Protein AF-0000000078818498 (afdb_homodimer)

Solvent-accessible surface area (backbone atoms only — not comparable to full-atom values): 22332 Å² total; per-residue (Å²): 109,72,77,74,69,54,45,62,32,37,35,30,31,42,77,65,38,39,30,45,68,41,69,40,77,84,38,67,67,21,32,43,52,41,27,55,45,32,40,68,61,32,22,64,52,55,32,71,56,46,53,49,50,52,52,50,50,52,52,50,52,42,70,66,57,83,48,95,41,44,39,59,51,64,32,59,56,40,14,51,54,42,59,75,30,42,81,48,90,71,58,35,70,62,48,2,49,53,46,44,43,47,42,49,49,53,14,52,76,42,77,45,68,34,68,53,40,53,41,36,48,59,74,46,60,87,45,53,31,32,37,53,30,78,42,51,55,89,51,49,54,39,51,29,47,80,68,66,46,50,84,76,31,81,48,76,45,37,15,26,81,70,38,34,20,66,46,46,49,67,62,54,50,52,50,35,62,73,68,68,56,58,41,70,24,26,38,27,34,11,69,44,56,73,47,32,29,52,34,43,39,75,66,47,23,40,52,39,49,37,77,65,52,48,72,72,71,109,70,77,75,69,54,44,62,32,40,36,30,31,41,78,65,39,38,29,45,68,41,68,40,78,85,37,68,66,20,32,42,53,42,28,54,47,33,41,68,60,32,21,62,53,56,33,69,57,47,52,50,50,50,52,51,50,50,52,50,52,43,70,68,55,82,47,95,40,44,39,59,52,64,31,59,54,40,15,50,54,41,60,77,30,43,81,48,89,69,56,35,70,60,48,2,48,53,46,43,43,47,44,48,50,54,14,54,76,42,76,44,68,34,68,52,40,53,42,37,49,60,75,45,60,86,46,53,30,32,37,52,29,79,43,51,55,90,50,48,53,39,52,30,46,78,68,69,46,51,84,77,31,82,47,75,46,38,14,26,80,71,38,34,20,66,45,47,49,66,60,54,51,52,50,34,61,72,68,68,55,57,40,69,24,26,37,26,32,11,69,43,56,74,49,31,28,52,33,44,39,75,66,47,24,38,52,42,48,36,77,65,52,46,71,72,73

Nearest PDB structures (foldseek):
  2hoq-assembly1_A-2  TM=5.694E-01  e=1.833E-11  Pyrococcus horikoshii OT3
  4knv-assembly1_A  TM=5.812E-01  e=5.965E-11  Homo sapiens
  4knw-assembly1_A  TM=5.646E-01  e=2.198E-10  Homo sapiens
  3qnm-assembly1_A  TM=5.896E-01  e=9.762E-10  Bacteroides thetaiotaomicron
  2gfh-assembly1_A  TM=5.788E-01  e=1.252E-09  Mus musculus

Secondary structure (DSSP, 8-state):
-TTTT---EEEE--BTTTEEEEE-TT-HHHHHHHHHHHHTTTB---HHHHHHHHHHHHHHHHHTS--SSB---HHHHHHHHHHHTBSS---HHHHHHHHHHHHHHHHEEEEEE-HHHHHHHHHTTTS-EEEEES--HHHHHHHHHHTT-GGGSSEEEEHHHHTB-TT-HHHHHHHHHHHT--GGGEEEEES-IIIIIHHHHHTT-EEEEHHHHGGG-/-TTTT---EEEE--BTTTEEEEE-TT-HHHHHHHHHHHHTTTB---HHHHHHHHHHHHHHHHHTS--SSB---HHHHHHHHHHHTBSS---HHHHHHHHHHHHHHHHEEEEEE-HHHHHHHHHTTTS-EEEEES--HHHHHHHHHHTT-GGGSSEEEEHHHHTB-TT-HHHHHHHHHHHT--GGGEEEEES-IIIIIHHHHHTT-EEEEHHHHGGG-

Foldseek 3Di:
DVPVPQAQEEEEEPDPQFKDWFFALLDLQLLCQLQVVLVVQQFHDDSVRVSVQLVVVQVVCQVPVPDPAFAAAQLVSQLVNRVVGGPDDHDSSVVSLVSVQSSRVRTTDDIATDPLNVVLLVVCLVGAYEYAYQDHCSCVCVSCVVNPRCVSHPYYHYRNVVRGAPPPLVSVVVVCVSNVDQQCNYEWEEADCRGTQVSSVVSVHHYDYSVVSSVVD/DVPVPQAQEEEEEPDPQFKDWFFALLDLQLLCQLQVVLVVQQFHDDSVRVSVQLVVVQVVCQVPVPDPAFAAAQLVSQLVNRVVGGRDDHDSSVVSLVSVQSSRVRTTDDIATDPLNVVLLVVCLVGAYEYAYQDHCSCVCVSCVVNPRCVSHPYYHYRNVVRGAPPPLVSVVVVCVSNVDQQCNYEWEEADCRGTQVSSVVSVHHYDYSVVSSVVD

pLDDT: mean 96.53, std 6.92, range [45.91, 98.94]

InterPro domains:
  IPR006439 HAD hydrolase, subfamily IA [PR00413] (7-18)
  IPR006439 HAD hydrolase, subfamily IA [PR00413] (122-135)
  IPR006439 HAD hydrolase, subfamily IA [PR00413] (153-169)
  IPR006439 HAD hydrolase, subfamily IA [PR00413] (171-191)
  IPR006439 HAD hydrolase, subfamily IA [TIGR01549] (117-204)
  IPR023198 Phosphoglycolate phosphatase-like, domain 2 [G3DSA:1.10.150.240] (21-110)
  IPR023214 HAD superfamily [G3DSA:3.40.50.1000] (9-211)
  IPR036412 HAD-like superfamily [SSF56784] (6-215)
  IPR051400 HAD-like hydrolase superfamily enzymes [PTHR46470] (5-214)

Structure (mmCIF, N/CA/C/O backbone):
data_AF-0000000078818498-model_v1
#
loop_
_entity.id
_entity.type
_entity.pdbx_description
1 polymer 'Haloacid dehalogenase-like hydrolase'
#
loop_
_atom_site.group_PDB
_atom_site.id
_atom_site.type_symbol
_atom_site.label_atom_id
_atom_site.label_alt_id
_atom_site.label_comp_id
_atom_site.label_asym_id
_atom_site.label_entity_id
_atom_site.label_seq_id
_atom_site.pdbx_PDB_ins_code
_atom_site.Cartn_x
_atom_site.Cartn_y
_atom_site.Cartn_z
_atom_site.occupancy
_atom_site.B_iso_or_equiv
_atom_site.auth_seq_id
_atom_site.auth_comp_id
_atom_site.auth_asym_id
_atom_site.auth_atom_id
_atom_site.pdbx_PDB_model_num
ATOM 1 N N . MET A 1 1 ? 0.546 44.094 13.711 1 46.16 1 MET A N 1
ATOM 2 C CA . MET A 1 1 ? 0.125 43.281 14.859 1 46.16 1 MET A CA 1
ATOM 3 C C . MET A 1 1 ? 1.266 42.406 15.359 1 46.16 1 MET A C 1
ATOM 5 O O . MET A 1 1 ? 1.52 42.344 16.562 1 46.16 1 MET A O 1
ATOM 9 N N . LEU A 1 2 ? 1.92 41.594 14.461 1 58.19 2 LEU A N 1
ATOM 10 C CA . LEU A 1 2 ? 3.014 40.688 14.789 1 58.19 2 LEU A CA 1
ATOM 11 C C . LEU A 1 2 ? 4.199 41.469 15.367 1 58.19 2 LEU A C 1
ATOM 13 O O . LEU A 1 2 ? 4.895 40.969 16.25 1 58.19 2 LEU A O 1
ATOM 17 N N . GLN A 1 3 ? 4.402 42.719 14.742 1 49.38 3 GLN A N 1
ATOM 18 C CA . GLN A 1 3 ? 5.617 43.438 15.07 1 49.38 3 GLN A CA 1
ATOM 19 C C . GLN A 1 3 ? 5.488 44.156 16.406 1 49.38 3 GLN A C 1
ATOM 21 O O . GLN A 1 3 ? 6.496 44.5 17.047 1 49.38 3 GLN A O 1
ATOM 26 N N . ASN A 1 4 ? 4.305 44.406 16.703 1 50.31 4 ASN A N 1
ATOM 27 C CA . ASN A 1 4 ? 4.297 45.344 17.812 1 50.31 4 ASN A CA 1
ATOM 28 C C . ASN A 1 4 ? 4.566 44.656 19.141 1 50.31 4 ASN A C 1
ATOM 30 O O . ASN A 1 4 ? 4.277 45.219 20.203 1 50.31 4 ASN A O 1
ATOM 34 N N . GLY A 1 5 ? 5.168 43.469 19.078 1 64.06 5 GLY A N 1
ATOM 35 C CA . GLY A 1 5 ? 5.695 42.844 20.297 1 64.06 5 GLY A CA 1
ATOM 36 C C . GLY A 1 5 ? 4.625 42.219 21.172 1 64.06 5 GLY A C 1
ATOM 37 O O . GLY A 1 5 ? 4.93 41.625 22.188 1 64.06 5 GLY A O 1
ATOM 38 N N . LYS A 1 6 ? 3.348 42.156 20.609 1 85.81 6 LYS A N 1
ATOM 39 C CA . LYS A 1 6 ? 2.275 41.688 21.484 1 85.81 6 LYS A CA 1
ATOM 40 C C . LYS A 1 6 ? 2.008 40.188 21.266 1 85.81 6 LYS A C 1
ATOM 42 O O . LYS A 1 6 ? 1.687 39.469 22.203 1 85.81 6 LYS A O 1
ATOM 47 N N . ILE A 1 7 ? 2.408 39.781 20.109 1 93.69 7 ILE A N 1
ATOM 48 C CA . ILE A 1 7 ? 2.158 38.375 19.812 1 93.69 7 ILE A CA 1
ATOM 49 C C . ILE A 1 7 ? 3.373 37.531 20.203 1 93.69 7 ILE A C 1
ATOM 51 O O . ILE A 1 7 ? 4.492 37.812 19.766 1 93.69 7 ILE A O 1
ATOM 55 N N . LYS A 1 8 ? 3.113 36.531 20.938 1 96.75 8 LYS A N 1
ATOM 56 C CA . LYS A 1 8 ? 4.195 35.719 21.484 1 96.75 8 LYS A CA 1
ATOM 57 C C . LYS A 1 8 ? 4.055 34.25 21.047 1 96.75 8 LYS A C 1
ATOM 59 O O . LYS A 1 8 ? 4.938 33.438 21.312 1 96.75 8 LYS A O 1
ATOM 64 N N . GLY A 1 9 ? 2.965 33.875 20.406 1 97.88 9 GLY A N 1
ATOM 65 C CA . GLY A 1 9 ? 2.707 32.531 19.922 1 97.88 9 GLY A CA 1
ATOM 66 C C . GLY A 1 9 ? 1.852 32.5 18.672 1 97.88 9 GLY A C 1
ATOM 67 O O . GLY A 1 9 ? 1.059 33.438 18.438 1 97.88 9 GLY A O 1
ATOM 68 N N . LEU A 1 10 ? 2.088 31.5 17.891 1 98.38 10 LEU A N 1
ATOM 69 C CA . LEU A 1 10 ? 1.336 31.344 16.641 1 98.38 10 LEU A CA 1
ATOM 70 C C . LEU A 1 10 ? 0.665 29.984 16.562 1 98.38 10 LEU A C 1
ATOM 72 O O . LEU A 1 10 ? 1.243 28.984 16.984 1 98.38 10 LEU A O 1
ATOM 76 N N . ILE A 1 11 ? -0.529 29.906 16.078 1 98.81 11 ILE A N 1
ATOM 77 C CA . ILE A 1 11 ? -1.241 28.688 15.711 1 98.81 11 ILE A CA 1
ATOM 78 C C . ILE A 1 11 ? -1.5 28.672 14.203 1 98.81 11 ILE A C 1
ATOM 80 O O . ILE A 1 11 ? -2.006 29.641 13.641 1 98.81 11 ILE A O 1
ATOM 84 N N . PHE A 1 12 ? -1.12 27.609 13.547 1 98.88 12 PHE A N 1
ATOM 85 C CA . PHE A 1 12 ? -1.365 27.469 12.117 1 98.88 12 PHE A CA 1
ATOM 86 C C . PHE A 1 12 ? -2.32 26.312 11.836 1 98.88 12 PHE A C 1
ATOM 88 O O . PHE A 1 12 ? -2.223 25.25 12.461 1 98.88 12 PHE A O 1
ATOM 95 N N . ASP A 1 13 ? -3.264 26.547 10.93 1 98.88 13 ASP A N 1
ATOM 96 C CA . ASP A 1 13 ? -3.912 25.438 10.227 1 98.88 13 ASP A CA 1
ATOM 97 C C . ASP A 1 13 ? -2.926 24.719 9.312 1 98.88 13 ASP A C 1
ATOM 99 O O . ASP A 1 13 ? -1.844 25.234 9.023 1 98.88 13 ASP A O 1
ATOM 103 N N . CYS A 1 14 ? -3.303 23.516 8.906 1 98.81 14 CYS A N 1
ATOM 104 C CA . CYS A 1 14 ? -2.387 22.75 8.086 1 98.81 14 CYS A CA 1
ATOM 105 C C . CYS A 1 14 ? -2.758 22.844 6.609 1 98.81 14 CYS A C 1
ATOM 107 O O . CYS A 1 14 ? -2.111 23.578 5.852 1 98.81 14 CYS A O 1
ATOM 109 N N . TYR A 1 15 ? -3.867 22.203 6.234 1 98.62 15 TYR A N 1
ATOM 110 C CA . TYR A 1 15 ? -4.242 22.109 4.828 1 98.62 15 TYR A CA 1
ATOM 111 C C . TYR A 1 15 ? -4.855 23.422 4.336 1 98.62 15 TYR A C 1
ATOM 113 O O . TYR A 1 15 ? -5.707 24 5.008 1 98.62 15 TYR A O 1
ATOM 121 N N . LYS A 1 16 ? -4.391 23.828 3.182 1 98.44 16 LYS A N 1
ATOM 122 C CA . LYS A 1 16 ? -4.805 25.062 2.523 1 98.44 16 LYS A CA 1
ATOM 123 C C . LYS A 1 16 ? -4.273 26.297 3.266 1 98.44 16 LYS A C 1
ATOM 125 O O . LYS A 1 16 ? -4.715 27.406 3.018 1 98.44 16 LYS A O 1
ATOM 130 N N . THR A 1 17 ? -3.406 26.047 4.203 1 98.75 17 THR A N 1
ATOM 131 C CA . THR A 1 17 ? -2.695 27.078 4.934 1 98.75 17 THR A CA 1
ATOM 132 C C . THR A 1 17 ? -1.186 26.875 4.836 1 98.75 17 THR A C 1
ATOM 134 O O . THR A 1 17 ? -0.481 27.688 4.23 1 98.75 17 THR A O 1
ATOM 137 N N . LEU A 1 18 ? -0.699 25.812 5.305 1 98.81 18 LEU A N 1
ATOM 138 C CA . LEU A 1 18 ? 0.708 25.453 5.176 1 98.81 18 LEU A CA 1
ATOM 139 C C . LEU A 1 18 ? 0.939 24.594 3.936 1 98.81 18 LEU A C 1
ATOM 141 O O . LEU A 1 18 ? 1.969 24.719 3.27 1 98.81 18 LEU A O 1
ATOM 145 N N . VAL A 1 19 ? -0.032 23.734 3.668 1 98.81 19 VAL A N 1
ATOM 146 C CA . VAL A 1 19 ? 0.114 22.703 2.656 1 98.81 19 VAL A CA 1
ATOM 147 C C . VAL A 1 19 ? -0.96 22.859 1.584 1 98.81 19 VAL A C 1
ATOM 149 O O . VAL A 1 19 ? -2.148 22.953 1.898 1 98.81 19 VAL A O 1
ATOM 152 N N . ASP A 1 20 ? -0.588 22.953 0.345 1 98.5 20 ASP A N 1
ATOM 153 C CA . ASP A 1 20 ? -1.479 22.891 -0.81 1 98.5 20 ASP A CA 1
ATOM 154 C C . ASP A 1 20 ? -1.775 21.453 -1.201 1 98.5 20 ASP A C 1
ATOM 156 O O . ASP A 1 20 ? -0.897 20.734 -1.7 1 98.5 20 ASP A O 1
ATOM 160 N N . ILE A 1 21 ? -3.047 21.062 -0.965 1 97.69 21 ILE A N 1
ATOM 161 C CA . ILE A 1 21 ? -3.393 19.656 -1.135 1 97.69 21 ILE A CA 1
ATOM 162 C C . ILE A 1 21 ? -4.621 19.531 -2.035 1 97.69 21 ILE A C 1
ATOM 164 O O . ILE A 1 21 ? -5.523 20.359 -1.98 1 97.69 21 ILE A O 1
ATOM 168 N N . LYS A 1 22 ? -4.645 18.594 -2.863 1 97.62 22 LYS A N 1
ATOM 169 C CA . LYS A 1 22 ? -5.805 18.141 -3.637 1 97.62 22 LYS A CA 1
ATOM 170 C C . LYS A 1 22 ? -5.945 16.625 -3.602 1 97.62 22 LYS A C 1
ATOM 172 O O . LYS A 1 22 ? -4.98 15.906 -3.865 1 97.62 22 LYS A O 1
ATOM 177 N N . THR A 1 23 ? -7.082 16.109 -3.209 1 97.06 23 THR A N 1
ATOM 178 C CA . THR A 1 23 ? -7.352 14.672 -3.156 1 97.06 23 THR A CA 1
ATOM 179 C C . THR A 1 23 ? -8.656 14.344 -3.877 1 97.06 23 THR A C 1
ATOM 181 O O . THR A 1 23 ? -9.5 15.219 -4.074 1 97.06 23 THR A O 1
ATOM 184 N N . ASP A 1 24 ? -8.812 13.156 -4.348 1 96 24 ASP A N 1
ATOM 185 C CA . ASP A 1 24 ? -10.047 12.578 -4.879 1 96 24 ASP A CA 1
ATOM 186 C C . ASP A 1 24 ? -10.43 11.312 -4.121 1 96 24 ASP A C 1
ATOM 188 O O . ASP A 1 24 ? -10.328 10.203 -4.656 1 96 24 ASP A O 1
ATOM 192 N N . GLU A 1 25 ? -10.969 11.43 -2.99 1 92 25 GLU A N 1
ATOM 193 C CA . GLU A 1 25 ? -11.25 10.32 -2.09 1 92 25 GLU A CA 1
ATOM 194 C C . GLU A 1 25 ? -12.453 9.508 -2.568 1 92 25 GLU A C 1
ATOM 196 O O . GLU A 1 25 ? -12.562 8.312 -2.281 1 92 25 GLU A O 1
ATOM 201 N N . GLY A 1 26 ? -13.344 10.172 -3.232 1 90.44 26 GLY A N 1
ATOM 202 C CA . GLY A 1 26 ? -14.547 9.508 -3.707 1 90.44 26 GLY A CA 1
ATOM 203 C C . GLY A 1 26 ? -14.391 8.914 -5.094 1 90.44 26 GLY A C 1
ATOM 204 O O . GLY A 1 26 ? -15.297 8.242 -5.594 1 90.44 26 GLY A O 1
ATOM 205 N N . GLY A 1 27 ? -13.234 9.078 -5.652 1 92.25 27 GLY A N 1
ATOM 206 C CA . GLY A 1 27 ? -13.031 8.641 -7.023 1 92.25 27 GLY A CA 1
ATOM 207 C C . GLY A 1 27 ? -13 7.129 -7.172 1 92.25 27 GLY A C 1
ATOM 208 O O . GLY A 1 27 ? -12.555 6.418 -6.27 1 92.25 27 GLY A O 1
ATOM 209 N N . ARG A 1 28 ? -13.492 6.637 -8.289 1 93.06 28 ARG A N 1
ATOM 210 C CA . ARG A 1 28 ? -13.508 5.211 -8.594 1 93.06 28 ARG A CA 1
ATOM 211 C C . ARG A 1 28 ? -12.102 4.625 -8.578 1 93.06 28 ARG A C 1
ATOM 213 O O . ARG A 1 28 ? -11.883 3.537 -8.039 1 93.06 28 ARG A O 1
ATOM 220 N N . GLU A 1 29 ? -11.227 5.332 -9.086 1 93.69 29 GLU A N 1
ATOM 221 C CA . GLU A 1 29 ? -9.852 4.855 -9.18 1 93.69 29 GLU A CA 1
ATOM 222 C C . GLU A 1 29 ? -9.242 4.66 -7.797 1 93.69 29 GLU A C 1
ATOM 224 O O . GLU A 1 29 ? -8.484 3.711 -7.57 1 93.69 29 GLU A O 1
ATOM 229 N N . THR A 1 30 ? -9.539 5.602 -6.902 1 96.88 30 THR A N 1
ATOM 230 C CA . THR A 1 30 ? -9.031 5.508 -5.539 1 96.88 30 THR A CA 1
ATOM 231 C C . THR A 1 30 ? -9.484 4.211 -4.879 1 96.88 30 THR A C 1
ATOM 233 O O . THR A 1 30 ? -8.656 3.438 -4.383 1 96.88 30 THR A O 1
ATOM 236 N N . ASN A 1 31 ? -10.758 3.912 -4.965 1 97.62 31 ASN A N 1
ATOM 237 C CA . ASN A 1 31 ? -11.312 2.732 -4.305 1 97.62 31 ASN A CA 1
ATOM 238 C C . ASN A 1 31 ? -10.875 1.446 -5 1 97.62 31 ASN A C 1
ATOM 240 O O . ASN A 1 31 ? -10.688 0.416 -4.348 1 97.62 31 ASN A O 1
ATOM 244 N N . GLU A 1 32 ? -10.688 1.486 -6.301 1 97 32 GLU A N 1
ATOM 245 C CA . GLU A 1 32 ? -10.172 0.333 -7.031 1 97 32 GLU A CA 1
ATOM 246 C C . GLU A 1 32 ? -8.766 -0.032 -6.562 1 97 32 GLU A C 1
ATOM 248 O O . GLU A 1 32 ? -8.461 -1.21 -6.363 1 97 32 GLU A O 1
ATOM 253 N N . ARG A 1 33 ? -7.961 0.971 -6.387 1 96.12 33 ARG A N 1
ATOM 254 C CA . ARG A 1 33 ? -6.582 0.753 -5.957 1 96.12 33 ARG A CA 1
ATOM 255 C C . ARG A 1 33 ? -6.531 0.172 -4.547 1 96.12 33 ARG A C 1
ATOM 257 O O . ARG A 1 33 ? -5.77 -0.759 -4.281 1 96.12 33 ARG A O 1
ATOM 264 N N . VAL A 1 34 ? -7.355 0.719 -3.703 1 98.31 34 VAL A N 1
ATOM 265 C CA . VAL A 1 34 ? -7.379 0.241 -2.324 1 98.31 34 VAL A CA 1
ATOM 266 C C . VAL A 1 34 ? -7.879 -1.2 -2.285 1 98.31 34 VAL A C 1
ATOM 268 O O . VAL A 1 34 ? -7.289 -2.053 -1.617 1 98.31 34 VAL A O 1
ATOM 271 N N . SER A 1 35 ? -8.969 -1.469 -3.01 1 98.12 35 SER A N 1
ATOM 272 C CA . SER A 1 35 ? -9.555 -2.803 -3.064 1 98.12 35 SER A CA 1
ATOM 273 C C . SER A 1 35 ? -8.555 -3.832 -3.572 1 98.12 35 SER A C 1
ATOM 275 O O . SER A 1 35 ? -8.414 -4.91 -2.99 1 98.12 35 SER A O 1
ATOM 277 N N . LYS A 1 36 ? -7.824 -3.479 -4.613 1 96.69 36 LYS A N 1
ATOM 278 C CA . LYS A 1 36 ? -6.836 -4.387 -5.191 1 96.69 36 LYS A CA 1
ATOM 279 C C . LYS A 1 36 ? -5.715 -4.684 -4.195 1 96.69 36 LYS A C 1
ATOM 281 O O . LYS A 1 36 ? -5.297 -5.836 -4.055 1 96.69 36 LYS A O 1
ATOM 286 N N . TRP A 1 37 ? -5.234 -3.68 -3.533 1 97.75 37 TRP A N 1
ATOM 287 C CA . TRP A 1 37 ? -4.164 -3.861 -2.557 1 97.75 37 TRP A CA 1
ATOM 288 C C . TRP A 1 37 ? -4.629 -4.734 -1.396 1 97.75 37 TRP A C 1
ATOM 290 O O . TRP A 1 37 ? -3.881 -5.594 -0.922 1 97.75 37 TRP A O 1
ATOM 300 N N . LEU A 1 38 ? -5.84 -4.547 -0.971 1 98.5 38 LEU A N 1
ATOM 301 C CA . LEU A 1 38 ? -6.398 -5.305 0.143 1 98.5 38 LEU A CA 1
ATOM 302 C C . LEU A 1 38 ? -6.461 -6.793 -0.186 1 98.5 38 LEU A C 1
ATOM 304 O O . LEU A 1 38 ? -6.289 -7.637 0.697 1 98.5 38 LEU A O 1
ATOM 308 N N . LEU A 1 39 ? -6.668 -7.105 -1.445 1 97 39 LEU A N 1
ATOM 309 C CA . LEU A 1 39 ? -6.691 -8.508 -1.847 1 97 39 LEU A CA 1
ATOM 310 C C . LEU A 1 39 ? -5.383 -9.195 -1.486 1 97 39 LEU A C 1
ATOM 312 O O . LEU A 1 39 ? -5.383 -10.352 -1.043 1 97 39 LEU A O 1
ATOM 316 N N . TYR A 1 40 ? -4.324 -8.461 -1.62 1 97.38 40 TYR A N 1
ATOM 317 C CA . TYR A 1 40 ? -3.004 -9.016 -1.341 1 97.38 40 TYR A CA 1
ATOM 318 C C . TYR A 1 40 ? -2.744 -9.07 0.16 1 97.38 40 TYR A C 1
ATOM 320 O O . TYR A 1 40 ? -1.718 -9.602 0.598 1 97.38 40 TYR A O 1
ATOM 328 N N . GLN A 1 41 ? -3.66 -8.484 0.894 1 97.44 41 GLN A N 1
ATOM 329 C CA . GLN A 1 41 ? -3.549 -8.5 2.348 1 97.44 41 GLN A CA 1
ATOM 330 C C . GLN A 1 41 ? -4.52 -9.5 2.969 1 97.44 41 GLN A C 1
ATOM 332 O O . GLN A 1 41 ? -4.625 -9.594 4.191 1 97.44 41 GLN A O 1
ATOM 337 N N . GLY A 1 42 ? -5.277 -10.203 2.164 1 97.06 42 GLY A N 1
ATOM 338 C CA . GLY A 1 42 ? -6.219 -11.188 2.672 1 97.06 42 GLY A CA 1
ATOM 339 C C . GLY A 1 42 ? -7.605 -10.617 2.912 1 97.06 42 GLY A C 1
ATOM 340 O O . GLY A 1 42 ? -8.383 -11.18 3.684 1 97.06 42 GLY A O 1
ATOM 341 N N . VAL A 1 43 ? -7.938 -9.516 2.32 1 98.44 43 VAL A N 1
ATOM 342 C CA . VAL A 1 43 ? -9.234 -8.859 2.465 1 98.44 43 VAL A CA 1
ATOM 343 C C . VAL A 1 43 ? -9.883 -8.695 1.095 1 98.44 43 VAL A C 1
ATOM 345 O O . VAL A 1 43 ? -9.281 -8.148 0.173 1 98.44 43 VAL A O 1
ATOM 348 N N . ARG A 1 44 ? -11.094 -9.211 0.977 1 97.88 44 ARG A N 1
ATOM 349 C CA . ARG A 1 44 ? -11.812 -9.117 -0.292 1 97.88 44 ARG A CA 1
ATOM 350 C C . ARG A 1 44 ? -13.031 -8.219 -0.167 1 97.88 44 ARG A C 1
ATOM 352 O O . ARG A 1 44 ? -13.992 -8.547 0.539 1 97.88 44 ARG A O 1
ATOM 359 N N . ILE A 1 45 ? -12.969 -7.113 -0.897 1 98.19 45 ILE A N 1
ATOM 360 C CA . ILE A 1 45 ? -14.094 -6.184 -0.936 1 98.19 45 ILE A CA 1
ATOM 361 C C . ILE A 1 45 ? -14.094 -5.43 -2.264 1 98.19 45 ILE A C 1
ATOM 363 O O . ILE A 1 45 ? -13.062 -4.898 -2.684 1 98.19 45 ILE A O 1
ATOM 367 N N . GLU A 1 46 ? -15.211 -5.422 -2.932 1 97.56 46 GLU A N 1
ATOM 368 C CA . GLU A 1 46 ? -15.328 -4.703 -4.195 1 97.56 46 GLU A CA 1
ATOM 369 C C . GLU A 1 46 ? -15.188 -3.197 -3.99 1 97.56 46 GLU A C 1
ATOM 371 O O . GLU A 1 46 ? -15.625 -2.66 -2.973 1 97.56 46 GLU A O 1
ATOM 376 N N . PRO A 1 47 ? -14.68 -2.508 -4.965 1 97.75 47 PRO A N 1
ATOM 377 C CA . PRO A 1 47 ? -14.43 -1.072 -4.828 1 97.75 47 PRO A CA 1
ATOM 378 C C . PRO A 1 47 ? -15.68 -0.284 -4.441 1 97.75 47 PRO A C 1
ATOM 380 O O . PRO A 1 47 ? -15.617 0.568 -3.549 1 97.75 47 PRO A O 1
ATOM 383 N N . ASP A 1 48 ? -16.781 -0.555 -5.102 1 97.81 48 ASP A N 1
ATOM 384 C CA . ASP A 1 48 ? -18.016 0.177 -4.816 1 97.81 48 ASP A CA 1
ATOM 385 C C . ASP A 1 48 ? -18.516 -0.107 -3.4 1 97.81 48 ASP A C 1
ATOM 387 O O . ASP A 1 48 ? -18.969 0.799 -2.705 1 97.81 48 ASP A O 1
ATOM 391 N N . ARG A 1 49 ? -18.438 -1.332 -3.025 1 98.19 49 ARG A N 1
ATOM 392 C CA . ARG A 1 49 ? -18.828 -1.7 -1.669 1 98.19 49 ARG A CA 1
ATOM 393 C C . ARG A 1 49 ? -17.906 -1.056 -0.638 1 98.19 49 ARG A C 1
ATOM 395 O O . ARG A 1 49 ? -18.359 -0.627 0.425 1 98.19 49 ARG A O 1
ATOM 402 N N . LEU A 1 50 ? -16.625 -1.068 -0.937 1 98.5 50 LEU A N 1
ATOM 403 C CA . LEU A 1 50 ? -15.656 -0.405 -0.066 1 98.5 50 LEU A CA 1
ATOM 404 C C . LEU A 1 50 ? -16.031 1.055 0.157 1 98.5 50 LEU A C 1
ATOM 406 O O . LEU A 1 50 ? -16.078 1.523 1.297 1 98.5 50 LEU A O 1
ATOM 410 N N . ARG A 1 51 ? -16.312 1.77 -0.895 1 98.06 51 ARG A N 1
ATOM 411 C CA . ARG A 1 51 ? -16.703 3.176 -0.843 1 98.06 51 ARG A CA 1
ATOM 412 C C . ARG A 1 51 ? -17.938 3.369 0.023 1 98.06 51 ARG A C 1
ATOM 414 O O . ARG A 1 51 ? -17.984 4.273 0.86 1 98.06 51 ARG A O 1
ATOM 421 N N . GLU A 1 52 ? -18.922 2.529 -0.147 1 97.88 52 GLU A N 1
ATOM 422 C CA . GLU A 1 52 ? -20.203 2.639 0.569 1 97.88 52 GLU A CA 1
ATOM 423 C C . GLU A 1 52 ? -20.031 2.316 2.051 1 97.88 52 GLU A C 1
ATOM 425 O O . GLU A 1 52 ? -20.547 3.027 2.91 1 97.88 52 GLU A O 1
ATOM 430 N N . GLU A 1 53 ? -19.328 1.245 2.281 1 98 53 GLU A N 1
ATOM 431 C CA . GLU A 1 53 ? -19.094 0.872 3.674 1 98 53 GLU A CA 1
ATOM 432 C C . GLU A 1 53 ? -18.328 1.957 4.418 1 98 53 GLU A C 1
ATOM 434 O O . GLU A 1 53 ? -18.641 2.27 5.57 1 98 53 GLU A O 1
ATOM 439 N N . TYR A 1 54 ? -17.312 2.439 3.775 1 98.31 54 TYR A N 1
ATOM 440 C CA . TYR A 1 54 ? -16.547 3.527 4.375 1 98.31 54 TYR A CA 1
ATOM 441 C C . TYR A 1 54 ? -17.453 4.703 4.719 1 98.31 54 TYR A C 1
ATOM 443 O O . TYR A 1 54 ? -17.422 5.207 5.844 1 98.31 54 TYR A O 1
ATOM 451 N N . ARG A 1 55 ? -18.188 5.121 3.77 1 97.62 55 ARG A N 1
ATOM 452 C CA . ARG A 1 55 ? -19.094 6.258 3.939 1 97.62 55 ARG A CA 1
ATOM 453 C C . ARG A 1 55 ? -20.062 6.02 5.086 1 97.62 55 ARG A C 1
ATOM 455 O O . ARG A 1 55 ? -20.234 6.879 5.953 1 97.62 55 ARG A O 1
ATOM 462 N N . TRP A 1 56 ? -20.672 4.887 5.141 1 97.94 56 TRP A N 1
ATOM 463 C CA . TRP A 1 56 ? -21.703 4.586 6.133 1 97.94 56 TRP A CA 1
ATOM 464 C C . TRP A 1 56 ? -21.094 4.469 7.523 1 97.94 56 TRP A C 1
ATOM 466 O O . TRP A 1 56 ? -21.688 4.91 8.508 1 97.94 56 TRP A O 1
ATOM 476 N N . LYS A 1 57 ? -19.984 3.861 7.566 1 98.44 57 LYS A N 1
ATOM 477 C CA . LYS A 1 57 ? -19.344 3.719 8.867 1 98.44 57 LYS A CA 1
ATOM 478 C C . LYS A 1 57 ? -18.875 5.07 9.406 1 98.44 57 LYS A C 1
ATOM 480 O O . LYS A 1 57 ? -18.906 5.301 10.617 1 98.44 57 LYS A O 1
ATOM 485 N N . VAL A 1 58 ? -18.375 5.895 8.531 1 98.12 58 VAL A N 1
ATOM 486 C CA . VAL A 1 58 ? -17.984 7.238 8.93 1 98.12 58 VAL A CA 1
ATOM 487 C C . VAL A 1 58 ? -19.203 7.996 9.453 1 98.12 58 VAL A C 1
ATOM 489 O O . VAL A 1 58 ? -19.156 8.586 10.539 1 98.12 58 VAL A O 1
ATOM 492 N N . ILE A 1 59 ? -20.312 7.965 8.711 1 98 59 ILE A N 1
ATOM 493 C CA . ILE A 1 59 ? -21.547 8.641 9.102 1 98 59 ILE A CA 1
ATOM 494 C C . ILE A 1 59 ? -22.031 8.102 10.445 1 98 59 ILE A C 1
ATOM 496 O O . ILE A 1 59 ? -22.391 8.875 11.336 1 98 59 ILE A O 1
ATOM 500 N N . GLY A 1 60 ? -22.016 6.844 10.562 1 98.19 60 GLY A N 1
ATOM 501 C CA . GLY A 1 60 ? -22.438 6.227 11.812 1 98.19 60 GLY A CA 1
ATOM 502 C C . GLY A 1 60 ? -21.594 6.637 13 1 98.19 60 GLY A C 1
ATOM 503 O O . GLY A 1 60 ? -22.125 6.957 14.062 1 98.19 60 GLY A O 1
ATOM 504 N N . ARG A 1 61 ? -20.281 6.578 12.828 1 97.94 61 ARG A N 1
ATOM 505 C CA . ARG A 1 61 ? -19.375 6.93 13.914 1 97.94 61 ARG A CA 1
ATOM 506 C C . ARG A 1 61 ? -19.531 8.391 14.312 1 97.94 61 ARG A C 1
ATOM 508 O O . ARG A 1 61 ? -19.516 8.719 15.5 1 97.94 61 ARG A O 1
ATOM 515 N N . LEU A 1 62 ? -19.609 9.25 13.328 1 97.94 62 LEU A N 1
ATOM 516 C CA . LEU A 1 62 ? -19.797 10.664 13.602 1 97.94 62 LEU A CA 1
ATOM 517 C C . LEU A 1 62 ? -21.125 10.914 14.297 1 97.94 62 LEU A C 1
ATOM 519 O O . LEU A 1 62 ? -21.203 11.688 15.258 1 97.94 62 LEU A O 1
ATOM 523 N N . GLY A 1 63 ? -22.141 10.273 13.891 1 97.19 63 GLY A N 1
ATOM 524 C CA . GLY A 1 63 ? -23.484 10.445 14.438 1 97.19 63 GLY A CA 1
ATOM 525 C C . GLY A 1 63 ? -23.609 9.938 15.859 1 97.19 63 GLY A C 1
ATOM 526 O O . GLY A 1 63 ? -24.406 10.453 16.641 1 97.19 63 GLY A O 1
ATOM 527 N N . ASN A 1 64 ? -22.812 8.984 16.234 1 97 64 ASN A N 1
ATOM 528 C CA . ASN A 1 64 ? -22.922 8.344 17.531 1 97 64 ASN A CA 1
ATOM 529 C C . ASN A 1 64 ? -21.875 8.867 18.516 1 97 64 ASN A C 1
ATOM 531 O O . ASN A 1 64 ? -21.703 8.336 19.609 1 97 64 ASN A O 1
ATOM 535 N N . SER A 1 65 ? -21.156 9.859 18.094 1 96.81 65 SER A N 1
ATOM 536 C CA . SER A 1 65 ? -20 10.32 18.859 1 96.81 65 SER A CA 1
ATOM 537 C C . SER A 1 65 ? -20.453 11.047 20.125 1 96.81 65 SER A C 1
ATOM 539 O O . SER A 1 65 ? -19.719 11.102 21.109 1 96.81 65 SER A O 1
ATOM 541 N N . GLY A 1 66 ? -21.656 11.703 20.062 1 96.44 66 GLY A N 1
ATOM 542 C CA . GLY A 1 66 ? -22.141 12.539 21.156 1 96.44 66 GLY A CA 1
ATOM 543 C C . GLY A 1 66 ? -21.453 13.891 21.203 1 96.44 66 GLY A C 1
ATOM 544 O O . GLY A 1 66 ? -21.703 14.688 22.125 1 96.44 66 GLY A O 1
ATOM 545 N N . GLN A 1 67 ? -20.578 14.141 20.297 1 97.5 67 GLN A N 1
ATOM 546 C CA . GLN A 1 67 ? -19.859 15.414 20.234 1 97.5 67 GLN A CA 1
ATOM 547 C C . GLN A 1 67 ? -20.562 16.375 19.266 1 97.5 67 GLN A C 1
ATOM 549 O O . GLN A 1 67 ? -21.172 15.938 18.281 1 97.5 67 GLN A O 1
ATOM 554 N N . GLN A 1 68 ? -20.5 17.641 19.562 1 97.5 68 GLN A N 1
ATOM 555 C CA . GLN A 1 68 ? -21.078 18.656 18.672 1 97.5 68 GLN A CA 1
ATOM 556 C C . GLN A 1 68 ? -20.312 18.719 17.359 1 97.5 68 GLN A C 1
ATOM 558 O O . GLN A 1 68 ? -20.922 18.891 16.297 1 97.5 68 GLN A O 1
ATOM 563 N N . HIS A 1 69 ? -19.016 18.594 17.406 1 98.5 69 HIS A N 1
ATOM 564 C CA . HIS A 1 69 ? -18.156 18.609 16.234 1 98.5 69 HIS A CA 1
ATOM 565 C C . HIS A 1 69 ? -17.234 17.391 16.219 1 98.5 69 HIS A C 1
ATOM 567 O O . HIS A 1 69 ? -16.016 17.531 16.375 1 98.5 69 HIS A O 1
ATOM 573 N N . PRO A 1 70 ? -17.828 16.281 15.898 1 98.56 70 PRO A N 1
ATOM 574 C CA . PRO A 1 70 ? -17.078 15.023 16.031 1 98.56 70 PRO A CA 1
ATOM 575 C C . PRO A 1 70 ? -16.078 14.82 14.898 1 98.56 70 PRO A C 1
ATOM 577 O O . PRO A 1 70 ? -16.234 15.367 13.805 1 98.56 70 PRO A O 1
ATOM 580 N N . ASP A 1 71 ? -15.031 14.086 15.172 1 98.62 71 ASP A N 1
ATOM 581 C CA . ASP A 1 71 ? -14.109 13.508 14.195 1 98.62 71 ASP A CA 1
ATOM 582 C C . ASP A 1 71 ? -13.859 12.031 14.484 1 98.62 71 ASP A C 1
ATOM 584 O O . ASP A 1 71 ? -14.328 11.5 15.492 1 98.62 71 ASP A O 1
ATOM 588 N N . ILE A 1 72 ? -13.234 11.414 13.555 1 98.5 72 ILE A N 1
ATOM 589 C CA . ILE A 1 72 ? -12.961 9.984 13.672 1 98.5 72 ILE A CA 1
ATOM 590 C C . ILE A 1 72 ? -11.484 9.719 13.375 1 98.5 72 ILE A C 1
ATOM 592 O O . ILE A 1 72 ? -10.75 10.617 12.977 1 98.5 72 ILE A O 1
ATOM 596 N N . ARG A 1 73 ? -11.055 8.516 13.68 1 98.62 73 ARG A N 1
ATOM 597 C CA . ARG A 1 73 ? -9.812 7.957 13.156 1 98.62 73 ARG A CA 1
ATOM 598 C C . ARG A 1 73 ? -10.078 7.016 11.992 1 98.62 73 ARG A C 1
ATOM 600 O O . ARG A 1 73 ? -10.57 5.898 12.188 1 98.62 73 ARG A O 1
ATOM 607 N N . ILE A 1 74 ? -9.734 7.418 10.883 1 98.56 74 ILE A N 1
ATOM 608 C CA . ILE A 1 74 ? -10.117 6.68 9.688 1 98.56 74 ILE A CA 1
ATOM 609 C C . ILE A 1 74 ? -9.5 5.285 9.719 1 98.56 74 ILE A C 1
ATOM 611 O O . ILE A 1 74 ? -10.062 4.332 9.164 1 98.56 74 ILE A O 1
ATOM 615 N N . GLU A 1 75 ? -8.266 5.145 10.336 1 98.81 75 GLU A N 1
ATOM 616 C CA . GLU A 1 75 ? -7.621 3.838 10.422 1 98.81 75 GLU A CA 1
ATOM 617 C C . GLU A 1 75 ? -8.484 2.836 11.18 1 98.81 75 GLU A C 1
ATOM 619 O O . GLU A 1 75 ? -8.422 1.633 10.922 1 98.81 75 GLU A O 1
ATOM 624 N N . GLU A 1 76 ? -9.312 3.326 12.117 1 98.81 76 GLU A N 1
ATOM 625 C CA . GLU A 1 76 ? -10.219 2.447 12.852 1 98.81 76 GLU A CA 1
ATOM 626 C C . GLU A 1 76 ? -11.375 1.985 11.961 1 98.81 76 GLU A C 1
ATOM 628 O O . GLU A 1 76 ? -11.836 0.852 12.078 1 98.81 76 GLU A O 1
ATOM 633 N N . ILE A 1 77 ? -11.836 2.877 11.109 1 98.75 77 ILE A N 1
ATOM 634 C CA . ILE A 1 77 ? -12.883 2.539 10.148 1 98.75 77 ILE A CA 1
ATOM 635 C C . ILE A 1 77 ? -12.383 1.466 9.188 1 98.75 77 ILE A C 1
ATOM 637 O O . ILE A 1 77 ? -13.055 0.46 8.961 1 98.75 77 ILE A O 1
ATOM 641 N N . PHE A 1 78 ? -11.195 1.666 8.711 1 98.88 78 PHE A N 1
ATOM 642 C CA . PHE A 1 78 ? -10.609 0.702 7.789 1 98.88 78 PHE A CA 1
ATOM 643 C C . PHE A 1 78 ? -10.328 -0.619 8.492 1 98.88 78 PHE A C 1
ATOM 645 O O . PHE A 1 78 ? -10.453 -1.688 7.891 1 98.88 78 PHE A O 1
ATOM 652 N N . ALA A 1 79 ? -9.867 -0.509 9.75 1 98.94 79 ALA A N 1
ATOM 653 C CA . ALA A 1 79 ? -9.656 -1.729 10.523 1 98.94 79 ALA A CA 1
ATOM 654 C C . ALA A 1 79 ? -10.922 -2.572 10.586 1 98.94 79 ALA A C 1
ATOM 656 O O . ALA A 1 79 ? -10.875 -3.793 10.422 1 98.94 79 ALA A O 1
ATOM 657 N N . GLU A 1 80 ? -12.039 -1.957 10.812 1 98.88 80 GLU A N 1
ATOM 658 C CA . GLU A 1 80 ? -13.328 -2.643 10.883 1 98.88 80 GLU A CA 1
ATOM 659 C C . GLU A 1 80 ? -13.695 -3.254 9.531 1 98.88 80 GLU A C 1
ATOM 661 O O . GLU A 1 80 ? -14.133 -4.406 9.469 1 98.88 80 GLU A O 1
ATOM 666 N N . ILE A 1 81 ? -13.578 -2.492 8.523 1 98.88 81 ILE A N 1
ATOM 667 C CA . ILE A 1 81 ? -13.898 -2.967 7.18 1 98.88 81 ILE A CA 1
ATOM 668 C C . ILE A 1 81 ? -13.039 -4.188 6.848 1 98.88 81 ILE A C 1
ATOM 670 O O . ILE A 1 81 ? -13.539 -5.184 6.324 1 98.88 81 ILE A O 1
ATOM 674 N N . CYS A 1 82 ? -11.742 -4.094 7.148 1 98.88 82 CYS A N 1
ATOM 675 C CA . CYS A 1 82 ? -10.828 -5.203 6.875 1 98.88 82 CYS A CA 1
ATOM 676 C C . CYS A 1 82 ? -11.234 -6.449 7.648 1 98.88 82 CYS A C 1
ATOM 678 O O . CYS A 1 82 ? -11.289 -7.543 7.09 1 98.88 82 CYS A O 1
ATOM 680 N N . ALA A 1 83 ? -11.531 -6.258 8.914 1 98.81 83 ALA A N 1
ATOM 681 C CA . ALA A 1 83 ? -11.914 -7.383 9.766 1 98.81 83 ALA A CA 1
ATOM 682 C C . ALA A 1 83 ? -13.164 -8.07 9.234 1 98.81 83 ALA A C 1
ATOM 684 O O . ALA A 1 83 ? -13.258 -9.305 9.242 1 98.81 83 ALA A O 1
ATOM 685 N N . GLU A 1 84 ? -14.086 -7.355 8.719 1 98.75 84 GLU A N 1
ATOM 686 C CA . GLU A 1 84 ? -15.391 -7.855 8.289 1 98.75 84 GLU A CA 1
ATOM 687 C C . GLU A 1 84 ? -15.297 -8.539 6.93 1 98.75 84 GLU A C 1
ATOM 689 O O . GLU A 1 84 ? -16.203 -9.266 6.535 1 98.75 84 GLU A O 1
ATOM 694 N N . ASN A 1 85 ? -14.234 -8.273 6.207 1 98.5 85 ASN A N 1
ATOM 695 C CA . ASN A 1 85 ? -14.148 -8.766 4.84 1 98.5 85 ASN A CA 1
ATOM 696 C C . ASN A 1 85 ? -12.906 -9.633 4.637 1 98.5 85 ASN A C 1
ATOM 698 O O . ASN A 1 85 ? -12.477 -9.852 3.504 1 98.5 85 ASN A O 1
ATOM 702 N N . ALA A 1 86 ? -12.312 -10.047 5.715 1 97.94 86 ALA A N 1
ATOM 703 C CA . ALA A 1 86 ? -11.109 -10.875 5.656 1 97.94 86 ALA A CA 1
ATOM 704 C C . ALA A 1 86 ? -11.453 -12.305 5.234 1 97.94 86 ALA A C 1
ATOM 706 O O . ALA A 1 86 ? -12.453 -12.867 5.684 1 97.94 86 ALA A O 1
ATOM 707 N N . PHE A 1 87 ? -10.648 -12.883 4.379 1 95.06 87 PHE A N 1
ATOM 708 C CA . PHE A 1 87 ? -10.82 -14.289 4.012 1 95.06 87 PHE A CA 1
ATOM 709 C C . PHE A 1 87 ? -9.641 -15.125 4.508 1 95.06 87 PHE A C 1
ATOM 711 O O . PHE A 1 87 ? -9.578 -16.328 4.246 1 95.06 87 PHE A O 1
ATOM 718 N N . ARG A 1 88 ? -8.672 -14.5 5.191 1 93.5 88 ARG A N 1
ATOM 719 C CA . ARG A 1 88 ? -7.559 -15.117 5.906 1 93.5 88 ARG A CA 1
ATOM 720 C C . ARG A 1 88 ? -7.281 -14.383 7.215 1 93.5 88 ARG A C 1
ATOM 722 O O . ARG A 1 88 ? -7.938 -13.391 7.531 1 93.5 88 ARG A O 1
ATOM 729 N N . GLU A 1 89 ? -6.383 -14.922 7.934 1 95.38 89 GLU A N 1
ATOM 730 C CA . GLU A 1 89 ? -6.008 -14.258 9.18 1 95.38 89 GLU A CA 1
ATOM 731 C C . GLU A 1 89 ? -5.281 -12.945 8.914 1 95.38 89 GLU A C 1
ATOM 733 O O . GLU A 1 89 ? -4.363 -12.891 8.094 1 95.38 89 GLU A O 1
ATOM 738 N N . ILE A 1 90 ? -5.766 -11.906 9.602 1 97.38 90 ILE A N 1
ATOM 739 C CA . ILE A 1 90 ? -5.156 -10.586 9.438 1 97.38 90 ILE A CA 1
ATOM 740 C C . ILE A 1 90 ? -4.992 -9.922 10.805 1 97.38 90 ILE A C 1
ATOM 742 O O . ILE A 1 90 ? -5.527 -10.406 11.805 1 97.38 90 ILE A O 1
ATOM 746 N N . ASP A 1 91 ? -4.152 -8.93 10.898 1 97.94 91 ASP A N 1
ATOM 747 C CA . ASP A 1 91 ? -4.117 -7.961 11.992 1 97.94 91 ASP A CA 1
ATOM 748 C C . ASP A 1 91 ? -4.879 -6.691 11.617 1 97.94 91 ASP A C 1
ATOM 750 O O . ASP A 1 91 ? -4.316 -5.781 11.008 1 97.94 91 ASP A O 1
ATOM 754 N N . PRO A 1 92 ? -6.082 -6.625 12.07 1 98.06 92 PRO A N 1
ATOM 755 C CA . PRO A 1 92 ? -6.914 -5.508 11.617 1 98.06 92 PRO A CA 1
ATOM 756 C C . PRO A 1 92 ? -6.359 -4.148 12.039 1 98.06 92 PRO A C 1
ATOM 758 O O . PRO A 1 92 ? -6.535 -3.158 11.328 1 98.06 92 PRO A O 1
ATOM 761 N N . PHE A 1 93 ? -5.754 -4.074 13.227 1 97.88 93 PHE A N 1
ATOM 762 C CA . PHE A 1 93 ? -5.207 -2.812 13.703 1 97.88 93 PHE A CA 1
ATOM 763 C C . PHE A 1 93 ? -4.117 -2.303 12.773 1 97.88 93 PHE A C 1
ATOM 765 O O . PHE A 1 93 ? -4.184 -1.169 12.289 1 97.88 93 PHE A O 1
ATOM 772 N N . TRP A 1 94 ? -3.252 -3.143 12.477 1 97.31 94 TRP A N 1
ATOM 773 C CA . TRP A 1 94 ? -2.154 -2.791 11.578 1 97.31 94 TRP A CA 1
ATOM 774 C C . TRP A 1 94 ? -2.672 -2.518 10.172 1 97.31 94 TRP A C 1
ATOM 776 O O . TRP A 1 94 ? -2.258 -1.551 9.531 1 97.31 94 TRP A O 1
ATOM 786 N N . LEU A 1 95 ? -3.547 -3.359 9.758 1 98.44 95 LEU A N 1
ATOM 787 C CA . LEU A 1 95 ? -4.043 -3.248 8.391 1 98.44 95 LEU A CA 1
ATOM 788 C C . LEU A 1 95 ? -4.875 -1.983 8.211 1 98.44 95 LEU A C 1
ATOM 790 O O . LEU A 1 95 ? -4.871 -1.376 7.141 1 98.44 95 LEU A O 1
ATOM 794 N N . GLY A 1 96 ? -5.605 -1.576 9.266 1 98.75 96 GLY A N 1
ATOM 795 C CA . GLY A 1 96 ? -6.336 -0.32 9.219 1 98.75 96 GLY A CA 1
ATOM 796 C C . GLY A 1 96 ? -5.441 0.883 8.984 1 98.75 96 GLY A C 1
ATOM 797 O O . GLY A 1 96 ? -5.773 1.769 8.195 1 98.75 96 GLY A O 1
ATOM 798 N N . ILE A 1 97 ? -4.289 0.887 9.672 1 98.56 97 ILE A N 1
ATOM 799 C CA . ILE A 1 97 ? -3.312 1.964 9.555 1 98.56 97 ILE A CA 1
ATOM 800 C C . ILE A 1 97 ? -2.762 1.999 8.125 1 98.56 97 ILE A C 1
ATOM 802 O O . ILE A 1 97 ? -2.742 3.055 7.488 1 98.56 97 ILE A O 1
ATOM 806 N N . GLU A 1 98 ? -2.424 0.868 7.602 1 98 98 GLU A N 1
ATOM 807 C CA . GLU A 1 98 ? -1.812 0.811 6.277 1 98 98 GLU A CA 1
ATOM 808 C C . GLU A 1 98 ? -2.84 1.084 5.18 1 98 98 GLU A C 1
ATOM 810 O O . GLU A 1 98 ? -2.516 1.687 4.156 1 98 98 GLU A O 1
ATOM 815 N N . THR A 1 99 ? -4.059 0.639 5.41 1 98.69 99 THR A N 1
ATOM 816 C CA . THR A 1 99 ? -5.117 0.937 4.449 1 98.69 99 THR A CA 1
ATOM 817 C C . THR A 1 99 ? -5.352 2.441 4.352 1 98.69 99 THR A C 1
ATOM 819 O O . THR A 1 99 ? -5.555 2.975 3.262 1 98.69 99 THR A O 1
ATOM 822 N N . ALA A 1 100 ? -5.305 3.119 5.488 1 98.75 100 ALA A N 1
ATOM 823 C CA . ALA A 1 100 ? -5.461 4.57 5.504 1 98.75 100 ALA A CA 1
ATOM 824 C C . ALA A 1 100 ? -4.379 5.246 4.66 1 98.75 100 ALA A C 1
ATOM 826 O O . ALA A 1 100 ? -4.668 6.176 3.902 1 98.75 100 ALA A O 1
ATOM 827 N N . LYS A 1 101 ? -3.186 4.777 4.793 1 98.12 101 LYS A N 1
ATOM 828 C CA . LYS A 1 101 ? -2.078 5.348 4.031 1 98.12 101 LYS A CA 1
ATOM 829 C C . LYS A 1 101 ? -2.244 5.082 2.539 1 98.12 101 LYS A C 1
ATOM 831 O O . LYS A 1 101 ? -2 5.969 1.716 1 98.12 101 LYS A O 1
ATOM 836 N N . VAL A 1 102 ? -2.67 3.861 2.174 1 98.06 102 VAL A N 1
ATOM 837 C CA . VAL A 1 102 ? -2.889 3.514 0.773 1 98.06 102 VAL A CA 1
ATOM 838 C C . VAL A 1 102 ? -4.035 4.348 0.206 1 98.06 102 VAL A C 1
ATOM 840 O O . VAL A 1 102 ? -3.963 4.82 -0.93 1 98.06 102 VAL A O 1
ATOM 843 N N . PHE A 1 103 ? -5.066 4.5 1.043 1 98.5 103 PHE A N 1
ATOM 844 C CA . PHE A 1 103 ? -6.215 5.309 0.651 1 98.5 103 PHE A CA 1
ATOM 845 C C . PHE A 1 103 ? -5.789 6.742 0.355 1 98.5 103 PHE A C 1
ATOM 847 O O . PHE A 1 103 ? -6.16 7.305 -0.677 1 98.5 103 PHE A O 1
ATOM 854 N N . ARG A 1 104 ? -4.977 7.316 1.193 1 98.31 104 ARG A N 1
ATOM 855 C CA . ARG A 1 104 ? -4.488 8.68 1.021 1 98.31 104 ARG A CA 1
ATOM 856 C C . ARG A 1 104 ? -3.613 8.797 -0.222 1 98.31 104 ARG A C 1
ATOM 858 O O . ARG A 1 104 ? -3.811 9.688 -1.047 1 98.31 104 ARG A O 1
ATOM 865 N N . THR A 1 105 ? -2.738 7.863 -0.391 1 97 105 THR A N 1
ATOM 866 C CA . THR A 1 105 ? -1.838 7.887 -1.539 1 97 105 THR A CA 1
ATOM 867 C C . THR A 1 105 ? -2.621 7.758 -2.842 1 97 105 THR A C 1
ATOM 869 O O . THR A 1 105 ? -2.314 8.43 -3.826 1 97 105 THR A O 1
ATOM 872 N N . ALA A 1 106 ? -3.592 6.898 -2.805 1 96.5 106 ALA A N 1
ATOM 873 C CA . ALA A 1 106 ? -4.391 6.641 -4 1 96.5 106 ALA A CA 1
ATOM 874 C C . ALA A 1 106 ? -5.227 7.859 -4.375 1 96.5 106 ALA A C 1
ATOM 876 O O . ALA A 1 106 ? -5.504 8.094 -5.555 1 96.5 106 ALA A O 1
ATOM 877 N N . SER A 1 107 ? -5.602 8.648 -3.414 1 97.5 107 SER A N 1
ATOM 878 C CA . SER A 1 107 ? -6.504 9.773 -3.658 1 97.5 107 SER A CA 1
ATOM 879 C C . SER A 1 107 ? -5.727 11.055 -3.947 1 97.5 107 SER A C 1
ATOM 881 O O . SER A 1 107 ? -6.297 12.039 -4.422 1 97.5 107 SER A O 1
ATOM 883 N N . LEU A 1 108 ? -4.453 11.117 -3.68 1 96.88 108 LEU A N 1
ATOM 884 C CA . LEU A 1 108 ? -3.65 12.336 -3.664 1 96.88 108 LEU A CA 1
ATOM 885 C C . LEU A 1 108 ? -3.367 12.82 -5.082 1 96.88 108 LEU A C 1
ATOM 887 O O . LEU A 1 108 ? -2.846 12.07 -5.906 1 96.88 108 LEU A O 1
ATOM 891 N N . LYS A 1 109 ? -3.654 14.031 -5.371 1 95.19 109 LYS A N 1
ATOM 892 C CA . LYS A 1 109 ? -3.408 14.641 -6.672 1 95.19 109 LYS A CA 1
ATOM 893 C C . LYS A 1 109 ? -2.33 15.719 -6.582 1 95.19 109 LYS A C 1
ATOM 895 O O . LYS A 1 109 ? -1.623 15.984 -7.555 1 95.19 109 LYS A O 1
ATOM 900 N N . LYS A 1 110 ? -2.262 16.359 -5.402 1 96.19 110 LYS A N 1
ATOM 901 C CA . LYS A 1 110 ? -1.282 17.406 -5.156 1 96.19 110 LYS A CA 1
ATOM 902 C C . LYS A 1 110 ? -0.938 17.5 -3.67 1 96.19 110 LYS A C 1
ATOM 904 O O . LYS A 1 110 ? -1.813 17.359 -2.814 1 96.19 110 LYS A O 1
ATOM 909 N N . LEU A 1 111 ? 0.265 17.719 -3.412 1 97.25 111 LEU A N 1
ATOM 910 C CA . LEU A 1 111 ? 0.742 17.906 -2.047 1 97.25 111 LEU A CA 1
ATOM 911 C C . LEU A 1 111 ? 2.059 18.688 -2.037 1 97.25 111 LEU A C 1
ATOM 913 O O . LEU A 1 111 ? 3.094 18.156 -2.445 1 97.25 111 LEU A O 1
ATOM 917 N N . GLU A 1 112 ? 2.029 19.859 -1.623 1 97.88 112 GLU A N 1
ATOM 918 C CA . GLU A 1 112 ? 3.238 20.672 -1.525 1 97.88 112 GLU A CA 1
ATOM 919 C C . GLU A 1 112 ? 3.076 21.781 -0.488 1 97.88 112 GLU A C 1
ATOM 921 O O . GLU A 1 112 ? 1.958 22.219 -0.207 1 97.88 112 GLU A O 1
ATOM 926 N N . ALA A 1 113 ? 4.121 22.234 0.045 1 98.5 113 ALA A N 1
ATOM 927 C CA . ALA A 1 113 ? 4.082 23.375 0.961 1 98.5 113 ALA A CA 1
ATOM 928 C C . ALA A 1 113 ? 3.904 24.688 0.201 1 98.5 113 ALA A C 1
ATOM 930 O O . ALA A 1 113 ? 4.484 24.875 -0.873 1 98.5 113 ALA A O 1
ATOM 931 N N . TYR A 1 114 ? 3.102 25.578 0.724 1 98.44 114 TYR A N 1
ATOM 932 C CA . TYR A 1 114 ? 3.033 26.906 0.142 1 98.44 114 TYR A CA 1
ATOM 933 C C . TYR A 1 114 ? 4.336 27.672 0.36 1 98.44 114 TYR A C 1
ATOM 935 O O . TYR A 1 114 ? 4.766 27.859 1.499 1 98.44 114 TYR A O 1
ATOM 943 N N . PRO A 1 115 ? 4.93 28.125 -0.688 1 98.12 115 PRO A N 1
ATOM 944 C CA . PRO A 1 115 ? 6.172 28.875 -0.516 1 98.12 115 PRO A CA 1
ATOM 9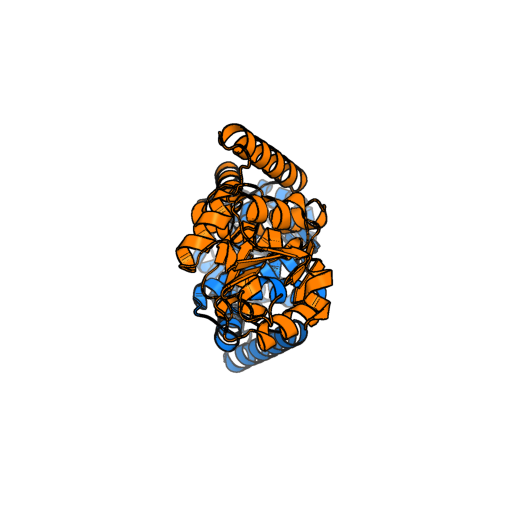45 C C . PRO A 1 115 ? 6.008 30.094 0.405 1 98.12 115 PRO A C 1
ATOM 947 O O . PRO A 1 115 ? 6.91 30.406 1.185 1 98.12 115 PRO A O 1
ATOM 950 N N . GLN A 1 116 ? 4.91 30.734 0.294 1 98 116 GLN A N 1
ATOM 951 C CA . GLN A 1 116 ? 4.637 31.891 1.144 1 98 116 GLN A CA 1
ATOM 952 C C . GLN A 1 116 ? 4.586 31.484 2.615 1 98 116 GLN A C 1
ATOM 954 O O . GLN A 1 116 ? 5.055 32.219 3.482 1 98 116 GLN A O 1
ATOM 959 N N . SER A 1 117 ? 4.023 30.359 2.836 1 98.31 117 SER A N 1
ATOM 960 C CA . SER A 1 117 ? 3.947 29.875 4.211 1 98.31 117 SER A CA 1
ATOM 961 C C . SER A 1 117 ? 5.328 29.5 4.742 1 98.31 117 SER A C 1
ATOM 963 O O . SER A 1 117 ? 5.625 29.719 5.918 1 98.31 117 SER A O 1
ATOM 965 N N . LEU A 1 118 ? 6.117 28.938 3.898 1 98.19 118 LEU A N 1
ATOM 966 C CA . LEU A 1 118 ? 7.484 28.609 4.289 1 98.19 118 LEU A CA 1
ATOM 967 C C . LEU A 1 118 ? 8.25 29.875 4.672 1 98.19 118 LEU A C 1
ATOM 969 O O . LEU A 1 118 ? 9.008 29.875 5.645 1 98.19 118 LEU A O 1
ATOM 973 N N . ARG A 1 119 ? 8.07 30.922 3.959 1 97.5 119 ARG A N 1
ATOM 974 C CA . ARG A 1 119 ? 8.711 32.188 4.266 1 97.5 119 ARG A CA 1
ATOM 975 C C . ARG A 1 119 ? 8.234 32.75 5.605 1 97.5 119 ARG A C 1
ATOM 977 O O . ARG A 1 119 ? 9.023 33.281 6.379 1 97.5 119 ARG A O 1
ATOM 984 N N . LEU A 1 120 ? 6.93 32.625 5.809 1 96.31 120 LEU A N 1
ATOM 985 C CA . LEU A 1 120 ? 6.355 33.062 7.078 1 96.31 120 LEU A CA 1
ATOM 986 C C . LEU A 1 120 ? 6.984 32.312 8.25 1 96.31 120 LEU A C 1
ATOM 988 O O . LEU A 1 120 ? 7.328 32.906 9.266 1 96.31 120 LEU A O 1
ATOM 992 N N . LEU A 1 121 ? 7.105 31.016 8.109 1 97.62 121 LEU A N 1
ATOM 993 C CA . LEU A 1 121 ? 7.656 30.172 9.164 1 97.62 121 LEU A CA 1
ATOM 994 C C . LEU A 1 121 ? 9.117 30.516 9.43 1 97.62 121 LEU A C 1
ATOM 996 O O . LEU A 1 121 ? 9.586 30.453 10.57 1 97.62 121 LEU A O 1
ATOM 1000 N N . GLU A 1 122 ? 9.805 30.844 8.367 1 96.81 122 GLU A N 1
ATOM 1001 C CA . GLU A 1 122 ? 11.203 31.234 8.508 1 96.81 122 GLU A CA 1
ATOM 1002 C C . GLU A 1 122 ? 11.336 32.562 9.227 1 96.81 122 GLU A C 1
ATOM 1004 O O . GLU A 1 122 ? 12.18 32.719 10.109 1 96.81 122 GLU A O 1
ATOM 1009 N N . LYS A 1 123 ? 10.547 33.469 8.859 1 95.38 123 LYS A N 1
ATOM 1010 C CA . LYS A 1 123 ? 10.578 34.812 9.445 1 95.38 123 LYS A CA 1
ATOM 1011 C C . LYS A 1 123 ? 10.289 34.781 10.938 1 95.38 123 LYS A C 1
ATOM 1013 O O . LYS A 1 123 ? 10.875 35.531 11.719 1 95.38 123 LYS A O 1
ATOM 1018 N N . TYR A 1 124 ? 9.414 33.906 11.289 1 94.69 124 TYR A N 1
ATOM 1019 C CA . TYR A 1 124 ? 8.992 33.844 12.688 1 94.69 124 TYR A CA 1
ATOM 1020 C C . TYR A 1 124 ? 9.484 32.562 13.359 1 94.69 124 TYR A C 1
ATOM 1022 O O . TYR A 1 124 ? 8.781 31.984 14.188 1 94.69 124 TYR A O 1
ATOM 1030 N N . ARG A 1 125 ? 10.609 32.156 12.961 1 95.56 125 ARG A N 1
ATOM 1031 C CA . ARG A 1 125 ? 11.172 30.875 13.398 1 95.56 125 ARG A CA 1
ATOM 1032 C C . ARG A 1 125 ? 11.406 30.859 14.906 1 95.56 125 ARG A C 1
ATOM 1034 O O . ARG A 1 125 ? 11.391 29.797 15.539 1 95.56 125 ARG A O 1
ATOM 1041 N N . ASN A 1 126 ? 11.547 32 15.508 1 95.38 126 ASN A N 1
ATOM 1042 C CA . ASN A 1 126 ? 11.891 32.062 16.922 1 95.38 126 ASN A CA 1
ATOM 1043 C C . ASN A 1 126 ? 10.648 32.219 17.797 1 95.38 126 ASN A C 1
ATOM 1045 O O . ASN A 1 126 ? 10.742 32.219 19.016 1 95.38 126 ASN A O 1
ATOM 1049 N N . ILE A 1 127 ? 9.5 32.344 17.172 1 96.25 127 ILE A N 1
ATOM 1050 C CA . ILE A 1 127 ? 8.25 32.438 17.922 1 96.25 127 ILE A CA 1
ATOM 1051 C C . ILE A 1 127 ? 7.672 31.047 18.141 1 96.25 127 ILE A C 1
ATOM 1053 O O . ILE A 1 127 ? 7.562 30.25 17.188 1 96.25 127 ILE A O 1
ATOM 1057 N N . PRO A 1 128 ? 7.328 30.75 19.422 1 97.94 128 PRO A N 1
ATOM 1058 C CA . PRO A 1 128 ? 6.648 29.469 19.641 1 97.94 128 PRO A CA 1
ATOM 1059 C C . PRO A 1 128 ? 5.391 29.312 18.797 1 97.94 128 PRO A C 1
ATOM 1061 O O . PRO A 1 128 ? 4.645 30.266 18.609 1 97.94 128 PRO A O 1
ATOM 1064 N N . LYS A 1 129 ? 5.242 28.141 18.219 1 98.56 129 LYS A N 1
ATOM 1065 C CA . LYS A 1 129 ? 4.102 27.938 17.328 1 98.56 129 LYS A CA 1
ATOM 1066 C C . LYS A 1 129 ? 3.668 26.469 17.312 1 98.56 129 LYS A C 1
ATOM 1068 O O . LYS A 1 129 ? 4.453 25.578 17.641 1 98.56 129 LYS A O 1
ATOM 1073 N N . CYS A 1 130 ? 2.391 26.203 16.984 1 98.88 130 CYS A N 1
ATOM 1074 C CA . CYS A 1 130 ? 1.831 24.859 16.844 1 98.88 130 CYS A CA 1
ATOM 1075 C C . CYS A 1 130 ? 0.842 24.797 15.68 1 98.88 130 CYS A C 1
ATOM 1077 O O . CYS A 1 130 ? 0.546 25.828 15.055 1 98.88 130 CYS A O 1
ATOM 1079 N N . ILE A 1 131 ? 0.525 23.594 15.328 1 98.94 131 ILE A N 1
ATOM 1080 C CA . ILE A 1 131 ? -0.504 23.359 14.328 1 98.94 131 ILE A CA 1
ATOM 1081 C C . ILE A 1 131 ? -1.783 22.875 15 1 98.94 131 ILE A C 1
ATOM 1083 O O . ILE A 1 131 ? -1.733 22.047 15.914 1 98.94 131 ILE A O 1
ATOM 1087 N N . VAL A 1 132 ? -2.924 23.422 14.641 1 98.88 132 VAL A N 1
ATOM 1088 C CA . VAL A 1 132 ? -4.25 22.906 14.953 1 98.88 132 VAL A CA 1
ATOM 1089 C C . VAL A 1 132 ? -5.012 22.625 13.656 1 98.88 132 VAL A C 1
ATOM 1091 O O . VAL A 1 132 ? -5.363 23.547 12.93 1 98.88 132 VAL A O 1
ATOM 1094 N N . SER A 1 133 ? -5.285 21.359 13.375 1 98.75 133 SER A N 1
ATOM 1095 C CA . SER A 1 133 ? -5.812 21.031 12.055 1 98.75 133 SER A CA 1
ATOM 1096 C C . SER A 1 133 ? -6.883 19.953 12.148 1 98.75 133 SER A C 1
ATOM 1098 O O . SER A 1 133 ? -6.766 19.016 12.945 1 98.75 133 SER A O 1
ATOM 1100 N N . ASN A 1 134 ? -8.023 20.172 11.398 1 98.62 134 ASN A N 1
ATOM 1101 C CA . ASN A 1 134 ? -8.898 19.062 11.086 1 98.62 134 ASN A CA 1
ATOM 1102 C C . ASN A 1 134 ? -8.227 18.078 10.133 1 98.62 134 ASN A C 1
ATOM 1104 O O . ASN A 1 134 ? -8.312 18.219 8.914 1 98.62 134 ASN A O 1
ATOM 1108 N N . ALA A 1 135 ? -7.52 17.062 10.695 1 98.56 135 ALA A N 1
ATOM 1109 C CA . ALA A 1 135 ? -6.691 16.172 9.883 1 98.56 135 ALA A CA 1
ATOM 1110 C C . ALA A 1 135 ? -6.539 14.812 10.562 1 98.56 135 ALA A C 1
ATOM 1112 O O . ALA A 1 135 ? -6.871 14.648 11.734 1 98.56 135 ALA A O 1
ATOM 1113 N N . GLN A 1 136 ? -6.172 13.883 9.797 1 98.75 136 GLN A N 1
ATOM 1114 C CA . GLN A 1 136 ? -5.879 12.523 10.25 1 98.75 136 GLN A CA 1
ATOM 1115 C C . GLN A 1 136 ? -4.387 12.344 10.508 1 98.75 136 GLN A C 1
ATOM 1117 O O . GLN A 1 136 ? -3.574 12.43 9.586 1 98.75 136 GLN A O 1
ATOM 1122 N N . ARG A 1 137 ? -4.059 12.07 11.758 1 98.5 137 ARG A N 1
ATOM 1123 C CA . ARG A 1 137 ? -2.648 11.961 12.117 1 98.5 137 ARG A CA 1
ATOM 1124 C C . ARG A 1 137 ? -1.963 10.867 11.305 1 98.5 137 ARG A C 1
ATOM 1126 O O . ARG A 1 137 ? -0.803 11.008 10.914 1 98.5 137 ARG A O 1
ATOM 1133 N N . VAL A 1 138 ? -2.67 9.828 10.961 1 98.31 138 VAL A N 1
ATOM 1134 C CA . VAL A 1 138 ? -2.145 8.594 10.398 1 98.31 138 VAL A CA 1
ATOM 1135 C C . VAL A 1 138 ? -1.373 8.898 9.117 1 98.31 138 VAL A C 1
ATOM 1137 O O . VAL A 1 138 ? -0.395 8.219 8.797 1 98.31 138 VAL A O 1
ATOM 1140 N N . PHE A 1 139 ? -1.74 9.938 8.375 1 98.12 139 PHE A N 1
ATOM 1141 C CA . PHE A 1 139 ? -0.99 10.258 7.164 1 98.12 139 PHE A CA 1
ATOM 1142 C C . PHE A 1 139 ? -0.53 11.711 7.172 1 98.12 139 PHE A C 1
ATOM 1144 O O . PHE A 1 139 ? 0.467 12.055 6.535 1 98.12 139 PHE A O 1
ATOM 1151 N N . THR A 1 140 ? -1.139 12.578 7.957 1 98.5 140 THR A N 1
ATOM 1152 C CA . THR A 1 140 ? -0.794 14 7.957 1 98.5 140 THR A CA 1
ATOM 1153 C C . THR A 1 140 ? 0.576 14.219 8.594 1 98.5 140 THR A C 1
ATOM 1155 O O . THR A 1 140 ? 1.344 15.07 8.141 1 98.5 140 THR A O 1
ATOM 1158 N N . GLU A 1 141 ? 0.839 13.531 9.68 1 97.31 141 GLU A N 1
ATOM 1159 C CA . GLU A 1 141 ? 2.148 13.688 10.312 1 97.31 141 GLU A CA 1
ATOM 1160 C C . GLU A 1 141 ? 3.271 13.383 9.328 1 97.31 141 GLU A C 1
ATOM 1162 O O . GLU A 1 141 ? 4.273 14.102 9.266 1 97.31 141 GLU A O 1
ATOM 1167 N N . GLN A 1 142 ? 3.107 12.32 8.57 1 96.06 142 GLN A N 1
ATOM 1168 C CA . GLN A 1 142 ? 4.117 11.961 7.582 1 96.06 142 GLN A CA 1
ATOM 1169 C C . GLN A 1 142 ? 4.23 13.023 6.492 1 96.06 142 GLN A C 1
ATOM 1171 O O . GLN A 1 142 ? 5.328 13.344 6.039 1 96.06 142 GLN A O 1
ATOM 1176 N N . GLU A 1 143 ? 3.131 13.531 6.105 1 98 143 GLU A N 1
ATOM 1177 C CA . GLU A 1 143 ? 3.131 14.594 5.102 1 98 143 GLU A CA 1
ATOM 1178 C C . GLU A 1 143 ? 3.898 15.82 5.598 1 98 143 GLU A C 1
ATOM 1180 O O . GLU A 1 143 ? 4.703 16.391 4.859 1 98 143 GLU A O 1
ATOM 1185 N N . LEU A 1 144 ? 3.664 16.156 6.84 1 98 144 LEU A N 1
ATOM 1186 C CA . LEU A 1 144 ? 4.371 17.281 7.43 1 98 144 LEU A CA 1
ATOM 1187 C C . LEU A 1 144 ? 5.871 17 7.508 1 98 144 LEU A C 1
ATOM 1189 O O . LEU A 1 144 ? 6.684 17.906 7.281 1 98 144 LEU A O 1
ATOM 1193 N N . ARG A 1 145 ? 6.219 15.789 7.781 1 96.06 145 ARG A N 1
ATOM 1194 C CA . ARG A 1 145 ? 7.625 15.422 7.941 1 96.06 145 ARG A CA 1
ATOM 1195 C C . ARG A 1 145 ? 8.359 15.477 6.605 1 96.06 145 ARG A C 1
ATOM 1197 O O . ARG A 1 145 ? 9.422 16.094 6.5 1 96.06 145 ARG A O 1
ATOM 1204 N N . PHE A 1 146 ? 7.777 14.875 5.555 1 93.12 146 PHE A N 1
ATOM 1205 C CA . PHE A 1 146 ? 8.539 14.82 4.312 1 93.12 146 PHE A CA 1
ATOM 1206 C C . PHE A 1 146 ? 8.5 16.172 3.598 1 93.12 146 PHE A C 1
ATOM 1208 O O . PHE A 1 146 ? 9.312 16.438 2.711 1 93.12 146 PHE A O 1
ATOM 1215 N N . LEU A 1 147 ? 7.617 17.062 4.035 1 96.5 147 LEU A N 1
ATOM 1216 C CA . LEU A 1 147 ? 7.602 18.438 3.51 1 96.5 147 LEU A CA 1
ATOM 1217 C C . LEU A 1 147 ? 8.531 19.328 4.312 1 96.5 147 LEU A C 1
ATOM 1219 O O . LEU A 1 147 ? 8.664 20.516 4.004 1 96.5 147 LEU A O 1
ATOM 1223 N N . GLY A 1 148 ? 9.086 18.812 5.438 1 95.31 148 GLY A N 1
ATOM 1224 C CA . GLY A 1 148 ? 10.008 19.578 6.27 1 95.31 148 GLY A CA 1
ATOM 1225 C C . GLY A 1 148 ? 9.305 20.547 7.199 1 95.31 148 GLY A C 1
ATOM 1226 O O . GLY A 1 148 ? 9.875 21.578 7.566 1 95.31 148 GLY A O 1
ATOM 1227 N N . LEU A 1 149 ? 8.086 20.219 7.566 1 98.06 149 LEU A N 1
ATOM 1228 C CA . LEU A 1 149 ? 7.273 21.156 8.336 1 98.06 149 LEU A CA 1
ATOM 1229 C C . LEU A 1 149 ? 7.152 20.703 9.789 1 98.06 149 LEU A C 1
ATOM 1231 O O . LEU A 1 149 ? 7.047 21.531 10.695 1 98.06 149 LEU A O 1
ATOM 1235 N N . TYR A 1 150 ? 7.184 19.469 10.062 1 97.44 150 TYR A N 1
ATOM 1236 C CA . TYR A 1 150 ? 6.789 18.922 11.359 1 97.44 150 TYR A CA 1
ATOM 1237 C C . TYR A 1 150 ? 7.648 19.484 12.477 1 97.44 150 TYR A C 1
ATOM 1239 O O . TYR A 1 150 ? 7.129 19.938 13.5 1 97.44 150 TYR A O 1
ATOM 1247 N N . ASP A 1 151 ? 8.953 19.594 12.273 1 95.81 151 ASP A N 1
ATOM 1248 C CA . ASP A 1 151 ? 9.898 19.953 13.328 1 95.81 151 ASP A CA 1
ATOM 1249 C C . ASP A 1 151 ? 9.984 21.469 13.484 1 95.81 151 ASP A C 1
ATOM 1251 O O . ASP A 1 151 ? 10.672 21.969 14.391 1 95.81 151 ASP A O 1
ATOM 1255 N N . ARG A 1 152 ? 9.305 22.203 12.695 1 97.56 152 ARG A N 1
ATOM 1256 C CA . ARG A 1 152 ? 9.281 23.656 12.805 1 97.56 152 ARG A CA 1
ATOM 1257 C C . ARG A 1 152 ? 8.273 24.109 13.852 1 97.56 152 ARG A C 1
ATOM 1259 O O . ARG A 1 152 ? 8.211 25.297 14.188 1 97.56 152 ARG A O 1
ATOM 1266 N N . PHE A 1 153 ? 7.527 23.156 14.375 1 98.69 153 PHE A N 1
ATOM 1267 C CA . PHE A 1 153 ? 6.477 23.469 15.336 1 98.69 153 PHE A CA 1
ATOM 1268 C C . PHE A 1 153 ? 6.77 22.828 16.688 1 98.69 153 PHE A C 1
ATOM 1270 O O . PHE A 1 153 ? 7.32 21.734 16.75 1 98.69 153 PHE A O 1
ATOM 1277 N N . ASN A 1 154 ? 6.363 23.5 17.75 1 98.62 154 ASN A N 1
ATOM 1278 C CA . ASN A 1 154 ? 6.539 22.969 19.094 1 98.62 154 ASN A CA 1
ATOM 1279 C C . ASN A 1 154 ? 5.707 21.703 19.297 1 98.62 154 ASN A C 1
ATOM 1281 O O . ASN A 1 154 ? 6.141 20.766 19.969 1 98.62 154 ASN A O 1
ATOM 1285 N N . PHE A 1 155 ? 4.531 21.688 18.766 1 98.56 155 PHE A N 1
ATOM 1286 C CA . PHE A 1 155 ? 3.664 20.516 18.797 1 98.56 155 PHE A CA 1
ATOM 1287 C C . PHE A 1 155 ? 2.568 20.641 17.734 1 98.56 155 PHE A C 1
ATOM 1289 O O . PHE A 1 155 ? 2.414 21.688 17.109 1 98.56 155 PHE A O 1
ATOM 1296 N N . VAL A 1 156 ? 1.93 19.547 17.469 1 98.75 156 VAL A N 1
ATOM 1297 C CA . VAL A 1 156 ? 0.875 19.469 16.453 1 98.75 156 VAL A CA 1
ATOM 1298 C C . VAL A 1 156 ? -0.379 18.844 17.078 1 98.75 156 VAL A C 1
ATOM 1300 O O . VAL A 1 156 ? -0.312 17.781 17.703 1 98.75 156 VAL A O 1
ATOM 1303 N N . ILE A 1 157 ? -1.499 19.484 16.922 1 98.75 157 ILE A N 1
ATOM 1304 C CA . ILE A 1 157 ? -2.797 18.984 17.359 1 98.75 157 ILE A CA 1
ATOM 1305 C C . ILE A 1 157 ? -3.645 18.609 16.141 1 98.75 157 ILE A C 1
ATOM 1307 O O . ILE A 1 157 ? -3.982 19.469 15.328 1 98.75 157 ILE A O 1
ATOM 1311 N N . MET A 1 158 ? -3.928 17.328 16.047 1 98.69 158 MET A N 1
ATOM 1312 C CA . MET A 1 158 ? -4.797 16.828 14.984 1 98.69 158 MET A CA 1
ATOM 1313 C C . MET A 1 158 ? -6.16 16.438 15.547 1 98.69 158 MET A C 1
ATOM 1315 O O . MET A 1 158 ? -6.25 15.82 16.609 1 98.69 158 MET A O 1
ATOM 1319 N N . SER A 1 159 ? -7.176 16.781 14.828 1 98.81 159 SER A N 1
ATOM 1320 C CA . SER A 1 159 ? -8.539 16.5 15.258 1 98.81 159 SER A CA 1
ATOM 1321 C C . SER A 1 159 ? -8.734 15.008 15.523 1 98.81 159 SER A C 1
ATOM 1323 O O . SER A 1 159 ? -9.391 14.625 16.5 1 98.81 159 SER A O 1
ATOM 1325 N N . SER A 1 160 ? -8.133 14.18 14.758 1 98.69 160 SER A N 1
ATOM 1326 C CA . SER A 1 160 ? -8.305 12.734 14.859 1 98.69 160 SER A CA 1
ATOM 1327 C C . SER A 1 160 ? -7.836 12.219 16.219 1 98.69 160 SER A C 1
ATOM 1329 O O . SER A 1 160 ? -8.406 11.266 16.75 1 98.69 160 SER A O 1
ATOM 1331 N N . ASP A 1 161 ? -6.828 12.891 16.766 1 97.94 161 ASP A N 1
ATOM 1332 C CA . ASP A 1 161 ? -6.273 12.453 18.031 1 97.94 161 ASP A CA 1
ATOM 1333 C C . ASP A 1 161 ? -7.293 12.609 19.156 1 97.94 161 ASP A C 1
ATOM 1335 O O . ASP A 1 161 ? -7.262 11.859 20.141 1 97.94 161 ASP A O 1
ATOM 1339 N N . HIS A 1 162 ? -8.172 13.57 18.969 1 98.12 162 HIS A N 1
ATOM 1340 C CA . HIS A 1 162 ? -9.062 13.953 20.047 1 98.12 162 HIS A CA 1
ATOM 1341 C C . HIS A 1 162 ? -10.516 13.625 19.719 1 98.12 162 HIS A C 1
ATOM 1343 O O . HIS A 1 162 ? -11.406 13.82 20.547 1 98.12 162 HIS A O 1
ATOM 1349 N N . ARG A 1 163 ? -10.797 13.227 18.516 1 98.12 163 ARG A N 1
ATOM 1350 C CA . ARG A 1 163 ? -12.102 12.812 18 1 98.12 163 ARG A CA 1
ATOM 1351 C C . ARG A 1 163 ? -13.086 13.977 18.031 1 98.12 163 ARG A C 1
ATOM 1353 O O . ARG A 1 163 ? -14.281 13.781 18.266 1 98.12 163 ARG A O 1
ATOM 1360 N N . ILE A 1 164 ? -12.57 15.164 18 1 98.62 164 ILE A N 1
ATOM 1361 C CA . ILE A 1 164 ? -13.312 16.391 17.75 1 98.62 164 ILE A CA 1
ATOM 1362 C C . ILE A 1 164 ? -12.586 17.25 16.703 1 98.62 164 ILE A C 1
ATOM 1364 O O . ILE A 1 164 ? -11.375 17.094 16.516 1 98.62 164 ILE A O 1
ATOM 1368 N N . LYS A 1 165 ? -13.32 18.109 16 1 98.81 165 LYS A N 1
ATOM 1369 C CA . LYS A 1 165 ? -12.703 18.938 14.984 1 98.81 165 LYS A CA 1
ATOM 1370 C C . LYS A 1 165 ? -13.109 20.406 15.148 1 98.81 165 LYS A C 1
ATOM 1372 O O . LYS A 1 165 ? -14.055 20.703 15.883 1 98.81 165 LYS A O 1
ATOM 1377 N N . LYS A 1 166 ? -12.234 21.266 14.57 1 98.81 166 LYS A N 1
ATOM 1378 C CA . LYS A 1 166 ? -12.68 22.656 14.453 1 98.81 166 LYS A CA 1
ATOM 1379 C C . LYS A 1 166 ? -14.055 22.734 13.812 1 98.81 166 LYS A C 1
ATOM 1381 O O . LYS A 1 166 ? -14.383 21.953 12.914 1 98.81 166 LYS A O 1
ATOM 1386 N N . PRO A 1 167 ? -14.867 23.547 14.43 1 98.5 167 PRO A N 1
ATOM 1387 C CA . PRO A 1 167 ? -14.625 24.75 15.219 1 98.5 167 PRO A CA 1
ATOM 1388 C C . PRO A 1 167 ? -14.68 24.5 16.719 1 98.5 167 PRO A C 1
ATOM 1390 O O . PRO A 1 167 ? -14.773 25.438 17.516 1 98.5 167 PRO A O 1
ATOM 1393 N N . ASP A 1 168 ? -14.648 23.312 17.156 1 98.75 168 ASP A N 1
ATOM 1394 C CA . ASP A 1 168 ? -14.617 23.047 18.578 1 98.75 168 ASP A CA 1
ATOM 1395 C C . ASP A 1 168 ? -13.469 23.797 19.25 1 98.75 168 ASP A C 1
ATOM 1397 O O . ASP A 1 168 ? -12.297 23.562 18.938 1 98.75 168 ASP A O 1
ATOM 1401 N N . THR A 1 169 ? -13.75 24.594 20.203 1 98.75 169 THR A N 1
ATOM 1402 C CA . THR A 1 169 ? -12.773 25.5 20.797 1 98.75 169 THR A CA 1
ATOM 1403 C C . THR A 1 169 ? -11.812 24.734 21.703 1 98.75 169 THR A C 1
ATOM 1405 O O . THR A 1 169 ? -10.742 25.234 22.047 1 98.75 169 THR A O 1
ATOM 1408 N N . ARG A 1 170 ? -12.188 23.562 22.047 1 98.56 170 ARG A N 1
ATOM 1409 C CA . ARG A 1 170 ? -11.32 22.766 22.906 1 98.56 170 ARG A CA 1
ATOM 1410 C C . ARG A 1 170 ? -9.961 22.547 22.266 1 98.56 170 ARG A C 1
ATOM 1412 O O . ARG A 1 170 ? -8.945 22.453 22.953 1 98.56 170 ARG A O 1
ATOM 1419 N N . LEU A 1 171 ? -9.906 22.453 20.969 1 98.94 171 LEU A N 1
ATOM 1420 C CA . LEU A 1 171 ? -8.641 22.266 20.266 1 98.94 171 LEU A CA 1
ATOM 1421 C C . LEU A 1 171 ? -7.742 23.484 20.438 1 98.94 171 LEU A C 1
ATOM 1423 O O . LEU A 1 171 ? -6.531 23.344 20.641 1 98.94 171 LEU A O 1
ATOM 1427 N N . PHE A 1 172 ? -8.312 24.625 20.391 1 98.88 172 PHE A N 1
ATOM 1428 C CA . PHE A 1 172 ? -7.551 25.859 20.547 1 98.88 172 PHE A CA 1
ATOM 1429 C C . PHE A 1 172 ? -7.141 26.062 22 1 98.88 172 PHE A C 1
ATOM 1431 O O . PHE A 1 172 ? -6.074 26.609 22.281 1 98.88 172 PHE A O 1
ATOM 1438 N N . ARG A 1 173 ? -7.973 25.656 22.906 1 98.75 173 ARG A N 1
ATOM 1439 C CA . ARG A 1 173 ? -7.594 25.703 24.312 1 98.75 173 ARG A CA 1
ATOM 1440 C C . ARG A 1 173 ? -6.383 24.812 24.578 1 98.75 173 ARG A C 1
ATOM 1442 O O . ARG A 1 173 ? -5.492 25.172 25.359 1 98.75 173 ARG A O 1
ATOM 1449 N N . MET A 1 174 ? -6.395 23.641 23.984 1 98.75 174 MET A N 1
ATOM 1450 C CA . MET A 1 174 ? -5.238 22.75 24.094 1 98.75 174 MET A CA 1
ATOM 1451 C C . MET A 1 174 ? -3.979 23.422 23.578 1 98.75 174 MET A C 1
ATOM 1453 O O . MET A 1 174 ? -2.902 23.281 24.156 1 98.75 174 MET A O 1
ATOM 1457 N N . ALA A 1 175 ? -4.129 24.125 22.484 1 98.81 175 ALA A N 1
ATOM 1458 C CA . ALA A 1 175 ? -2.996 24.844 21.891 1 98.81 175 ALA A CA 1
ATOM 1459 C C . ALA A 1 175 ? -2.479 25.922 22.844 1 98.81 175 ALA A C 1
ATOM 1461 O O . ALA A 1 175 ? -1.269 26.062 23.047 1 98.81 175 ALA A O 1
ATOM 1462 N N . LEU A 1 176 ? -3.383 26.688 23.469 1 98.38 176 LEU A N 1
ATOM 1463 C CA . LEU A 1 176 ? -3.016 27.734 24.422 1 98.38 176 LEU A CA 1
ATOM 1464 C C . LEU A 1 176 ? -2.26 27.141 25.609 1 98.38 176 LEU A C 1
ATOM 1466 O O . LEU A 1 176 ? -1.228 27.672 26.031 1 98.38 176 LEU A O 1
ATOM 1470 N N . ASP A 1 177 ? -2.84 26.047 26.094 1 98.44 177 ASP A N 1
ATOM 1471 C CA . ASP A 1 177 ? -2.221 25.375 27.219 1 98.44 177 ASP A CA 1
ATOM 1472 C C . ASP A 1 177 ? -0.812 24.891 26.875 1 98.44 177 ASP A C 1
ATOM 1474 O O . ASP A 1 177 ? 0.108 25.016 27.688 1 98.44 177 ASP A O 1
ATOM 1478 N N . GLY A 1 178 ? -0.614 24.375 25.734 1 98.62 178 GLY A N 1
ATOM 1479 C CA . GLY A 1 178 ? 0.683 23.891 25.297 1 98.62 178 GLY A CA 1
ATOM 1480 C C . GLY A 1 178 ? 1.703 25 25.109 1 98.62 178 GLY A C 1
ATOM 1481 O O . GLY A 1 178 ? 2.893 24.812 25.375 1 98.62 178 GLY A O 1
ATOM 1482 N N . LEU A 1 179 ? 1.183 26.094 24.609 1 98.31 179 LEU A N 1
ATOM 1483 C CA . LEU A 1 179 ? 2.068 27.234 24.375 1 98.31 179 LEU A CA 1
ATOM 1484 C C . LEU A 1 179 ? 2.385 27.953 25.688 1 98.31 179 LEU A C 1
ATOM 1486 O O . LEU A 1 179 ? 3.4 28.641 25.781 1 98.31 179 LEU A O 1
ATOM 1490 N N . GLY A 1 180 ? 1.478 27.828 26.625 1 98.31 180 GLY A N 1
ATOM 1491 C CA . GLY A 1 180 ? 1.666 28.5 27.906 1 98.31 180 GLY A CA 1
ATOM 1492 C C . GLY A 1 180 ? 1.533 30.016 27.812 1 98.31 180 GLY A C 1
ATOM 1493 O O . GLY A 1 180 ? 2.297 30.75 28.438 1 98.31 180 GLY A O 1
ATOM 1494 N N . LEU A 1 181 ? 0.624 30.484 27 1 97.62 181 LEU A N 1
ATOM 1495 C CA . LEU A 1 181 ? 0.469 31.922 26.75 1 97.62 181 LEU A CA 1
ATOM 1496 C C . LEU A 1 181 ? -0.966 32.375 27 1 97.62 181 LEU A C 1
ATOM 1498 O O . LEU A 1 181 ? -1.877 31.531 27.078 1 97.62 181 LEU A O 1
ATOM 1502 N N . GLU A 1 182 ? -1.146 33.625 27.203 1 97 182 GLU A N 1
ATOM 1503 C CA . GLU A 1 182 ? -2.484 34.219 27.281 1 97 182 GLU A CA 1
ATOM 1504 C C . GLU A 1 182 ? -3.111 34.344 25.891 1 97 182 GLU A C 1
ATOM 1506 O O . GLU A 1 182 ? -2.402 34.5 24.906 1 97 182 GLU A O 1
ATOM 1511 N N . PRO A 1 183 ? -4.418 34.25 25.812 1 97.94 183 PRO A N 1
ATOM 1512 C CA . PRO A 1 183 ? -5.086 34.281 24.516 1 97.94 183 PRO A CA 1
ATOM 1513 C C . PRO A 1 183 ? -4.699 35.531 23.703 1 97.94 183 PRO A C 1
ATOM 1515 O O . PRO A 1 183 ? -4.449 35.438 22.5 1 97.94 183 PRO A O 1
ATOM 1518 N N . TRP A 1 184 ? -4.574 36.625 24.344 1 96.5 184 TRP A N 1
ATOM 1519 C CA . TRP A 1 184 ? -4.336 37.875 23.625 1 96.5 184 TRP A CA 1
ATOM 1520 C C . TRP A 1 184 ? -2.91 37.906 23.078 1 96.5 184 TRP A C 1
ATOM 1522 O O . TRP A 1 184 ? -2.588 38.75 22.234 1 96.5 184 TRP A O 1
ATOM 1532 N N . GLU A 1 185 ? -2.057 36.969 23.5 1 97.44 185 GLU A N 1
ATOM 1533 C CA . GLU A 1 185 ? -0.67 36.906 23.047 1 97.44 185 GLU A CA 1
ATOM 1534 C C . GLU A 1 185 ? -0.537 35.969 21.828 1 97.44 185 GLU A C 1
ATOM 1536 O O . GLU A 1 185 ? 0.547 35.844 21.266 1 97.44 185 GLU A O 1
ATOM 1541 N N . VAL A 1 186 ? -1.618 35.375 21.438 1 98.06 186 VAL A N 1
ATOM 1542 C CA . VAL A 1 186 ? -1.536 34.344 20.422 1 98.06 186 VAL A CA 1
ATOM 1543 C C . VAL A 1 186 ? -2.301 34.75 19.172 1 98.06 186 VAL A C 1
ATOM 1545 O O . VAL A 1 186 ? -3.373 35.375 19.281 1 98.06 186 VAL A O 1
ATOM 1548 N N . LEU A 1 187 ? -1.725 34.5 18 1 98.06 187 LEU A N 1
ATOM 1549 C CA . LEU A 1 187 ? -2.354 34.719 16.703 1 98.06 187 LEU A CA 1
ATOM 1550 C C . LEU A 1 187 ? -2.619 33.406 15.977 1 98.06 187 LEU A C 1
ATOM 1552 O O . LEU A 1 187 ? -1.693 32.625 15.734 1 98.06 187 LEU A O 1
ATOM 1556 N N . SER A 1 188 ? -3.844 33.156 15.727 1 98.5 188 SER A N 1
ATOM 1557 C CA . SER A 1 188 ? -4.242 31.984 14.922 1 98.5 188 SER A CA 1
ATOM 1558 C C . SER A 1 188 ? -4.34 32.344 13.445 1 98.5 188 SER A C 1
ATOM 1560 O O . SER A 1 188 ? -4.902 33.375 13.094 1 98.5 188 SER A O 1
ATOM 1562 N N . ILE A 1 189 ? -3.717 31.469 12.602 1 98.62 189 ILE A N 1
ATOM 1563 C CA . ILE A 1 189 ? -3.686 31.719 11.164 1 98.62 189 ILE A CA 1
ATOM 1564 C C . ILE A 1 189 ? -4.285 30.516 10.43 1 98.62 189 ILE A C 1
ATOM 1566 O O . ILE A 1 189 ? -3.877 29.375 10.656 1 98.62 189 ILE A O 1
ATOM 1570 N N . GLY A 1 190 ? -5.258 30.734 9.562 1 98.69 190 GLY A N 1
ATOM 1571 C CA . GLY A 1 190 ? -5.859 29.656 8.789 1 98.69 190 GLY A CA 1
ATOM 1572 C C . GLY A 1 190 ? -6.656 30.156 7.602 1 98.69 190 GLY A C 1
ATOM 1573 O O . GLY A 1 190 ? -6.656 31.344 7.301 1 98.69 190 GLY A O 1
ATOM 1574 N N . ASP A 1 191 ? -7.328 29.234 6.844 1 98.44 191 ASP A N 1
ATOM 1575 C CA . ASP A 1 191 ? -7.938 29.578 5.562 1 98.44 191 ASP A CA 1
ATOM 1576 C C . ASP A 1 191 ? -9.461 29.625 5.672 1 98.44 191 ASP A C 1
ATOM 1578 O O . ASP A 1 191 ? -10.133 30.156 4.793 1 98.44 191 ASP A O 1
ATOM 1582 N N . THR A 1 192 ? -10.047 29.062 6.719 1 98.31 192 THR A N 1
ATOM 1583 C CA . THR A 1 192 ? -11.492 28.984 6.867 1 98.31 192 THR A CA 1
ATOM 1584 C C . THR A 1 192 ? -11.953 29.797 8.078 1 98.31 192 THR A C 1
ATOM 1586 O O . THR A 1 192 ? -11.75 29.375 9.219 1 98.31 192 THR A O 1
ATOM 1589 N N . PRO A 1 193 ? -12.648 30.859 7.887 1 98.12 193 PRO A N 1
ATOM 1590 C CA . PRO A 1 193 ? -13.055 31.719 9 1 98.12 193 PRO A CA 1
ATOM 1591 C C . PRO A 1 193 ? -13.828 30.953 10.078 1 98.12 193 PRO A C 1
ATOM 1593 O O . PRO A 1 193 ? -13.523 31.078 11.266 1 98.12 193 PRO A O 1
ATOM 1596 N N . GLU A 1 194 ? -14.75 30.078 9.68 1 98.31 194 GLU A N 1
ATOM 1597 C CA . GLU A 1 194 ? -15.594 29.328 10.609 1 98.31 194 GLU A CA 1
ATOM 1598 C C . GLU A 1 194 ? -14.766 28.406 11.484 1 98.31 194 GLU A C 1
ATOM 1600 O O . GLU A 1 194 ? -15.148 28.109 12.625 1 98.31 194 GLU A O 1
ATOM 1605 N N . ASN A 1 195 ? -13.648 27.984 10.922 1 98.56 195 ASN A N 1
ATOM 1606 C CA . ASN A 1 195 ? -12.836 27 11.633 1 98.56 195 ASN A CA 1
ATOM 1607 C C . ASN A 1 195 ? -11.617 27.656 12.281 1 98.56 195 ASN A C 1
ATOM 1609 O O . ASN A 1 195 ? -11.148 27.188 13.328 1 98.56 195 ASN A O 1
ATOM 1613 N N . ASP A 1 196 ? -11.117 28.766 11.703 1 98.5 196 ASP A N 1
ATOM 1614 C CA . ASP A 1 196 ? -9.766 29.172 12.062 1 98.5 196 ASP A CA 1
ATOM 1615 C C . ASP A 1 196 ? -9.75 30.594 12.633 1 98.5 196 ASP A C 1
ATOM 1617 O O . ASP A 1 196 ? -8.75 31.016 13.219 1 98.5 196 ASP A O 1
ATOM 1621 N N . ILE A 1 197 ? -10.812 31.344 12.453 1 98.25 197 ILE A N 1
ATOM 1622 C CA . ILE A 1 197 ? -10.805 32.75 12.859 1 98.25 197 ILE A CA 1
ATOM 1623 C C . ILE A 1 197 ? -11.789 32.938 14.016 1 98.25 197 ILE A C 1
ATOM 1625 O O . ILE A 1 197 ? -11.383 33.344 15.109 1 98.25 197 ILE A O 1
ATOM 1629 N N . TYR A 1 198 ? -12.984 32.469 13.883 1 98.62 198 TYR A N 1
ATOM 1630 C CA . TYR A 1 198 ? -14.031 32.781 14.852 1 98.62 198 TYR A CA 1
ATOM 1631 C C . TYR A 1 198 ? -13.797 32.031 16.156 1 98.62 198 TYR A C 1
ATOM 1633 O O . TYR A 1 198 ? -13.883 32.625 17.25 1 98.62 198 TYR A O 1
ATOM 1641 N N . PRO A 1 199 ? -13.445 30.734 16.109 1 98.69 199 PRO A N 1
ATOM 1642 C CA . PRO A 1 199 ? -13.273 30.016 17.375 1 98.69 199 PRO A CA 1
ATOM 1643 C C . PRO A 1 199 ? -12.125 30.578 18.219 1 98.69 199 PRO A C 1
ATOM 1645 O O . PRO A 1 199 ? -12.312 30.859 19.406 1 98.69 199 PRO A O 1
ATOM 1648 N N . PRO A 1 200 ? -10.977 30.812 17.688 1 98.56 200 PRO A N 1
ATOM 1649 C CA . PRO A 1 200 ? -9.93 31.406 18.516 1 98.56 200 PRO A CA 1
ATOM 1650 C C . PRO A 1 200 ? -10.305 32.812 19.016 1 98.56 200 PRO A C 1
ATOM 1652 O O . PRO A 1 200 ? -9.984 33.156 20.156 1 98.56 200 PRO A O 1
ATOM 1655 N N . GLN A 1 201 ? -10.938 33.594 18.219 1 98.44 201 GLN A N 1
ATOM 1656 C CA . GLN A 1 201 ? -11.359 34.938 18.641 1 98.44 201 GLN A CA 1
ATOM 1657 C C . GLN A 1 201 ? -12.32 34.844 19.828 1 98.44 201 GLN A C 1
ATOM 1659 O O . GLN A 1 201 ? -12.266 35.688 20.734 1 98.44 201 GLN A O 1
ATOM 1664 N N . SER A 1 202 ? -13.156 33.844 19.781 1 98.5 202 SER A N 1
ATOM 1665 C CA . SER A 1 202 ? -14.109 33.688 20.875 1 98.5 202 SER A CA 1
ATOM 1666 C C . SER A 1 202 ? -13.398 33.375 22.188 1 98.5 202 SER A C 1
ATOM 1668 O O . SER A 1 202 ? -13.969 33.531 23.266 1 98.5 202 SER A O 1
ATOM 1670 N N . LEU A 1 203 ? -12.156 32.938 22.172 1 98.44 203 LEU A N 1
ATOM 1671 C CA . LEU A 1 203 ? -11.344 32.625 23.344 1 98.44 203 LEU A CA 1
ATOM 1672 C C . LEU A 1 203 ? -10.445 33.812 23.719 1 98.44 203 LEU A C 1
ATOM 1674 O O . LEU A 1 203 ? -9.656 33.719 24.672 1 98.44 203 LEU A O 1
ATOM 1678 N N . GLY A 1 204 ? -10.539 34.875 22.906 1 98.06 204 GLY A N 1
ATOM 1679 C CA . GLY A 1 204 ? -9.75 36.062 23.203 1 98.06 204 GLY A CA 1
ATOM 1680 C C . GLY A 1 204 ? -8.438 36.125 22.438 1 98.06 204 GLY A C 1
ATOM 1681 O O . GLY A 1 204 ? -7.609 37 22.672 1 98.06 204 GLY A O 1
ATOM 1682 N N . MET A 1 205 ? -8.289 35.219 21.484 1 98.12 205 MET A N 1
ATOM 1683 C CA . MET A 1 205 ? -7.074 35.219 20.672 1 98.12 205 MET A CA 1
ATOM 1684 C C . MET A 1 205 ? -7.195 36.188 19.5 1 98.12 205 MET A C 1
ATOM 1686 O O . MET A 1 205 ? -8.297 36.625 19.172 1 98.12 205 MET A O 1
ATOM 1690 N N . ASN A 1 206 ? -6.031 36.562 18.953 1 97.25 206 ASN A N 1
ATOM 1691 C CA . ASN A 1 206 ? -6.008 37.188 17.641 1 97.25 206 ASN A CA 1
ATOM 1692 C C . ASN A 1 206 ? -6.121 36.125 16.531 1 97.25 206 ASN A C 1
ATOM 1694 O O . ASN A 1 206 ? -5.789 34.969 16.734 1 97.25 206 ASN A O 1
ATOM 1698 N N . ALA A 1 207 ? -6.652 36.5 15.414 1 97.88 207 ALA A N 1
ATOM 1699 C CA . ALA A 1 207 ? -6.762 35.562 14.281 1 97.88 207 ALA A CA 1
ATOM 1700 C C . ALA A 1 207 ? -6.609 36.312 12.953 1 97.88 207 ALA A C 1
ATOM 1702 O O . ALA A 1 207 ? -6.922 37.5 12.859 1 97.88 207 ALA A O 1
ATOM 1703 N N . MET A 1 208 ? -6.082 35.625 12 1 97.44 208 MET A N 1
ATOM 1704 C CA . MET A 1 208 ? -5.824 36.219 10.688 1 97.44 208 MET A CA 1
ATOM 1705 C C . MET A 1 208 ? -5.969 35.156 9.586 1 97.44 208 MET A C 1
ATOM 1707 O O . MET A 1 208 ? -5.531 34.031 9.75 1 97.44 208 MET A O 1
ATOM 1711 N N . HIS A 1 209 ? -6.602 35.562 8.516 1 98.38 209 HIS A N 1
ATOM 1712 C CA . HIS A 1 209 ? -6.656 34.656 7.352 1 98.38 209 HIS A CA 1
ATOM 1713 C C . HIS A 1 209 ? -5.277 34.5 6.723 1 98.38 209 HIS A C 1
ATOM 1715 O O . HIS A 1 209 ? -4.5 35.469 6.66 1 98.38 209 HIS A O 1
ATOM 1721 N N . ILE A 1 210 ? -5.016 33.375 6.133 1 98.44 210 ILE A N 1
ATOM 1722 C CA . ILE A 1 210 ? -3.682 33.031 5.645 1 98.44 210 ILE A CA 1
ATOM 1723 C C . ILE A 1 210 ? -3.291 34 4.516 1 98.44 210 ILE A C 1
ATOM 1725 O O . ILE A 1 210 ? -2.121 34.344 4.371 1 98.44 210 ILE A O 1
ATOM 1729 N N . ARG A 1 211 ? -4.184 34.406 3.682 1 97.44 211 ARG A N 1
ATOM 1730 C CA . ARG A 1 211 ? -3.885 35.312 2.58 1 97.44 211 ARG A CA 1
ATOM 1731 C C . ARG A 1 211 ? -3.377 36.656 3.098 1 97.44 211 ARG A C 1
ATOM 1733 O O . ARG A 1 211 ? -2.525 37.281 2.469 1 97.44 211 ARG A O 1
ATOM 1740 N N . ASP A 1 212 ? -3.938 37.094 4.207 1 96.69 212 ASP A N 1
ATOM 1741 C CA . ASP A 1 212 ? -3.473 38.312 4.836 1 96.69 212 ASP A CA 1
ATOM 1742 C C . ASP A 1 212 ? -2.113 38.125 5.504 1 96.69 212 ASP A C 1
ATOM 1744 O O . ASP A 1 212 ? -1.255 39 5.457 1 96.69 212 ASP A O 1
ATOM 1748 N N . ALA A 1 213 ? -1.992 37 6.105 1 96.75 213 ALA A N 1
ATOM 1749 C CA . ALA A 1 213 ? -0.718 36.688 6.754 1 96.75 213 ALA A CA 1
ATOM 1750 C C . ALA A 1 213 ? 0.417 36.656 5.738 1 96.75 213 ALA A C 1
ATOM 1752 O O 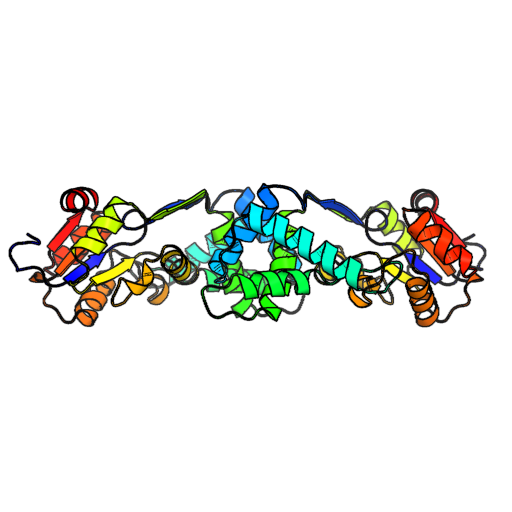. ALA A 1 213 ? 1.547 37.031 6.039 1 96.75 213 ALA A O 1
ATOM 1753 N N . TRP A 1 214 ? 0.131 36.125 4.512 1 96.75 214 TRP A N 1
ATOM 1754 C CA . TRP A 1 214 ? 1.136 35.969 3.465 1 96.75 214 TRP A CA 1
ATOM 1755 C C . TRP A 1 214 ? 1.705 37.344 3.066 1 96.75 214 TRP A C 1
ATOM 1757 O O . TRP A 1 214 ? 2.812 37.406 2.531 1 96.75 214 TRP A O 1
ATOM 1767 N N . ARG A 1 215 ? 1.002 38.344 3.412 1 92.81 215 ARG A N 1
ATOM 1768 C CA . ARG A 1 215 ? 1.482 39.688 3.119 1 92.81 215 ARG A CA 1
ATOM 1769 C C . ARG A 1 215 ? 2.65 40.062 4.023 1 92.81 215 ARG A C 1
ATOM 1771 O O . ARG A 1 215 ? 3.404 41 3.723 1 92.81 215 ARG A O 1
ATOM 1778 N N . TYR A 1 216 ? 2.768 39.406 5.059 1 87.31 216 TYR A N 1
ATOM 1779 C CA . TYR A 1 216 ? 3.828 39.688 6.016 1 87.31 216 TYR A CA 1
ATOM 1780 C C . TYR A 1 216 ? 4.984 38.719 5.859 1 87.31 216 TYR A C 1
ATOM 1782 O O . TYR A 1 216 ? 5.898 38.688 6.688 1 87.31 216 TYR A O 1
ATOM 1790 N N . ALA A 1 217 ? 4.996 37.906 4.922 1 85.31 217 ALA A N 1
ATOM 1791 C CA . ALA A 1 217 ? 6.031 36.906 4.688 1 85.31 217 ALA A CA 1
ATOM 1792 C C . ALA A 1 217 ? 7.32 37.562 4.184 1 85.31 217 ALA A C 1
ATOM 1794 O O . ALA A 1 217 ? 7.281 38.594 3.525 1 85.31 217 ALA A O 1
ATOM 1795 N N . MET B 1 1 ? -3.551 -39.562 -23.531 1 45.91 1 MET B N 1
ATOM 1796 C CA . MET B 1 1 ? -2.416 -39.719 -22.625 1 45.91 1 MET B CA 1
ATOM 1797 C C . MET B 1 1 ? -2.881 -39.75 -21.172 1 45.91 1 MET B C 1
ATOM 1799 O O . MET B 1 1 ? -2.441 -40.594 -20.391 1 45.91 1 MET B O 1
ATOM 1803 N N . LEU B 1 2 ? -3.697 -38.75 -20.734 1 58.28 2 LEU B N 1
ATOM 1804 C CA . LEU B 1 2 ? -4.195 -38.625 -19.375 1 58.28 2 LEU B CA 1
ATOM 1805 C C . LEU B 1 2 ? -5.043 -39.812 -18.984 1 58.28 2 LEU B C 1
ATOM 1807 O O . LEU B 1 2 ? -5.031 -40.25 -17.828 1 58.28 2 LEU B O 1
ATOM 1811 N N . GLN B 1 3 ? -5.84 -40.281 -20.047 1 50 3 GLN B N 1
ATOM 1812 C CA . GLN B 1 3 ? -6.844 -41.312 -19.75 1 50 3 GLN B CA 1
ATOM 1813 C C . GLN B 1 3 ? -6.211 -42.688 -19.656 1 50 3 GLN B C 1
ATOM 1815 O O . GLN B 1 3 ? -6.805 -43.594 -19.078 1 50 3 GLN B O 1
ATOM 1820 N N . ASN B 1 4 ? -5.133 -42.781 -20.297 1 50.91 4 ASN B N 1
ATOM 1821 C CA . ASN B 1 4 ? -4.785 -44.188 -20.406 1 50.91 4 ASN B CA 1
ATOM 1822 C C . ASN B 1 4 ? -4.156 -44.719 -19.125 1 50.91 4 ASN B C 1
ATOM 1824 O O . ASN B 1 4 ? -3.512 -45.781 -19.141 1 50.91 4 ASN B O 1
ATOM 1828 N N . GLY B 1 5 ? -4.395 -44 -18 1 64.19 5 GLY B N 1
ATOM 1829 C CA . GLY B 1 5 ? -4.059 -44.562 -16.703 1 64.19 5 GLY B CA 1
ATOM 1830 C C . GLY B 1 5 ? -2.578 -44.5 -16.391 1 64.19 5 GLY B C 1
ATOM 1831 O O . GLY B 1 5 ? -2.154 -44.875 -15.297 1 64.19 5 GLY B O 1
ATOM 1832 N N . LYS B 1 6 ? -1.789 -43.75 -17.266 1 85.69 6 LYS B N 1
ATOM 1833 C CA . LYS B 1 6 ? -0.345 -43.781 -17.047 1 85.69 6 LYS B CA 1
ATOM 1834 C C . LYS B 1 6 ? 0.114 -42.562 -16.266 1 85.69 6 LYS B C 1
ATOM 1836 O O . LYS B 1 6 ? 1.045 -42.625 -15.469 1 85.69 6 LYS B O 1
ATOM 1841 N N . ILE B 1 7 ? -0.705 -41.562 -16.359 1 93.69 7 ILE B N 1
ATOM 1842 C CA . ILE B 1 7 ? -0.312 -40.344 -15.656 1 93.69 7 ILE B CA 1
ATOM 1843 C C . ILE B 1 7 ? -0.903 -40.344 -14.25 1 93.69 7 ILE B C 1
ATOM 1845 O O . ILE B 1 7 ? -2.115 -40.469 -14.078 1 93.69 7 ILE B O 1
ATOM 1849 N N . LYS B 1 8 ? -0.066 -40.094 -13.32 1 96.69 8 LYS B N 1
ATOM 1850 C CA . LYS B 1 8 ? -0.472 -40.188 -11.922 1 96.69 8 LYS B CA 1
ATOM 1851 C C . LYS B 1 8 ? -0.235 -38.875 -11.203 1 96.69 8 LYS B C 1
ATOM 1853 O O . LYS B 1 8 ? -0.62 -38.688 -10.039 1 96.69 8 LYS B O 1
ATOM 1858 N N . GLY B 1 9 ? 0.411 -37.906 -11.836 1 97.81 9 GLY B N 1
ATOM 1859 C CA . GLY B 1 9 ? 0.692 -36.594 -11.281 1 97.81 9 GLY B CA 1
ATOM 1860 C C . GLY B 1 9 ? 0.75 -35.5 -12.328 1 97.81 9 GLY B C 1
ATOM 1861 O O . GLY B 1 9 ? 1.06 -35.781 -13.492 1 97.81 9 GLY B O 1
ATOM 1862 N N . LEU B 1 10 ? 0.405 -34.312 -11.891 1 98.38 10 LEU B N 1
ATOM 1863 C CA . LEU B 1 10 ? 0.409 -33.188 -12.805 1 98.38 10 LEU B CA 1
ATOM 1864 C C . LEU B 1 10 ? 1.252 -32.031 -12.25 1 98.38 10 LEU B C 1
ATOM 1866 O O . LEU B 1 10 ? 1.241 -31.781 -11.039 1 98.38 10 LEU B O 1
ATOM 1870 N N . ILE B 1 11 ? 1.989 -31.359 -13.062 1 98.81 11 ILE B N 1
ATOM 1871 C CA . ILE B 1 11 ? 2.68 -30.109 -12.773 1 98.81 11 ILE B CA 1
ATOM 1872 C C . ILE B 1 11 ? 2.115 -28.984 -13.648 1 98.81 11 ILE B C 1
ATOM 1874 O O . ILE B 1 11 ? 2.004 -29.141 -14.867 1 98.81 11 ILE B O 1
ATOM 1878 N N . PHE B 1 12 ? 1.715 -27.906 -13.047 1 98.88 12 PHE B N 1
ATOM 1879 C CA . PHE B 1 12 ? 1.207 -26.766 -13.797 1 98.88 12 PHE B CA 1
ATOM 1880 C C . PHE B 1 12 ? 2.123 -25.547 -13.633 1 98.88 12 PHE B C 1
ATOM 1882 O O . PHE B 1 12 ? 2.621 -25.297 -12.539 1 98.88 12 PHE B O 1
ATOM 1889 N N . ASP B 1 13 ? 2.369 -24.859 -14.734 1 98.88 13 ASP B N 1
ATOM 1890 C CA . ASP B 1 13 ? 2.803 -23.469 -14.656 1 98.88 13 ASP B CA 1
ATOM 1891 C C . ASP B 1 13 ? 1.692 -22.578 -14.109 1 98.88 13 ASP B C 1
ATOM 1893 O O . ASP B 1 13 ? 0.533 -22.984 -14.039 1 98.88 13 ASP B O 1
ATOM 1897 N N . CYS B 1 14 ? 2.084 -21.391 -13.695 1 98.81 14 CYS B N 1
ATOM 1898 C CA . CYS B 1 14 ? 1.09 -20.516 -13.094 1 98.81 14 CYS B CA 1
ATOM 1899 C C . CYS B 1 14 ? 0.604 -19.469 -14.094 1 98.81 14 CYS B C 1
ATOM 1901 O O . CYS B 1 14 ? -0.487 -19.609 -14.656 1 98.81 14 CYS B O 1
ATOM 1903 N N . TYR B 1 15 ? 1.468 -18.5 -14.406 1 98.62 15 TYR B N 1
ATOM 1904 C CA . TYR B 1 15 ? 1.07 -17.375 -15.234 1 98.62 15 TYR B CA 1
ATOM 1905 C C . TYR B 1 15 ? 1 -17.781 -16.703 1 98.62 15 TYR B C 1
ATOM 1907 O O . TYR B 1 15 ? 1.901 -18.453 -17.219 1 98.62 15 TYR B O 1
ATOM 1915 N N . LYS B 1 16 ? -0.07 -17.375 -17.328 1 98.5 16 LYS B N 1
ATOM 1916 C CA . LYS B 1 16 ? -0.373 -17.656 -18.734 1 98.5 16 LYS B CA 1
ATOM 1917 C C . LYS B 1 16 ? -0.716 -19.125 -18.922 1 98.5 16 LYS B C 1
ATOM 1919 O O . LYS B 1 16 ? -0.759 -19.625 -20.062 1 98.5 16 LYS B O 1
ATOM 1924 N N . THR B 1 17 ? -0.878 -19.812 -17.844 1 98.75 17 THR B N 1
ATOM 1925 C CA . THR B 1 17 ? -1.334 -21.203 -17.828 1 98.75 17 THR B CA 1
ATOM 1926 C C . THR B 1 17 ? -2.572 -21.359 -16.938 1 98.75 17 THR B C 1
ATOM 1928 O O . THR B 1 17 ? -3.662 -21.641 -17.438 1 98.75 17 THR B O 1
ATOM 1931 N N . LEU B 1 18 ? -2.465 -21.062 -15.711 1 98.81 18 LEU B N 1
ATOM 1932 C CA . LEU B 1 18 ? -3.602 -21.078 -14.789 1 98.81 18 LEU B CA 1
ATOM 1933 C C . LEU B 1 18 ? -4.227 -19.688 -14.695 1 98.81 18 LEU B C 1
ATOM 1935 O O . LEU B 1 18 ? -5.449 -19.547 -14.586 1 98.81 18 LEU B O 1
ATOM 1939 N N . VAL B 1 19 ? -3.373 -18.672 -14.758 1 98.81 19 VAL B N 1
ATOM 1940 C CA . VAL B 1 19 ? -3.768 -17.297 -14.469 1 98.81 19 VAL B CA 1
ATOM 1941 C C . VAL B 1 19 ? -3.484 -16.422 -15.68 1 98.81 19 VAL B C 1
ATOM 1943 O O . VAL B 1 19 ? -2.371 -16.422 -16.203 1 98.81 19 VAL B O 1
ATOM 1946 N N . ASP B 1 20 ? -4.445 -15.719 -16.172 1 98.5 20 ASP B N 1
ATOM 1947 C CA . ASP B 1 20 ? -4.305 -14.664 -17.172 1 98.5 20 ASP B CA 1
ATOM 1948 C C . ASP B 1 20 ? -3.916 -13.336 -16.516 1 98.5 20 ASP B C 1
ATOM 1950 O O . ASP B 1 20 ? -4.727 -12.719 -15.82 1 98.5 20 ASP B O 1
ATOM 1954 N N . ILE B 1 21 ? -2.664 -12.93 -16.797 1 97.69 21 ILE B N 1
ATOM 1955 C CA . ILE B 1 21 ? -2.131 -11.773 -16.078 1 97.69 21 ILE B CA 1
ATOM 1956 C C . ILE B 1 21 ? -1.562 -10.766 -17.078 1 97.69 21 ILE B C 1
ATOM 1958 O O . ILE B 1 21 ? -0.993 -11.156 -18.109 1 97.69 21 ILE B O 1
ATOM 1962 N N . LYS B 1 22 ? -1.745 -9.555 -16.859 1 97.62 22 LYS B N 1
ATOM 1963 C CA . LYS B 1 22 ? -1.092 -8.445 -17.547 1 97.62 22 LYS B CA 1
ATOM 1964 C C . LYS B 1 22 ? -0.596 -7.398 -16.547 1 97.62 22 LYS B C 1
ATOM 1966 O O . LYS B 1 22 ? -1.353 -6.949 -15.68 1 97.62 22 LYS B O 1
ATOM 1971 N N . THR B 1 23 ? 0.669 -7.047 -16.578 1 97.06 23 THR B N 1
ATOM 1972 C CA . THR B 1 23 ? 1.261 -6.043 -15.695 1 97.06 23 THR B CA 1
ATOM 1973 C C . THR B 1 23 ? 2.035 -5.008 -16.5 1 97.06 23 THR B C 1
ATOM 1975 O O . THR B 1 23 ? 2.424 -5.266 -17.641 1 97.06 23 THR B O 1
ATOM 1978 N N . ASP B 1 24 ? 2.197 -3.826 -16 1 95.94 24 ASP B N 1
ATOM 1979 C CA . ASP B 1 24 ? 3.068 -2.771 -16.516 1 95.94 24 ASP B CA 1
ATOM 1980 C C . ASP B 1 24 ? 4.09 -2.344 -15.461 1 95.94 24 ASP B C 1
ATOM 1982 O O . ASP B 1 24 ? 3.996 -1.244 -14.914 1 95.94 24 ASP B O 1
ATOM 1986 N N . GLU B 1 25 ? 5.09 -3.086 -15.258 1 91.88 25 GLU B N 1
ATOM 1987 C CA . GLU B 1 25 ? 6.059 -2.885 -14.18 1 91.88 25 GLU B CA 1
ATOM 1988 C C . GLU B 1 25 ? 6.988 -1.715 -14.492 1 91.88 25 GLU B C 1
ATOM 1990 O O . GLU B 1 25 ? 7.516 -1.08 -13.57 1 91.88 25 GLU B O 1
ATOM 1995 N N . GLY B 1 26 ? 7.199 -1.482 -15.734 1 90.25 26 GLY B N 1
ATOM 1996 C CA . GLY B 1 26 ? 8.102 -0.412 -16.141 1 90.25 26 GLY B CA 1
ATOM 1997 C C . GLY B 1 26 ? 7.395 0.914 -16.344 1 90.25 26 GLY B C 1
ATOM 1998 O O . GLY B 1 26 ? 8.039 1.933 -16.609 1 90.25 26 GLY B O 1
ATOM 1999 N N . GLY B 1 27 ? 6.117 0.914 -16.125 1 92.06 27 GLY B N 1
ATOM 2000 C CA . GLY B 1 27 ? 5.34 2.111 -16.406 1 92.06 27 GLY B CA 1
ATOM 2001 C C . GLY B 1 27 ? 5.605 3.236 -15.422 1 92.06 27 GLY B C 1
ATOM 2002 O O . GLY B 1 27 ? 5.898 2.986 -14.25 1 92.06 27 GLY B O 1
ATOM 2003 N N . ARG B 1 28 ? 5.543 4.461 -15.898 1 92.94 28 ARG B N 1
ATOM 2004 C CA . ARG B 1 28 ? 5.746 5.648 -15.07 1 92.94 28 ARG B CA 1
ATOM 2005 C C . ARG B 1 28 ? 4.746 5.699 -13.922 1 92.94 28 ARG B C 1
ATOM 2007 O O . ARG B 1 28 ? 5.109 6.008 -12.789 1 92.94 28 ARG B O 1
ATOM 2014 N N . GLU B 1 29 ? 3.592 5.359 -14.211 1 93.69 29 GLU B N 1
ATOM 2015 C CA . GLU B 1 29 ? 2.531 5.418 -13.211 1 93.69 29 GLU B CA 1
ATOM 2016 C C . GLU B 1 29 ? 2.799 4.445 -12.07 1 93.69 29 GLU B C 1
ATOM 2018 O O . GLU B 1 29 ? 2.525 4.754 -10.906 1 93.69 29 GLU B O 1
ATOM 2023 N N . THR B 1 30 ? 3.289 3.264 -12.43 1 96.81 30 THR B N 1
ATOM 2024 C CA . THR B 1 30 ? 3.602 2.26 -11.422 1 96.81 30 THR B CA 1
ATOM 2025 C C . THR B 1 30 ? 4.629 2.795 -10.422 1 96.81 30 THR B C 1
ATOM 2027 O O . THR B 1 30 ? 4.391 2.779 -9.211 1 96.81 30 THR B O 1
ATOM 2030 N N . ASN B 1 31 ? 5.703 3.357 -10.922 1 97.5 31 ASN B N 1
ATOM 2031 C CA . ASN B 1 31 ? 6.777 3.836 -10.062 1 97.5 31 ASN B CA 1
ATOM 2032 C C . ASN B 1 31 ? 6.367 5.086 -9.289 1 97.5 31 ASN B C 1
ATOM 2034 O O . ASN B 1 31 ? 6.797 5.289 -8.156 1 97.5 31 ASN B O 1
ATOM 2038 N N . GLU B 1 32 ? 5.527 5.91 -9.867 1 97 32 GLU B N 1
ATOM 2039 C CA . GLU B 1 32 ? 5.004 7.078 -9.172 1 97 32 GLU B CA 1
ATOM 2040 C C . GLU B 1 32 ? 4.18 6.664 -7.953 1 97 32 GLU B C 1
ATOM 2042 O O . GLU B 1 32 ? 4.309 7.258 -6.879 1 97 32 GLU B O 1
ATOM 2047 N N . ARG B 1 33 ? 3.363 5.668 -8.141 1 96.12 33 ARG B N 1
ATOM 2048 C CA . ARG B 1 33 ? 2.508 5.188 -7.062 1 96.12 33 ARG B CA 1
ATOM 2049 C C . ARG B 1 33 ? 3.338 4.594 -5.93 1 96.12 33 ARG B C 1
ATOM 2051 O O . ARG B 1 33 ? 3.076 4.863 -4.754 1 96.12 33 ARG B O 1
ATOM 2058 N N . VAL B 1 34 ? 4.32 3.838 -6.305 1 98.31 34 VAL B N 1
ATOM 2059 C CA . VAL B 1 34 ? 5.172 3.211 -5.301 1 98.31 34 VAL B CA 1
ATOM 2060 C C . VAL B 1 34 ? 5.953 4.285 -4.543 1 98.31 34 VAL B C 1
ATOM 2062 O O . VAL B 1 34 ? 6.02 4.258 -3.311 1 98.31 34 VAL B O 1
ATOM 2065 N N . SER B 1 35 ? 6.531 5.23 -5.281 1 98.12 35 SER B N 1
ATOM 2066 C CA . SER B 1 35 ? 7.309 6.316 -4.691 1 98.12 35 SER B CA 1
ATOM 2067 C C . SER B 1 35 ? 6.469 7.125 -3.709 1 98.12 35 SER B C 1
ATOM 2069 O O . SER B 1 35 ? 6.914 7.418 -2.598 1 98.12 35 SER B O 1
ATOM 2071 N N . LYS B 1 36 ? 5.242 7.43 -4.098 1 96.75 36 LYS B N 1
ATOM 2072 C CA . LYS B 1 36 ? 4.352 8.211 -3.246 1 96.75 36 LYS B CA 1
ATOM 2073 C C . LYS B 1 36 ? 4.02 7.453 -1.96 1 96.75 36 LYS B C 1
ATOM 2075 O O . LYS B 1 36 ? 4.027 8.039 -0.874 1 96.75 36 LYS B O 1
ATOM 2080 N N . TRP B 1 37 ? 3.725 6.195 -2.08 1 97.75 37 TRP B N 1
ATOM 2081 C CA . TRP B 1 37 ? 3.396 5.387 -0.912 1 97.75 37 TRP B CA 1
ATOM 2082 C C . TRP B 1 37 ? 4.59 5.285 0.034 1 97.75 37 TRP B C 1
ATOM 2084 O O . TRP B 1 37 ? 4.43 5.355 1.255 1 97.75 37 TRP B O 1
ATOM 2094 N N . LEU B 1 38 ? 5.754 5.16 -0.505 1 98.5 38 LEU B N 1
ATOM 2095 C CA . LEU B 1 38 ? 6.973 5.039 0.286 1 98.5 38 LEU B CA 1
ATOM 2096 C C . LEU B 1 38 ? 7.203 6.289 1.124 1 98.5 38 LEU B C 1
ATOM 2098 O O . LEU B 1 38 ? 7.727 6.207 2.238 1 98.5 38 LEU B O 1
ATOM 2102 N N . LEU B 1 39 ? 6.809 7.426 0.59 1 96.94 39 LEU B N 1
ATOM 2103 C CA . LEU B 1 39 ? 6.953 8.664 1.349 1 96.94 39 LEU B CA 1
ATOM 2104 C C . LEU B 1 39 ? 6.227 8.57 2.686 1 96.94 39 LEU B C 1
ATOM 2106 O O . LEU B 1 39 ? 6.73 9.047 3.705 1 96.94 39 LEU B O 1
ATOM 2110 N N . TYR B 1 40 ? 5.109 7.902 2.662 1 97.38 40 TYR B N 1
ATOM 2111 C CA . TYR B 1 40 ? 4.301 7.77 3.869 1 97.38 40 TYR B CA 1
ATOM 2112 C C . TYR B 1 40 ? 4.879 6.707 4.797 1 97.38 40 TYR B C 1
ATOM 2114 O O . TYR B 1 40 ? 4.391 6.516 5.914 1 97.38 40 TYR B O 1
ATOM 2122 N N . GLN B 1 41 ? 5.879 6.027 4.289 1 97.44 41 GLN B N 1
ATOM 2123 C CA . GLN B 1 41 ? 6.543 5 5.082 1 97.44 41 GLN B CA 1
ATOM 2124 C C . GLN B 1 41 ? 7.898 5.484 5.586 1 97.44 41 GLN B C 1
ATOM 2126 O O . GLN B 1 41 ? 8.641 4.723 6.215 1 97.44 41 GLN B O 1
ATOM 2131 N N . GLY B 1 42 ? 8.273 6.699 5.27 1 96.94 42 GLY B N 1
ATOM 2132 C CA . GLY B 1 42 ? 9.547 7.238 5.723 1 96.94 42 GLY B CA 1
ATOM 2133 C C . GLY B 1 42 ? 10.672 7.023 4.73 1 96.94 42 GLY B C 1
ATOM 2134 O O . GLY B 1 42 ? 11.844 7.062 5.102 1 96.94 42 GLY B O 1
ATOM 2135 N N . VAL B 1 43 ? 10.375 6.758 3.494 1 98.38 43 VAL B N 1
ATOM 2136 C CA . VAL B 1 43 ? 11.352 6.527 2.439 1 98.38 43 VAL B CA 1
ATOM 2137 C C . VAL B 1 43 ? 11.133 7.523 1.302 1 98.38 43 VAL B C 1
ATOM 2139 O O . VAL B 1 43 ? 10.031 7.637 0.771 1 98.38 43 VAL B O 1
ATOM 2142 N N . ARG B 1 44 ? 12.188 8.25 0.979 1 97.81 44 ARG B N 1
ATOM 2143 C CA . ARG B 1 44 ? 12.086 9.234 -0.092 1 97.81 44 ARG B CA 1
ATOM 2144 C C . ARG B 1 44 ? 12.945 8.828 -1.289 1 97.81 44 ARG B C 1
ATOM 2146 O O . ARG B 1 44 ? 14.172 8.797 -1.199 1 97.81 44 ARG B O 1
ATOM 2153 N N . ILE B 1 45 ? 12.258 8.57 -2.385 1 98.19 45 ILE B N 1
ATOM 2154 C CA . ILE B 1 45 ? 12.938 8.234 -3.631 1 98.19 45 ILE B CA 1
ATOM 2155 C C . ILE B 1 45 ? 12.062 8.641 -4.82 1 98.19 45 ILE B C 1
ATOM 2157 O O . ILE B 1 45 ? 10.875 8.32 -4.863 1 98.19 45 ILE B O 1
ATOM 2161 N N . GLU B 1 46 ? 12.641 9.367 -5.738 1 97.56 46 GLU B N 1
ATOM 2162 C CA . GLU B 1 46 ? 11.914 9.781 -6.934 1 97.56 46 GLU B CA 1
ATOM 2163 C C . GLU B 1 46 ? 11.539 8.586 -7.801 1 97.56 46 GLU B C 1
ATOM 2165 O O . GLU B 1 46 ? 12.305 7.617 -7.895 1 97.56 46 GLU B O 1
ATOM 2170 N N . PRO B 1 47 ? 10.453 8.664 -8.508 1 97.75 47 PRO B N 1
ATOM 2171 C CA . PRO B 1 47 ? 9.969 7.535 -9.305 1 97.75 47 PRO B CA 1
ATOM 2172 C C . PRO B 1 47 ? 11.008 7.031 -10.297 1 97.75 47 PRO B C 1
ATOM 2174 O O . PRO B 1 47 ? 11.227 5.82 -10.414 1 97.75 47 PRO B O 1
ATOM 2177 N N . ASP B 1 48 ? 11.641 7.938 -11.016 1 97.81 48 ASP B N 1
ATOM 2178 C CA . ASP B 1 48 ? 12.625 7.539 -12.023 1 97.81 48 ASP B CA 1
ATOM 2179 C C . ASP B 1 48 ? 13.836 6.867 -11.375 1 97.81 48 ASP B C 1
ATOM 2181 O O . ASP B 1 48 ? 14.359 5.879 -11.891 1 97.81 48 ASP B O 1
ATOM 2185 N N . ARG B 1 49 ? 14.266 7.426 -10.297 1 98.19 49 ARG B N 1
ATOM 2186 C CA . ARG B 1 49 ? 15.383 6.832 -9.57 1 98.19 49 ARG B CA 1
ATOM 2187 C C . ARG B 1 49 ? 15.008 5.457 -9.023 1 98.19 49 ARG B C 1
ATOM 2189 O O . ARG B 1 49 ? 15.828 4.539 -9.023 1 98.19 49 ARG B O 1
ATOM 2196 N N . LEU B 1 50 ? 13.789 5.363 -8.492 1 98.5 50 LEU B N 1
ATOM 2197 C CA . LEU B 1 50 ? 13.289 4.074 -8.016 1 98.5 50 LEU B CA 1
ATOM 2198 C C . LEU B 1 50 ? 13.375 3.021 -9.117 1 98.5 50 LEU B C 1
ATOM 2200 O O . LEU B 1 50 ? 13.883 1.922 -8.891 1 98.5 50 LEU B O 1
ATOM 2204 N N . ARG B 1 51 ? 12.875 3.326 -10.273 1 98.06 51 ARG B N 1
ATOM 2205 C CA . ARG B 1 51 ? 12.883 2.426 -11.422 1 98.06 51 ARG B CA 1
ATOM 2206 C C . ARG B 1 51 ? 14.305 1.993 -11.766 1 98.06 51 ARG B C 1
ATOM 2208 O O . ARG B 1 51 ? 14.562 0.809 -12 1 98.06 51 ARG B O 1
ATOM 2215 N N . GLU B 1 52 ? 15.227 2.924 -11.789 1 97.88 52 GLU B N 1
ATOM 2216 C CA . GLU B 1 52 ? 16.609 2.66 -12.164 1 97.88 52 GLU B CA 1
ATOM 2217 C C . GLU B 1 52 ? 17.312 1.811 -11.117 1 97.88 52 GLU B C 1
ATOM 2219 O O . GLU B 1 52 ? 18.016 0.855 -11.453 1 97.88 52 GLU B O 1
ATOM 2224 N N . GLU B 1 53 ? 17.125 2.211 -9.891 1 98 53 GLU B N 1
ATOM 2225 C CA . GLU B 1 53 ? 17.75 1.444 -8.82 1 98 53 GLU B CA 1
ATOM 2226 C C . GLU B 1 53 ? 17.25 0.005 -8.797 1 98 53 GLU B C 1
ATOM 2228 O O . GLU B 1 53 ? 18.031 -0.93 -8.602 1 98 53 GLU B O 1
ATOM 2233 N N . TYR B 1 54 ? 15.961 -0.117 -8.93 1 98.25 54 TYR B N 1
ATOM 2234 C CA . TYR B 1 54 ? 15.391 -1.456 -8.984 1 98.25 54 TYR B CA 1
ATOM 2235 C C . TYR B 1 54 ? 16.031 -2.277 -10.094 1 98.25 54 TYR B C 1
ATOM 2237 O O . TYR B 1 54 ? 16.469 -3.406 -9.867 1 98.25 54 TYR B O 1
ATOM 2245 N N . ARG B 1 55 ? 16.047 -1.728 -11.242 1 97.56 55 ARG B N 1
ATOM 2246 C CA . ARG B 1 55 ? 16.594 -2.402 -12.414 1 97.56 55 ARG B CA 1
ATOM 2247 C C . ARG B 1 55 ? 18.047 -2.803 -12.18 1 97.56 55 ARG B C 1
ATOM 2249 O O . ARG B 1 55 ? 18.438 -3.949 -12.438 1 97.56 55 ARG B O 1
ATOM 2256 N N . TRP B 1 56 ? 18.844 -1.923 -11.688 1 97.94 56 TRP B N 1
ATOM 2257 C CA . TRP B 1 56 ? 20.281 -2.162 -11.516 1 97.94 56 TRP B CA 1
ATOM 2258 C C . TRP B 1 56 ? 20.531 -3.195 -10.422 1 97.94 56 TRP B C 1
ATOM 2260 O O . TRP B 1 56 ? 21.422 -4.035 -10.547 1 97.94 56 TRP B O 1
ATOM 2270 N N . LYS B 1 57 ? 19.781 -3.082 -9.406 1 98.5 57 LYS B N 1
ATOM 2271 C CA . LYS B 1 57 ? 19.969 -4.043 -8.32 1 98.5 57 LYS B CA 1
ATOM 2272 C C . LYS B 1 57 ? 19.547 -5.445 -8.758 1 98.5 57 LYS B C 1
ATOM 2274 O O . LYS B 1 57 ? 20.141 -6.434 -8.32 1 98.5 57 LYS B O 1
ATOM 2279 N N . VAL B 1 58 ? 18.484 -5.52 -9.5 1 98.12 58 VAL B N 1
ATOM 2280 C CA . VAL B 1 58 ? 18.047 -6.805 -10.031 1 98.12 58 VAL B CA 1
ATOM 2281 C C . VAL B 1 58 ? 19.141 -7.391 -10.922 1 98.12 58 VAL B C 1
ATOM 2283 O O . VAL B 1 58 ? 19.516 -8.555 -10.766 1 98.12 58 VAL B O 1
ATOM 2286 N N . ILE B 1 59 ? 19.656 -6.59 -11.852 1 98 59 ILE B N 1
ATOM 2287 C CA . ILE B 1 59 ? 20.703 -7.027 -12.766 1 98 59 ILE B CA 1
ATOM 2288 C C . ILE B 1 59 ? 21.922 -7.484 -11.977 1 98 59 ILE B C 1
ATOM 2290 O O . ILE B 1 59 ? 22.5 -8.539 -12.258 1 98 59 ILE B O 1
ATOM 2294 N N . GLY B 1 60 ? 22.281 -6.711 -11.031 1 98.19 60 GLY B N 1
ATOM 2295 C CA . GLY B 1 60 ? 23.422 -7.051 -10.211 1 98.19 60 GLY B CA 1
ATOM 2296 C C . GLY B 1 60 ? 23.25 -8.359 -9.461 1 98.19 60 GLY B C 1
ATOM 2297 O O . GLY B 1 60 ? 24.172 -9.188 -9.422 1 98.19 60 GLY B O 1
ATOM 2298 N N . ARG B 1 61 ? 22.109 -8.508 -8.828 1 98 61 ARG B N 1
ATOM 2299 C CA . ARG B 1 61 ? 21.844 -9.719 -8.047 1 98 61 ARG B CA 1
ATOM 2300 C C . ARG B 1 61 ? 21.828 -10.953 -8.945 1 98 61 ARG B C 1
ATOM 2302 O O . ARG B 1 61 ? 22.359 -12 -8.57 1 98 61 ARG B O 1
ATOM 2309 N N . LEU B 1 62 ? 21.172 -10.836 -10.07 1 98 62 LEU B N 1
ATOM 2310 C CA . LEU B 1 62 ? 21.125 -11.945 -11.008 1 98 62 LEU B CA 1
ATOM 2311 C C . LEU B 1 62 ? 22.531 -12.281 -11.523 1 98 62 LEU B C 1
ATOM 2313 O O . LEU B 1 62 ? 22.906 -13.453 -11.625 1 98 62 LEU B O 1
ATOM 2317 N N . GLY B 1 63 ? 23.297 -11.32 -11.82 1 97.31 63 GLY B N 1
ATOM 2318 C CA . GLY B 1 63 ? 24.641 -11.492 -12.359 1 97.31 63 GLY B CA 1
ATOM 2319 C C . GLY B 1 63 ? 25.609 -12.102 -11.359 1 97.31 63 GLY B C 1
ATOM 2320 O O . GLY B 1 63 ? 26.547 -12.797 -11.742 1 97.3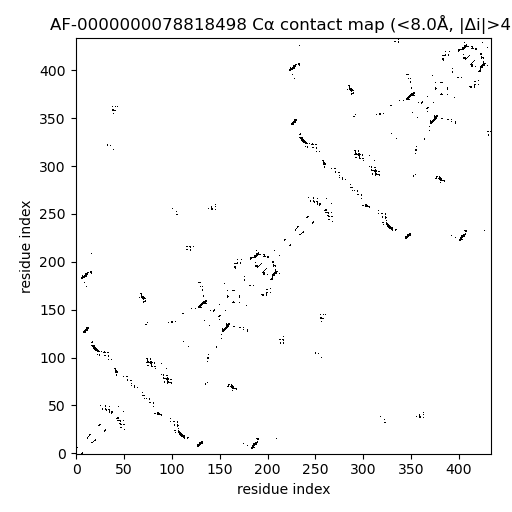1 63 GLY B O 1
ATOM 2321 N N . ASN B 1 64 ? 25.359 -11.891 -10.102 1 97.06 64 ASN B N 1
ATOM 2322 C CA . ASN B 1 64 ? 26.281 -12.328 -9.062 1 97.06 64 ASN B CA 1
ATOM 2323 C C . ASN B 1 64 ? 25.797 -13.609 -8.391 1 97.06 64 ASN B C 1
ATOM 2325 O O . ASN B 1 64 ? 26.359 -14.039 -7.379 1 97.06 64 ASN B O 1
ATOM 2329 N N . SER B 1 65 ? 24.766 -14.172 -8.914 1 96.94 65 SER B N 1
ATOM 2330 C CA . SER B 1 65 ? 24.125 -15.297 -8.242 1 96.94 65 SER B CA 1
ATOM 2331 C C . SER B 1 65 ? 24.969 -16.562 -8.344 1 96.94 65 SER B C 1
ATOM 2333 O O . SER B 1 65 ? 24.859 -17.453 -7.5 1 96.94 65 SER B O 1
ATOM 2335 N N . GLY B 1 66 ? 25.766 -16.672 -9.453 1 96.56 66 GLY B N 1
ATOM 2336 C CA . GLY B 1 66 ? 26.531 -17.891 -9.727 1 96.56 66 GLY B CA 1
ATOM 2337 C C . GLY B 1 66 ? 25.672 -19.016 -10.281 1 96.56 66 GLY B C 1
ATOM 2338 O O . GLY B 1 66 ? 26.156 -20.125 -10.5 1 96.56 66 GLY B O 1
ATOM 2339 N N . GLN B 1 67 ? 24.406 -18.766 -10.453 1 97.56 67 GLN B N 1
ATOM 2340 C CA . GLN B 1 67 ? 23.484 -19.75 -11 1 97.56 67 GLN B CA 1
ATOM 2341 C C . GLN B 1 67 ? 23.328 -19.578 -12.508 1 97.56 67 GLN B C 1
ATOM 2343 O O . GLN B 1 67 ? 23.422 -18.453 -13.023 1 97.56 67 GLN B O 1
ATOM 2348 N N . GLN B 1 68 ? 23.109 -20.656 -13.195 1 97.5 68 GLN B N 1
ATOM 2349 C CA . GLN B 1 68 ? 22.891 -20.594 -14.641 1 97.5 68 GLN B CA 1
ATOM 2350 C C . GLN B 1 68 ? 21.562 -19.906 -14.961 1 97.5 68 GLN B C 1
ATOM 2352 O O . GLN B 1 68 ? 21.469 -19.156 -15.93 1 97.5 68 GLN B O 1
ATOM 2357 N N . HIS B 1 69 ? 20.562 -20.172 -14.164 1 98.5 69 HIS B N 1
ATOM 2358 C CA . HIS B 1 69 ? 19.234 -19.578 -14.32 1 98.5 69 HIS B CA 1
ATOM 2359 C C . HIS B 1 69 ? 18.766 -18.953 -13.016 1 98.5 69 HIS B C 1
ATOM 2361 O O . HIS B 1 69 ? 17.812 -19.438 -12.391 1 98.5 69 HIS B O 1
ATOM 2367 N N . PRO B 1 70 ? 19.344 -17.828 -12.711 1 98.62 70 PRO B N 1
ATOM 2368 C CA . PRO B 1 70 ? 19.109 -17.234 -11.398 1 98.62 70 PRO B CA 1
ATOM 2369 C C . PRO B 1 70 ? 17.75 -16.547 -11.297 1 98.62 70 PRO B C 1
ATOM 2371 O O . PRO B 1 70 ? 17.188 -16.125 -12.312 1 98.62 70 PRO B O 1
ATOM 2374 N N . ASP B 1 71 ? 17.219 -16.484 -10.117 1 98.62 71 ASP B N 1
ATOM 2375 C CA . ASP B 1 71 ? 16.094 -15.641 -9.727 1 98.62 71 ASP B CA 1
ATOM 2376 C C . ASP B 1 71 ? 16.391 -14.898 -8.43 1 98.62 71 ASP B C 1
ATOM 2378 O O . ASP B 1 71 ? 17.422 -15.133 -7.793 1 98.62 71 ASP B O 1
ATOM 2382 N N . ILE B 1 72 ? 15.539 -13.977 -8.141 1 98.5 72 ILE B N 1
ATOM 2383 C CA . ILE B 1 72 ? 15.719 -13.156 -6.945 1 98.5 72 ILE B CA 1
ATOM 2384 C C . ILE B 1 72 ? 14.43 -13.125 -6.137 1 98.5 72 ILE B C 1
ATOM 2386 O O . ILE B 1 72 ? 13.398 -13.633 -6.582 1 98.5 72 ILE B O 1
ATOM 2390 N N . ARG B 1 73 ? 14.523 -12.617 -4.938 1 98.62 73 ARG B N 1
ATOM 2391 C CA . ARG B 1 73 ? 13.367 -12.172 -4.164 1 98.62 73 ARG B CA 1
ATOM 2392 C C . ARG B 1 73 ? 13.211 -10.656 -4.238 1 98.62 73 ARG B C 1
ATOM 2394 O O . ARG B 1 73 ? 13.984 -9.914 -3.623 1 98.62 73 ARG B O 1
ATOM 2401 N N . ILE B 1 74 ? 12.25 -10.25 -4.887 1 98.62 74 ILE B N 1
ATOM 2402 C CA . ILE B 1 74 ? 12.125 -8.828 -5.172 1 98.62 74 ILE B CA 1
ATOM 2403 C C . ILE B 1 74 ? 11.969 -8.047 -3.869 1 98.62 74 ILE B C 1
ATOM 2405 O O . ILE B 1 74 ? 12.383 -6.891 -3.777 1 98.62 74 ILE B O 1
ATOM 2409 N N . GLU B 1 75 ? 11.312 -8.68 -2.826 1 98.81 75 GLU B N 1
ATOM 2410 C CA . GLU B 1 75 ? 11.133 -8.008 -1.546 1 98.81 75 GLU B CA 1
ATOM 2411 C C . GLU B 1 75 ? 12.477 -7.645 -0.92 1 98.81 75 GLU B C 1
ATOM 2413 O O . GLU B 1 75 ? 12.578 -6.664 -0.183 1 98.81 75 GLU B O 1
ATOM 2418 N N . GLU B 1 76 ? 13.531 -8.422 -1.213 1 98.81 76 GLU B N 1
ATOM 2419 C CA . GLU B 1 76 ? 14.867 -8.117 -0.714 1 98.81 76 GLU B CA 1
ATOM 2420 C C . GLU B 1 76 ? 15.461 -6.91 -1.438 1 98.81 76 GLU B C 1
ATOM 2422 O O . GLU B 1 76 ? 16.172 -6.113 -0.837 1 98.81 76 GLU B O 1
ATOM 2427 N N . ILE B 1 77 ? 15.18 -6.816 -2.725 1 98.75 77 ILE B N 1
ATOM 2428 C CA . ILE B 1 77 ? 15.617 -5.672 -3.514 1 98.75 77 ILE B CA 1
ATOM 2429 C C . ILE B 1 77 ? 14.961 -4.398 -2.99 1 98.75 77 ILE B C 1
ATOM 2431 O O . ILE B 1 77 ? 15.641 -3.393 -2.76 1 98.75 77 ILE B O 1
ATOM 2435 N N . PHE B 1 78 ? 13.695 -4.492 -2.75 1 98.88 78 PHE B N 1
ATOM 2436 C CA . PHE B 1 78 ? 12.969 -3.336 -2.242 1 98.88 78 PHE B CA 1
ATOM 2437 C C . PHE B 1 78 ? 13.422 -2.992 -0.827 1 98.88 78 PHE B C 1
ATOM 2439 O O . PHE B 1 78 ? 13.461 -1.817 -0.453 1 98.88 78 PHE B O 1
ATOM 2446 N N . ALA B 1 79 ? 13.68 -4.043 -0.038 1 98.94 79 ALA B N 1
ATOM 2447 C CA . ALA B 1 79 ? 14.195 -3.801 1.306 1 98.94 79 ALA B CA 1
ATOM 2448 C C . ALA B 1 79 ? 15.469 -2.965 1.261 1 98.94 79 ALA B C 1
ATOM 2450 O O . ALA B 1 79 ? 15.633 -2.027 2.045 1 98.94 79 ALA B O 1
ATOM 2451 N N . GLU B 1 80 ? 16.359 -3.268 0.373 1 98.88 80 GLU B N 1
ATOM 2452 C CA . GLU B 1 80 ? 17.609 -2.539 0.213 1 98.88 80 GLU B CA 1
ATOM 2453 C C . GLU B 1 80 ? 17.359 -1.1 -0.231 1 98.88 80 GLU B C 1
ATOM 2455 O O . GLU B 1 80 ? 17.953 -0.166 0.308 1 98.88 80 GLU B O 1
ATOM 2460 N N . ILE B 1 81 ? 16.547 -0.95 -1.198 1 98.88 81 ILE B N 1
ATOM 2461 C CA . ILE B 1 81 ? 16.219 0.379 -1.704 1 98.88 81 ILE B CA 1
ATOM 2462 C C . ILE B 1 81 ? 15.633 1.231 -0.581 1 98.88 81 ILE B C 1
ATOM 2464 O O . ILE B 1 81 ? 16.016 2.393 -0.413 1 98.88 81 ILE B O 1
ATOM 2468 N N . CYS B 1 82 ? 14.703 0.646 0.178 1 98.88 82 CYS B N 1
ATOM 2469 C CA . CYS B 1 82 ? 14.078 1.365 1.283 1 98.88 82 CYS B CA 1
ATOM 2470 C C . CYS B 1 82 ? 15.117 1.776 2.32 1 98.88 82 CYS B C 1
ATOM 2472 O O . CYS B 1 82 ? 15.133 2.922 2.775 1 98.88 82 CYS B O 1
ATOM 2474 N N . ALA B 1 83 ? 15.977 0.852 2.666 1 98.81 83 ALA B N 1
ATOM 2475 C CA . ALA B 1 83 ? 17 1.12 3.672 1 98.81 83 ALA B CA 1
ATOM 2476 C C . ALA B 1 83 ? 17.906 2.26 3.234 1 98.81 83 ALA B C 1
ATOM 2478 O O . ALA B 1 83 ? 18.281 3.111 4.043 1 98.81 83 ALA B O 1
ATOM 2479 N N . GLU B 1 84 ? 18.234 2.342 2.004 1 98.75 84 GLU B N 1
ATOM 2480 C CA . GLU B 1 84 ? 19.203 3.293 1.46 1 98.75 84 GLU B CA 1
ATOM 2481 C C . GLU B 1 84 ? 18.578 4.676 1.299 1 98.75 84 GLU B C 1
ATOM 2483 O O . GLU B 1 84 ? 19.297 5.668 1.134 1 98.75 84 GLU B O 1
ATOM 2488 N N . ASN B 1 85 ? 17.266 4.738 1.301 1 98.5 85 ASN B N 1
ATOM 2489 C CA . ASN B 1 85 ? 16.594 6 1.006 1 98.5 85 ASN B CA 1
ATOM 2490 C C . ASN B 1 85 ? 15.68 6.43 2.148 1 98.5 85 ASN B C 1
ATOM 2492 O O . ASN B 1 85 ? 14.789 7.254 1.957 1 98.5 85 ASN B O 1
ATOM 2496 N N . ALA B 1 86 ? 15.859 5.824 3.285 1 97.88 86 ALA B N 1
ATOM 2497 C CA . ALA B 1 86 ? 15.039 6.141 4.453 1 97.88 86 ALA B CA 1
ATOM 2498 C C . ALA B 1 86 ? 15.438 7.484 5.055 1 97.88 86 ALA B C 1
ATOM 2500 O O . ALA B 1 86 ? 16.625 7.797 5.156 1 97.88 86 ALA B O 1
ATOM 2501 N N . PHE B 1 87 ? 14.461 8.289 5.438 1 94.94 87 PHE B N 1
ATOM 2502 C CA . PHE B 1 87 ? 14.742 9.531 6.137 1 94.94 87 PHE B CA 1
ATOM 2503 C C . PHE B 1 87 ? 14.234 9.477 7.57 1 94.94 87 PHE B C 1
ATOM 2505 O O . PHE B 1 87 ? 14.328 10.469 8.305 1 94.94 87 PHE B O 1
ATOM 2512 N N . ARG B 1 88 ? 13.648 8.352 7.988 1 93.38 88 ARG B N 1
ATOM 2513 C CA . ARG B 1 88 ? 13.25 8.008 9.352 1 93.38 88 ARG B CA 1
ATOM 2514 C C . ARG B 1 88 ? 13.523 6.535 9.648 1 93.38 88 ARG B C 1
ATOM 2516 O O . ARG B 1 88 ? 13.992 5.797 8.781 1 93.38 88 ARG B O 1
ATOM 2523 N N . GLU B 1 89 ? 13.289 6.199 10.844 1 95.31 89 GLU B N 1
ATOM 2524 C CA . GLU B 1 89 ? 13.469 4.797 11.211 1 95.31 89 GLU B CA 1
ATOM 2525 C C . GLU B 1 89 ? 12.422 3.912 10.547 1 95.31 89 GLU B C 1
ATOM 2527 O O . GLU B 1 89 ? 11.227 4.223 10.57 1 95.31 89 GLU B O 1
ATOM 2532 N N . ILE B 1 90 ? 12.93 2.838 9.922 1 97.31 90 ILE B N 1
ATOM 2533 C CA . ILE B 1 90 ? 12.039 1.905 9.242 1 97.31 90 ILE B CA 1
ATOM 2534 C C . ILE B 1 90 ? 12.453 0.47 9.555 1 97.31 90 ILE B C 1
ATOM 2536 O O . ILE B 1 90 ? 13.523 0.239 10.125 1 97.31 90 ILE B O 1
ATOM 2540 N N . ASP B 1 91 ? 11.586 -0.473 9.336 1 97.94 91 ASP B N 1
ATOM 2541 C CA . ASP B 1 91 ? 11.891 -1.895 9.234 1 97.94 91 ASP B CA 1
ATOM 2542 C C . ASP B 1 91 ? 12.023 -2.322 7.773 1 97.94 91 ASP B C 1
ATOM 2544 O O . ASP B 1 91 ? 11.023 -2.654 7.129 1 97.94 91 ASP B O 1
ATOM 2548 N N . PRO B 1 92 ? 13.234 -2.393 7.328 1 98.06 92 PRO B N 1
ATOM 2549 C CA . PRO B 1 92 ? 13.406 -2.639 5.898 1 98.06 92 PRO B CA 1
ATOM 2550 C C . PRO B 1 92 ? 12.852 -3.99 5.457 1 98.06 92 PRO B C 1
ATOM 2552 O O . PRO B 1 92 ? 12.383 -4.129 4.324 1 98.06 92 PRO B O 1
ATOM 2555 N N . PHE B 1 93 ? 12.961 -5.004 6.316 1 97.94 93 PHE B N 1
ATOM 2556 C CA . PHE B 1 93 ? 12.461 -6.328 5.965 1 97.94 93 PHE B CA 1
ATOM 2557 C C . PHE B 1 93 ? 10.961 -6.293 5.707 1 97.94 93 PHE B C 1
ATOM 2559 O O . PHE B 1 93 ? 10.5 -6.715 4.645 1 97.94 93 PHE B O 1
ATOM 2566 N N . TRP B 1 94 ? 10.305 -5.727 6.586 1 97.38 94 TRP B N 1
ATOM 2567 C CA . TRP B 1 94 ? 8.852 -5.613 6.461 1 97.38 94 TRP B CA 1
ATOM 2568 C C . TRP B 1 94 ? 8.469 -4.695 5.305 1 97.38 94 TRP B C 1
ATOM 2570 O O . TRP B 1 94 ? 7.566 -5.008 4.531 1 97.38 94 TRP B O 1
ATOM 2580 N N . LEU B 1 95 ? 9.164 -3.625 5.238 1 98.44 95 LEU B N 1
ATOM 2581 C CA . LEU B 1 95 ? 8.828 -2.633 4.219 1 98.44 95 LEU B CA 1
ATOM 2582 C C . LEU B 1 95 ? 9.117 -3.17 2.822 1 98.44 95 LEU B C 1
ATOM 2584 O O . LEU B 1 95 ? 8.406 -2.842 1.868 1 98.44 95 LEU B O 1
ATOM 2588 N N . GLY B 1 96 ? 10.164 -3.996 2.684 1 98.81 96 GLY B N 1
ATOM 2589 C CA . GLY B 1 96 ? 10.438 -4.641 1.408 1 98.81 96 GLY B CA 1
ATOM 2590 C C . GLY B 1 96 ? 9.297 -5.516 0.924 1 98.81 96 GLY B C 1
ATOM 2591 O O . GLY B 1 96 ? 8.945 -5.488 -0.258 1 98.81 96 GLY B O 1
ATOM 2592 N N . ILE B 1 97 ? 8.711 -6.277 1.858 1 98.56 97 ILE B N 1
ATOM 2593 C CA . ILE B 1 97 ? 7.59 -7.16 1.558 1 98.56 97 ILE B CA 1
ATOM 2594 C C . ILE B 1 97 ? 6.387 -6.332 1.105 1 98.56 97 ILE B C 1
ATOM 2596 O O . ILE B 1 97 ? 5.789 -6.613 0.065 1 98.56 97 ILE B O 1
ATOM 2600 N N . GLU B 1 98 ? 6.105 -5.281 1.803 1 98.06 98 GLU B N 1
ATOM 2601 C CA . GLU B 1 98 ? 4.934 -4.469 1.496 1 98.06 98 GLU B CA 1
ATOM 2602 C C . GLU B 1 98 ? 5.141 -3.652 0.224 1 98.06 98 GLU B C 1
ATOM 2604 O O . GLU B 1 98 ? 4.199 -3.436 -0.542 1 98.06 98 GLU B O 1
ATOM 2609 N N . THR B 1 99 ? 6.367 -3.221 0.021 1 98.75 99 THR B N 1
ATOM 2610 C CA . THR B 1 99 ? 6.668 -2.504 -1.215 1 98.75 99 THR B CA 1
ATOM 2611 C C . THR B 1 99 ? 6.449 -3.404 -2.428 1 98.75 99 THR B C 1
ATOM 2613 O O . THR B 1 99 ? 5.922 -2.963 -3.449 1 98.75 99 THR B O 1
ATOM 2616 N N . ALA B 1 100 ? 6.84 -4.652 -2.307 1 98.75 100 ALA B N 1
ATOM 2617 C CA . ALA B 1 100 ? 6.629 -5.613 -3.389 1 98.75 100 ALA B CA 1
ATOM 2618 C C . ALA B 1 100 ? 5.145 -5.746 -3.719 1 98.75 100 ALA B C 1
ATOM 2620 O O . ALA B 1 100 ? 4.762 -5.785 -4.891 1 98.75 100 ALA B O 1
ATOM 2621 N N . LYS B 1 101 ? 4.34 -5.805 -2.707 1 98.12 101 LYS B N 1
ATOM 2622 C CA . LYS B 1 101 ? 2.898 -5.934 -2.912 1 98.12 101 LYS B CA 1
ATOM 2623 C C . LYS B 1 101 ? 2.324 -4.676 -3.561 1 98.12 101 LYS B C 1
ATOM 2625 O O . LYS B 1 101 ? 1.485 -4.766 -4.461 1 98.12 101 LYS B O 1
ATOM 2630 N N . VAL B 1 102 ? 2.781 -3.494 -3.113 1 98.06 102 VAL B N 1
ATOM 2631 C CA . VAL B 1 102 ? 2.318 -2.234 -3.686 1 98.06 102 VAL B CA 1
ATOM 2632 C C . VAL B 1 102 ? 2.764 -2.135 -5.141 1 98.06 102 VAL B C 1
ATOM 2634 O O . VAL B 1 102 ? 2 -1.687 -6 1 98.06 102 VAL B O 1
ATOM 2637 N N . PHE B 1 103 ? 4.008 -2.566 -5.363 1 98.5 103 PHE B N 1
ATOM 2638 C CA . PHE B 1 103 ? 4.551 -2.568 -6.715 1 98.5 103 PHE B CA 1
ATOM 2639 C C . PHE B 1 103 ? 3.703 -3.439 -7.637 1 98.5 103 PHE B C 1
ATOM 2641 O O . PHE B 1 103 ? 3.338 -3.016 -8.734 1 98.5 103 PHE B O 1
ATOM 2648 N N . ARG B 1 104 ? 3.334 -4.605 -7.195 1 98.31 104 ARG B N 1
ATOM 2649 C CA . ARG B 1 104 ? 2.516 -5.531 -7.977 1 98.31 104 ARG B CA 1
ATOM 2650 C C . ARG B 1 104 ? 1.124 -4.957 -8.219 1 98.31 104 A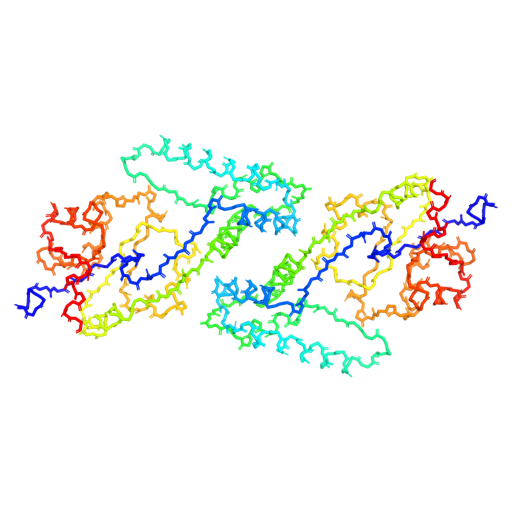RG B C 1
ATOM 2652 O O . ARG B 1 104 ? 0.642 -4.949 -9.352 1 98.31 104 ARG B O 1
ATOM 2659 N N . THR B 1 105 ? 0.538 -4.422 -7.203 1 96.94 105 THR B N 1
ATOM 2660 C CA . THR B 1 105 ? -0.802 -3.855 -7.324 1 96.94 105 THR B CA 1
ATOM 2661 C C . THR B 1 105 ? -0.806 -2.678 -8.297 1 96.94 105 THR B C 1
ATOM 2663 O O . THR B 1 105 ? -1.732 -2.529 -9.094 1 96.94 105 THR B O 1
ATOM 2666 N N . ALA B 1 106 ? 0.219 -1.889 -8.188 1 96.5 106 ALA B N 1
ATOM 2667 C CA . ALA B 1 106 ? 0.315 -0.692 -9.016 1 96.5 106 ALA B CA 1
ATOM 2668 C C . ALA B 1 106 ? 0.51 -1.06 -10.484 1 96.5 106 ALA B C 1
ATOM 2670 O O . ALA B 1 106 ? 0.068 -0.333 -11.375 1 96.5 106 ALA B O 1
ATOM 2671 N N . SER B 1 107 ? 1.125 -2.174 -10.75 1 97.44 107 SER B N 1
ATOM 2672 C CA . SER B 1 107 ? 1.466 -2.549 -12.117 1 97.44 107 SER B CA 1
ATOM 2673 C C . SER B 1 107 ? 0.371 -3.406 -12.742 1 97.44 107 SER B C 1
ATOM 2675 O O . SER B 1 107 ? 0.354 -3.609 -13.953 1 97.44 107 SER B O 1
ATOM 2677 N N . LEU B 1 108 ? -0.544 -3.941 -11.992 1 96.88 108 LEU B N 1
ATOM 2678 C CA . LEU B 1 108 ? -1.487 -4.977 -12.406 1 96.88 108 LEU B CA 1
ATOM 2679 C C . LEU B 1 108 ? -2.572 -4.391 -13.312 1 96.88 108 LEU B C 1
ATOM 2681 O O . LEU B 1 108 ? -3.246 -3.432 -12.93 1 96.88 108 LEU B O 1
ATOM 2685 N N . LYS B 1 109 ? -2.775 -4.953 -14.438 1 95.25 109 LYS B N 1
ATOM 2686 C CA . LYS B 1 109 ? 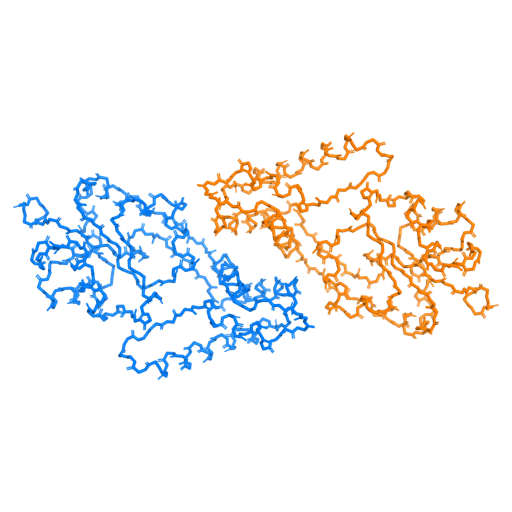-3.799 -4.527 -15.391 1 95.25 109 LYS B CA 1
ATOM 2687 C C . LYS B 1 109 ? -4.891 -5.586 -15.531 1 95.25 109 LYS B C 1
ATOM 2689 O O . LYS B 1 109 ? -6.039 -5.262 -15.836 1 95.25 109 LYS B O 1
ATOM 2694 N N . LYS B 1 110 ? -4.48 -6.84 -15.352 1 96.25 110 LYS B N 1
ATOM 2695 C CA . LYS B 1 110 ? -5.402 -7.969 -15.453 1 96.25 110 LYS B CA 1
ATOM 2696 C C . LYS B 1 110 ? -4.938 -9.141 -14.586 1 96.25 110 LYS B C 1
ATOM 2698 O O . LYS B 1 110 ? -3.738 -9.422 -14.508 1 96.25 110 LYS B O 1
ATOM 2703 N N . LEU B 1 111 ? -5.852 -9.758 -14 1 97.25 111 LEU B N 1
ATOM 2704 C CA . LEU B 1 111 ? -5.578 -10.945 -13.195 1 97.25 111 LEU B CA 1
ATOM 2705 C C . LEU B 1 111 ? -6.836 -11.797 -13.039 1 97.25 111 LEU B C 1
ATOM 2707 O O . LEU B 1 111 ? -7.77 -11.398 -12.336 1 97.25 111 LEU B O 1
ATOM 2711 N N . GLU B 1 112 ? -6.883 -12.859 -13.648 1 97.94 112 GLU B N 1
ATOM 2712 C CA . GLU B 1 112 ? -8.016 -13.773 -13.531 1 97.94 112 GLU B CA 1
ATOM 2713 C C . GLU B 1 112 ? -7.613 -15.203 -13.859 1 97.94 112 GLU B C 1
ATOM 2715 O O . GLU B 1 112 ? -6.652 -15.43 -14.602 1 97.94 112 GLU B O 1
ATOM 2720 N N . ALA B 1 113 ? -8.297 -16.141 -13.383 1 98.5 113 ALA B N 1
ATOM 2721 C CA . ALA B 1 113 ? -8.062 -17.547 -13.727 1 98.5 113 ALA B CA 1
ATOM 2722 C C . ALA B 1 113 ? -8.625 -17.875 -15.109 1 98.5 113 ALA B C 1
ATOM 2724 O O . ALA B 1 113 ? -9.703 -17.391 -15.477 1 98.5 113 ALA B O 1
ATOM 2725 N N . TYR B 1 114 ? -7.902 -18.641 -15.883 1 98.44 114 TYR B N 1
ATOM 2726 C CA . TYR B 1 114 ? -8.469 -19.125 -17.125 1 98.44 114 TYR B CA 1
ATOM 2727 C C . TYR B 1 114 ? -9.609 -20.109 -16.875 1 98.44 114 TYR B C 1
ATOM 2729 O O . TYR B 1 114 ? -9.414 -21.125 -16.203 1 98.44 114 TYR B O 1
ATOM 2737 N N . PRO B 1 115 ? -10.75 -19.844 -17.391 1 98.12 115 PRO B N 1
ATOM 2738 C CA . PRO B 1 115 ? -11.859 -20.766 -17.188 1 98.12 115 PRO B CA 1
ATOM 2739 C C . PRO B 1 115 ? -11.539 -22.188 -17.641 1 98.12 115 PRO B C 1
ATOM 2741 O O . PRO B 1 115 ? -11.945 -23.156 -17 1 98.12 115 PRO B O 1
ATOM 2744 N N . GLN B 1 116 ? -10.852 -22.297 -18.719 1 98 116 GLN B N 1
ATOM 2745 C CA . GLN B 1 116 ? -10.469 -23.609 -19.234 1 98 116 GLN B CA 1
ATOM 2746 C C . GLN B 1 116 ? -9.562 -24.344 -18.25 1 98 116 GLN B C 1
ATOM 2748 O O . GLN B 1 116 ? -9.672 -25.562 -18.078 1 98 116 GLN B O 1
ATOM 2753 N N . SER B 1 117 ? -8.711 -23.578 -17.656 1 98.38 117 SER B N 1
ATOM 2754 C CA . SER B 1 117 ? -7.816 -24.188 -16.672 1 98.38 117 SER B CA 1
ATOM 2755 C C . SER B 1 117 ? -8.578 -24.625 -15.422 1 98.38 117 SER B C 1
ATOM 2757 O O . SER B 1 117 ? -8.266 -25.672 -14.836 1 98.38 117 SER B O 1
ATOM 2759 N N . LEU B 1 118 ? -9.539 -23.859 -15.039 1 98.19 118 LEU B N 1
ATOM 2760 C CA . LEU B 1 118 ? -10.383 -24.25 -13.914 1 98.19 118 LEU B CA 1
ATOM 2761 C C . LEU B 1 118 ? -11.109 -25.547 -14.203 1 98.19 118 LEU B C 1
ATOM 2763 O O . LEU B 1 118 ? -11.227 -26.406 -13.32 1 98.19 118 LEU B O 1
ATOM 2767 N N . ARG B 1 119 ? -11.586 -25.719 -15.367 1 97.5 119 ARG B N 1
ATOM 2768 C CA . ARG B 1 119 ? -12.258 -26.953 -15.758 1 97.5 119 ARG B CA 1
ATOM 2769 C C . ARG B 1 119 ? -11.305 -28.125 -15.719 1 97.5 119 ARG B C 1
ATOM 2771 O O . ARG B 1 119 ? -11.68 -29.219 -15.297 1 97.5 119 ARG B O 1
ATOM 2778 N N . LEU B 1 120 ? -10.102 -27.875 -16.203 1 96.25 120 LEU B N 1
ATOM 2779 C CA . LEU B 1 120 ? -9.078 -28.922 -16.172 1 96.25 120 LEU B CA 1
ATOM 2780 C C . LEU B 1 120 ? -8.805 -29.375 -14.734 1 96.25 120 LEU B C 1
ATOM 2782 O O . LEU B 1 120 ? -8.711 -30.562 -14.469 1 96.25 120 LEU B O 1
ATOM 2786 N N . LEU B 1 121 ? -8.672 -28.438 -13.867 1 97.62 121 LEU B N 1
ATOM 2787 C CA . LEU B 1 121 ? -8.367 -28.719 -12.469 1 97.62 121 LEU B CA 1
ATOM 2788 C C . LEU B 1 121 ? -9.516 -29.484 -11.812 1 97.62 121 LEU B C 1
ATOM 2790 O O . LEU B 1 121 ? -9.297 -30.344 -10.961 1 97.62 121 LEU B O 1
ATOM 2794 N N . GLU B 1 122 ? -10.711 -29.125 -12.211 1 96.75 122 GLU B N 1
ATOM 2795 C CA . GLU B 1 122 ? -11.875 -29.828 -11.68 1 96.75 122 GLU B CA 1
ATOM 2796 C C . GLU B 1 122 ? -11.938 -31.266 -12.188 1 96.75 122 GLU B C 1
ATOM 2798 O O . GLU B 1 122 ? -12.211 -32.188 -11.414 1 96.75 122 GLU B O 1
ATOM 2803 N N . LYS B 1 123 ? -11.688 -31.453 -13.398 1 95.31 123 LYS B N 1
ATOM 2804 C CA . LYS B 1 123 ? -11.734 -32.781 -14.016 1 95.31 123 LYS B CA 1
ATOM 2805 C C . LYS B 1 123 ? -10.703 -33.719 -13.383 1 95.31 123 LYS B C 1
ATOM 2807 O O . LYS B 1 123 ? -10.969 -34.906 -13.211 1 95.31 123 LYS B O 1
ATOM 2812 N N . TYR B 1 124 ? -9.602 -33.156 -13.055 1 94.62 124 TYR B N 1
ATOM 2813 C CA . TYR B 1 124 ? -8.523 -33.969 -12.539 1 94.62 124 TYR B CA 1
ATOM 2814 C C . TYR B 1 124 ? -8.273 -33.688 -11.062 1 94.62 124 TYR B C 1
ATOM 2816 O O . TYR B 1 124 ? -7.125 -33.688 -10.609 1 94.62 124 TYR B O 1
ATOM 2824 N N . ARG B 1 125 ? -9.297 -33.375 -10.383 1 95.56 125 ARG B N 1
ATOM 2825 C CA . ARG B 1 125 ? -9.227 -32.969 -8.992 1 95.56 125 ARG B CA 1
ATOM 2826 C C . ARG B 1 125 ? -8.633 -34.062 -8.109 1 95.56 125 ARG B C 1
ATOM 2828 O O . ARG B 1 125 ? -8.039 -33.75 -7.066 1 95.56 125 ARG B O 1
ATOM 2835 N N . ASN B 1 126 ? -8.719 -35.281 -8.523 1 95.38 126 ASN B N 1
ATOM 2836 C CA . ASN B 1 126 ? -8.281 -36.375 -7.684 1 95.38 126 ASN B CA 1
ATOM 2837 C C . ASN B 1 126 ? -6.844 -36.781 -7.996 1 95.38 126 ASN B C 1
ATOM 2839 O O . ASN B 1 126 ? -6.285 -37.656 -7.336 1 95.38 126 ASN B O 1
ATOM 2843 N N . ILE B 1 127 ? -6.254 -36.156 -8.969 1 96.19 127 ILE B N 1
ATOM 2844 C CA . ILE B 1 127 ? -4.863 -36.438 -9.32 1 96.19 127 ILE B CA 1
ATOM 2845 C C . ILE B 1 127 ? -3.939 -35.5 -8.539 1 96.19 127 ILE B C 1
ATOM 2847 O O . ILE B 1 127 ? -4.152 -34.312 -8.523 1 96.19 127 ILE B O 1
ATOM 2851 N N . PRO B 1 128 ? -2.91 -36.125 -7.879 1 97.88 128 PRO B N 1
ATOM 2852 C CA . PRO B 1 128 ? -1.928 -35.25 -7.23 1 97.88 128 PRO B CA 1
ATOM 2853 C C . PRO B 1 128 ? -1.298 -34.25 -8.203 1 97.88 128 PRO B C 1
ATOM 2855 O O . PRO B 1 128 ? -1.015 -34.594 -9.352 1 97.88 128 PRO B O 1
ATOM 2858 N N . LYS B 1 129 ? -1.2 -33.031 -7.758 1 98.56 129 LYS B N 1
ATOM 2859 C CA . LYS B 1 129 ? -0.68 -32 -8.656 1 98.56 129 LYS B CA 1
ATOM 2860 C C . LYS B 1 129 ? 0.022 -30.891 -7.883 1 98.56 129 LYS B C 1
ATOM 2862 O O . LYS B 1 129 ? -0.239 -30.688 -6.691 1 98.56 129 LYS B O 1
ATOM 2867 N N . CYS B 1 130 ? 0.963 -30.156 -8.523 1 98.88 130 CYS B N 1
ATOM 2868 C CA . CYS B 1 130 ? 1.672 -29.016 -7.961 1 98.88 130 CYS B CA 1
ATOM 2869 C C . CYS B 1 130 ? 1.896 -27.938 -9.016 1 98.88 130 CYS B C 1
ATOM 2871 O O . CYS B 1 130 ? 1.573 -28.141 -10.188 1 98.88 130 CYS B O 1
ATOM 2873 N N . ILE B 1 131 ? 2.26 -26.797 -8.523 1 98.94 131 ILE B N 1
ATOM 2874 C CA . ILE B 1 131 ? 2.641 -25.703 -9.398 1 98.94 131 ILE B CA 1
ATOM 2875 C C . ILE B 1 131 ? 4.16 -25.531 -9.391 1 98.94 131 ILE B C 1
ATOM 2877 O O . ILE B 1 131 ? 4.789 -25.609 -8.336 1 98.94 131 ILE B O 1
ATOM 2881 N N . VAL B 1 132 ? 4.773 -25.375 -10.539 1 98.88 132 VAL B N 1
ATOM 2882 C CA . VAL B 1 132 ?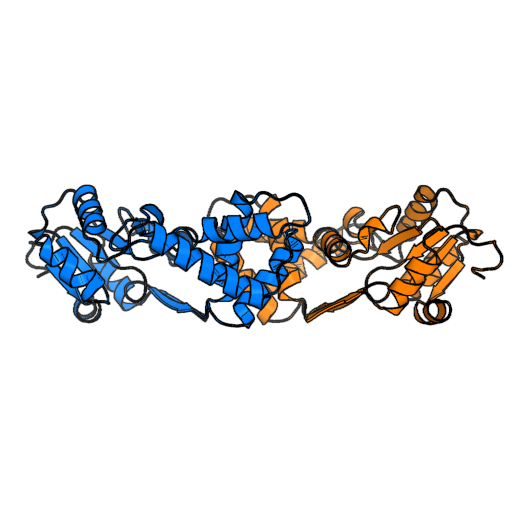 6.148 -24.922 -10.719 1 98.88 132 VAL B CA 1
ATOM 2883 C C . VAL B 1 132 ? 6.168 -23.656 -11.57 1 98.88 132 VAL B C 1
ATOM 2885 O O . VAL B 1 132 ? 5.855 -23.703 -12.766 1 98.88 132 VAL B O 1
ATOM 2888 N N . SER B 1 133 ? 6.547 -22.547 -10.977 1 98.75 133 SER B N 1
ATOM 2889 C CA . SER B 1 133 ? 6.375 -21.281 -11.68 1 98.75 133 SER B CA 1
ATOM 2890 C C . SER B 1 133 ? 7.566 -20.344 -11.445 1 98.75 133 SER B C 1
ATOM 2892 O O . SER B 1 133 ? 8.109 -20.297 -10.344 1 98.75 133 SER B O 1
ATOM 2894 N N . ASN B 1 134 ? 8.062 -19.719 -12.578 1 98.62 134 ASN B N 1
ATOM 2895 C CA . ASN B 1 134 ? 8.891 -18.531 -12.414 1 98.62 134 ASN B CA 1
ATOM 2896 C C . ASN B 1 134 ? 8.078 -17.359 -11.859 1 98.62 134 ASN B C 1
ATOM 2898 O O . ASN B 1 134 ? 7.492 -16.578 -12.625 1 98.62 134 ASN B O 1
ATOM 2902 N N . ALA B 1 135 ? 8.031 -17.234 -10.508 1 98.56 135 ALA B N 1
ATOM 2903 C CA . ALA B 1 135 ? 7.148 -16.25 -9.867 1 98.56 135 ALA B CA 1
ATOM 2904 C C . ALA B 1 135 ? 7.691 -15.836 -8.508 1 98.56 135 ALA B C 1
ATOM 2906 O O . ALA B 1 135 ? 8.617 -16.469 -7.977 1 98.56 135 ALA B O 1
ATOM 2907 N N . GLN B 1 136 ? 7.227 -14.758 -8.062 1 98.75 136 GLN B N 1
ATOM 2908 C CA . GLN B 1 136 ? 7.547 -14.219 -6.742 1 98.75 136 GLN B CA 1
ATOM 2909 C C . GLN B 1 136 ? 6.496 -14.633 -5.711 1 98.75 136 GLN B C 1
ATOM 2911 O O . GLN B 1 136 ? 5.332 -14.25 -5.816 1 98.75 136 GLN B O 1
ATOM 2916 N N . ARG B 1 137 ? 6.934 -15.383 -4.73 1 98.5 137 ARG B N 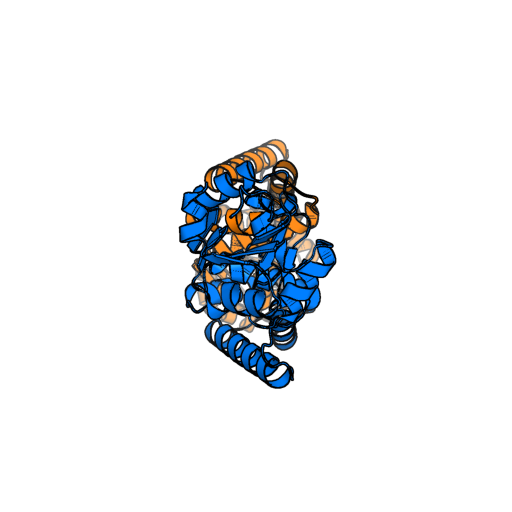1
ATOM 2917 C CA . ARG B 1 137 ? 5.988 -15.891 -3.742 1 98.5 137 ARG B CA 1
ATOM 2918 C C . ARG B 1 137 ? 5.266 -14.75 -3.037 1 98.5 137 ARG B C 1
ATOM 2920 O O . ARG B 1 137 ? 4.078 -14.852 -2.73 1 98.5 137 ARG B O 1
ATOM 2927 N N . VAL B 1 138 ? 5.918 -13.641 -2.857 1 98.31 138 VAL B N 1
ATOM 2928 C CA . VAL B 1 138 ? 5.492 -12.531 -2.012 1 98.31 138 VAL B CA 1
ATOM 2929 C C . VAL B 1 138 ? 4.117 -12.031 -2.465 1 98.31 138 VAL B C 1
ATOM 2931 O O . VAL B 1 138 ? 3.312 -11.586 -1.646 1 98.31 138 VAL B O 1
ATOM 2934 N N . PHE B 1 139 ? 3.783 -12.148 -3.734 1 98.19 139 PHE B N 1
ATOM 2935 C CA . PHE B 1 139 ? 2.465 -11.703 -4.168 1 98.19 139 PHE B CA 1
ATOM 2936 C C . PHE B 1 139 ? 1.743 -12.805 -4.93 1 98.19 139 PHE B C 1
ATOM 2938 O O . PHE B 1 139 ? 0.511 -12.836 -4.973 1 98.19 139 PHE B O 1
ATOM 2945 N N . THR B 1 140 ? 2.443 -13.789 -5.469 1 98.5 140 THR B N 1
ATOM 2946 C CA . THR B 1 140 ? 1.818 -14.836 -6.27 1 98.5 140 THR B CA 1
ATOM 2947 C C . THR B 1 140 ? 0.97 -15.758 -5.395 1 98.5 140 THR B C 1
ATOM 2949 O O . THR B 1 140 ? -0.099 -16.203 -5.812 1 98.5 140 THR B O 1
ATOM 2952 N N . GLU B 1 141 ? 1.479 -16.109 -4.238 1 97.31 141 GLU B N 1
ATOM 2953 C CA . GLU B 1 141 ? 0.693 -16.969 -3.35 1 97.31 141 GLU B CA 1
ATOM 2954 C C . GLU B 1 141 ? -0.666 -16.344 -3.047 1 97.31 141 GLU B C 1
ATOM 2956 O O . GLU B 1 141 ? -1.688 -17.031 -3.059 1 97.31 141 GLU B O 1
ATOM 2961 N N . GLN B 1 142 ? -0.67 -15.062 -2.77 1 96.12 142 GLN B N 1
ATOM 2962 C CA . GLN B 1 142 ? -1.927 -14.375 -2.49 1 96.12 142 GLN B CA 1
ATOM 2963 C C . GLN B 1 142 ? -2.838 -14.367 -3.715 1 96.12 142 GLN B C 1
ATOM 2965 O O . GLN B 1 142 ? -4.055 -14.531 -3.59 1 96.12 142 GLN B O 1
ATOM 2970 N N . GLU B 1 143 ? -2.258 -14.188 -4.832 1 98.06 143 GLU B N 1
ATOM 2971 C CA . GLU B 1 143 ? -3.033 -14.211 -6.066 1 98.06 143 GLU B CA 1
ATOM 2972 C C . GLU B 1 143 ? -3.699 -15.57 -6.27 1 98.06 143 GLU B C 1
ATOM 2974 O O . GLU B 1 143 ? -4.883 -15.648 -6.613 1 98.06 143 GLU B O 1
ATOM 2979 N N . LEU B 1 144 ? -2.938 -16.609 -6.008 1 98.06 144 LEU B N 1
ATOM 2980 C CA . LEU B 1 144 ? -3.484 -17.953 -6.125 1 98.06 144 LEU B CA 1
ATOM 2981 C C . LEU B 1 144 ? -4.605 -18.172 -5.113 1 98.06 144 LEU B C 1
ATOM 2983 O O . LEU B 1 144 ? -5.605 -18.828 -5.422 1 98.06 144 LEU B O 1
ATOM 2987 N N . ARG B 1 145 ? -4.461 -17.625 -3.945 1 96.12 145 ARG B N 1
ATOM 2988 C CA . ARG B 1 145 ? -5.441 -17.812 -2.883 1 96.12 145 ARG B CA 1
ATOM 2989 C C . ARG B 1 145 ? -6.75 -17.109 -3.209 1 96.12 145 ARG B C 1
ATOM 2991 O O . ARG B 1 145 ? -7.824 -17.703 -3.137 1 96.12 145 ARG B O 1
ATOM 2998 N N . PHE B 1 146 ? -6.672 -15.82 -3.617 1 93.25 146 PHE B N 1
ATOM 2999 C CA . PHE B 1 146 ? -7.934 -15.117 -3.809 1 93.25 146 PHE B CA 1
ATOM 3000 C C . PHE B 1 146 ? -8.586 -15.523 -5.121 1 93.25 146 PHE B C 1
ATOM 3002 O O . PHE B 1 146 ? -9.781 -15.281 -5.328 1 93.25 146 PHE B O 1
ATOM 3009 N N . LEU B 1 147 ? -7.852 -16.234 -5.984 1 96.56 147 LEU B N 1
ATOM 3010 C CA . LEU B 1 147 ? -8.438 -16.781 -7.195 1 96.56 147 LEU B CA 1
ATOM 3011 C C . LEU B 1 147 ? -9.008 -18.172 -6.941 1 96.56 147 LEU B C 1
ATOM 3013 O O . LEU B 1 147 ? -9.562 -18.797 -7.844 1 96.56 147 LEU B O 1
ATOM 3017 N N . GLY B 1 148 ? -8.75 -18.75 -5.738 1 95.31 148 GLY B N 1
ATOM 3018 C CA . GLY B 1 148 ? -9.258 -20.047 -5.367 1 95.31 148 GLY B CA 1
ATOM 3019 C C . GLY B 1 148 ? -8.43 -21.188 -5.941 1 95.31 148 GLY B C 1
ATOM 3020 O O . GLY B 1 148 ? -8.953 -22.281 -6.176 1 95.31 148 GLY B O 1
ATOM 3021 N N . LEU B 1 149 ? -7.16 -20.938 -6.16 1 98.06 149 LEU B N 1
ATOM 3022 C CA . LEU B 1 149 ? -6.32 -21.906 -6.844 1 98.06 149 LEU B CA 1
ATOM 3023 C C . LEU B 1 149 ? -5.359 -22.578 -5.867 1 98.06 149 LEU B C 1
ATOM 3025 O O . LEU B 1 149 ? -4.996 -23.75 -6.039 1 98.06 149 LEU B O 1
ATOM 3029 N N . TYR B 1 150 ? -4.941 -21.938 -4.855 1 97.44 150 TYR B N 1
ATOM 3030 C CA . TYR B 1 150 ? -3.816 -22.359 -4.031 1 97.44 150 TYR B CA 1
ATOM 3031 C C . TYR B 1 150 ? -4.078 -23.719 -3.408 1 97.44 150 TYR B C 1
ATOM 3033 O O . TYR B 1 150 ? -3.236 -24.625 -3.484 1 97.44 150 TYR B O 1
ATOM 3041 N N . ASP B 1 151 ? -5.281 -23.969 -2.91 1 95.88 151 ASP B N 1
ATOM 3042 C CA . ASP B 1 151 ? -5.598 -25.156 -2.137 1 95.88 151 ASP B CA 1
ATOM 3043 C C . ASP B 1 151 ? -5.953 -26.328 -3.055 1 95.88 151 ASP B C 1
ATOM 3045 O O . ASP B 1 151 ? -6.16 -27.453 -2.588 1 95.88 151 ASP B O 1
ATOM 3049 N N . ARG B 1 152 ? -5.98 -26.125 -4.316 1 97.56 152 ARG B N 1
ATOM 3050 C CA . ARG B 1 152 ? -6.254 -27.188 -5.277 1 97.56 152 ARG B CA 1
ATOM 3051 C C . ARG B 1 152 ? -4.988 -27.984 -5.59 1 97.56 152 ARG B C 1
ATOM 3053 O O . ARG B 1 152 ? -5.047 -29 -6.277 1 97.56 152 ARG B O 1
ATOM 3060 N N . PHE B 1 153 ? -3.879 -27.516 -5.051 1 98.69 153 PHE B N 1
ATOM 3061 C CA . PHE B 1 153 ? -2.59 -28.125 -5.332 1 98.69 153 PHE B CA 1
ATOM 3062 C C . PHE B 1 153 ? -1.976 -28.703 -4.059 1 98.69 153 PHE B C 1
ATOM 3064 O O . PHE B 1 153 ? -2.131 -28.125 -2.979 1 98.69 153 PHE B O 1
ATOM 3071 N N . ASN B 1 154 ? -1.253 -29.797 -4.215 1 98.62 154 ASN B N 1
ATOM 3072 C CA . ASN B 1 154 ? -0.567 -30.406 -3.074 1 98.62 154 ASN B CA 1
ATOM 3073 C C . ASN B 1 154 ? 0.523 -29.484 -2.529 1 98.62 154 ASN B C 1
ATOM 3075 O O . ASN B 1 154 ? 0.744 -29.422 -1.319 1 98.62 154 ASN B O 1
ATOM 3079 N N . PHE B 1 155 ? 1.224 -28.844 -3.402 1 98.56 155 PHE B N 1
ATOM 3080 C CA . PHE B 1 155 ? 2.229 -27.844 -3.029 1 98.56 155 PHE B CA 1
ATOM 3081 C C . PHE B 1 155 ? 2.551 -26.938 -4.207 1 98.56 155 PHE B C 1
ATOM 3083 O O . PHE B 1 155 ? 2.105 -27.188 -5.328 1 98.56 155 PHE B O 1
ATOM 3090 N N . VAL B 1 156 ? 3.193 -25.859 -3.918 1 98.75 156 VAL B N 1
ATOM 3091 C CA . VAL B 1 156 ? 3.555 -24.844 -4.914 1 98.75 156 VAL B CA 1
ATOM 3092 C C . VAL B 1 156 ? 5.051 -24.547 -4.832 1 98.75 156 VAL B C 1
ATOM 3094 O O . VAL B 1 156 ? 5.574 -24.281 -3.748 1 98.75 156 VAL B O 1
ATOM 3097 N N . ILE B 1 157 ? 5.73 -24.609 -5.934 1 98.75 157 ILE B N 1
ATOM 3098 C CA . ILE B 1 157 ? 7.145 -24.266 -6.043 1 98.75 157 ILE B CA 1
ATOM 3099 C C . ILE B 1 157 ? 7.297 -22.969 -6.836 1 98.75 157 ILE B C 1
ATOM 3101 O O . ILE B 1 157 ? 6.945 -22.922 -8.016 1 98.75 157 ILE B O 1
ATOM 3105 N N . MET B 1 158 ? 7.785 -21.969 -6.156 1 98.69 158 MET B N 1
ATOM 3106 C CA . MET B 1 158 ? 8.07 -20.688 -6.789 1 98.69 158 MET B CA 1
ATOM 3107 C C . MET B 1 158 ? 9.57 -20.469 -6.945 1 98.69 158 MET B C 1
ATOM 3109 O O . MET B 1 158 ? 10.344 -20.766 -6.027 1 98.69 158 MET B O 1
ATOM 3113 N N . SER B 1 159 ? 9.953 -19.969 -8.062 1 98.81 159 SER B N 1
ATOM 3114 C CA . SER B 1 159 ? 11.367 -19.734 -8.352 1 98.81 159 SER B CA 1
ATOM 3115 C C . SER B 1 159 ? 12.016 -18.859 -7.285 1 98.81 159 SER B C 1
ATOM 3117 O O . SER B 1 159 ? 13.148 -19.125 -6.867 1 98.81 159 SER B O 1
ATOM 3119 N N . SER B 1 160 ? 11.32 -17.922 -6.797 1 98.69 160 SER B N 1
ATOM 3120 C CA . SER B 1 160 ? 11.859 -16.953 -5.832 1 98.69 160 SER B CA 1
ATOM 3121 C C . SER B 1 160 ? 12.297 -17.656 -4.551 1 98.69 160 SER B C 1
ATOM 3123 O O . SER B 1 160 ? 13.273 -17.25 -3.916 1 98.69 160 SER B O 1
ATOM 3125 N N . ASP B 1 161 ? 11.602 -18.734 -4.223 1 98 161 ASP B N 1
ATOM 3126 C CA . ASP B 1 161 ? 11.914 -19.453 -2.992 1 98 161 ASP B CA 1
ATOM 3127 C C . ASP B 1 161 ? 13.297 -20.094 -3.068 1 98 161 ASP B C 1
ATOM 3129 O O . ASP B 1 161 ? 13.961 -20.281 -2.043 1 98 161 ASP B O 1
ATOM 3133 N N . HIS B 1 162 ? 13.688 -20.406 -4.285 1 98.12 162 HIS B N 1
ATOM 3134 C CA . HIS B 1 162 ? 14.891 -21.203 -4.469 1 98.12 162 HIS B CA 1
ATOM 3135 C C . HIS B 1 162 ? 15.984 -20.406 -5.168 1 98.12 162 HIS B C 1
ATOM 3137 O O . HIS B 1 162 ? 17.094 -20.906 -5.348 1 98.12 162 HIS B O 1
ATOM 3143 N N . ARG B 1 163 ? 15.688 -19.234 -5.637 1 98.19 163 ARG B N 1
ATOM 3144 C CA . ARG B 1 163 ? 16.594 -18.297 -6.281 1 98.19 163 ARG B CA 1
ATOM 3145 C C . ARG B 1 163 ? 17.125 -18.859 -7.594 1 98.19 163 ARG B C 1
ATOM 3147 O O . ARG B 1 163 ? 18.281 -18.609 -7.969 1 98.19 163 ARG B O 1
ATOM 3154 N N . ILE B 1 164 ? 16.406 -19.766 -8.164 1 98.62 164 ILE B N 1
ATOM 3155 C CA . ILE B 1 164 ? 16.594 -20.266 -9.523 1 98.62 164 ILE B CA 1
ATOM 3156 C C . ILE B 1 164 ? 15.25 -20.297 -10.25 1 98.62 164 ILE B C 1
ATOM 3158 O O . ILE B 1 164 ? 14.195 -20.359 -9.609 1 98.62 164 ILE B O 1
ATOM 3162 N N . LYS B 1 165 ? 15.281 -20.219 -11.586 1 98.88 165 LYS B N 1
ATOM 3163 C CA . LYS B 1 165 ? 14.039 -20.234 -12.352 1 98.88 165 LYS B CA 1
ATOM 3164 C C . LYS B 1 165 ? 14.117 -21.25 -13.492 1 98.88 165 LYS B C 1
ATOM 3166 O O . LYS B 1 165 ? 15.195 -21.734 -13.828 1 98.88 165 LYS B O 1
ATOM 3171 N N . LYS B 1 166 ? 12.891 -21.641 -13.914 1 98.81 166 LYS B N 1
ATOM 3172 C CA . LYS B 1 166 ? 12.852 -22.406 -15.156 1 98.81 166 LYS B CA 1
ATOM 3173 C C . LYS B 1 166 ? 13.633 -21.688 -16.266 1 98.81 166 LYS B C 1
ATOM 3175 O O . LYS B 1 166 ? 13.633 -20.453 -16.328 1 98.81 166 LYS B O 1
ATOM 3180 N N . PRO B 1 167 ? 14.43 -22.484 -16.938 1 98.5 167 PRO B N 1
ATOM 3181 C CA . PRO B 1 167 ? 14.352 -23.906 -17.25 1 98.5 167 PRO B CA 1
ATOM 3182 C C . PRO B 1 167 ? 15.234 -24.766 -16.344 1 98.5 167 PRO B C 1
ATOM 3184 O O . PRO B 1 167 ? 15.492 -25.922 -16.641 1 98.5 167 PRO B O 1
ATOM 3187 N N . ASP B 1 168 ? 15.711 -24.234 -15.297 1 98.75 168 ASP B N 1
ATOM 3188 C CA . ASP B 1 168 ? 16.5 -25.062 -14.375 1 98.75 168 ASP B CA 1
ATOM 3189 C C . ASP B 1 168 ? 15.727 -26.312 -13.961 1 98.75 168 ASP B C 1
ATOM 3191 O O . ASP B 1 168 ? 14.648 -26.219 -13.367 1 98.75 168 ASP B O 1
ATOM 3195 N N . THR B 1 169 ? 16.25 -27.453 -14.188 1 98.75 169 THR B N 1
ATOM 3196 C CA . THR B 1 169 ? 15.539 -28.719 -14 1 98.75 169 THR B CA 1
ATOM 3197 C C . THR B 1 169 ? 15.406 -29.047 -12.516 1 98.75 169 THR B C 1
ATOM 3199 O O . THR B 1 169 ? 14.594 -29.891 -12.133 1 98.75 169 THR B O 1
ATOM 3202 N N . ARG B 1 170 ? 16.172 -28.391 -11.734 1 98.62 170 ARG B N 1
ATOM 3203 C CA . ARG B 1 170 ? 16.109 -28.641 -10.297 1 98.62 170 ARG B CA 1
ATOM 3204 C C . ARG B 1 170 ? 14.703 -28.375 -9.758 1 98.62 170 ARG B C 1
ATOM 3206 O O . ARG B 1 170 ? 14.258 -29.031 -8.82 1 98.62 170 ARG B O 1
ATOM 3213 N N . LEU B 1 171 ? 14.016 -27.438 -10.32 1 98.94 171 LEU B N 1
ATOM 3214 C CA . LEU B 1 171 ? 12.656 -27.125 -9.883 1 98.94 171 LEU B CA 1
ATOM 3215 C C . LEU B 1 171 ? 11.711 -28.281 -10.18 1 98.94 171 LEU B C 1
ATOM 3217 O O . LEU B 1 171 ? 10.859 -28.625 -9.352 1 98.94 171 LEU B O 1
ATOM 3221 N N . PHE B 1 172 ? 11.898 -28.891 -11.289 1 98.88 172 PHE B N 1
ATOM 3222 C CA . PHE B 1 172 ? 11.055 -30.031 -11.672 1 98.88 172 PHE B CA 1
ATOM 3223 C C . PHE B 1 172 ? 11.422 -31.266 -10.867 1 98.88 172 PHE B C 1
ATOM 3225 O O . PHE B 1 172 ? 10.555 -32.094 -10.555 1 98.88 172 PHE B O 1
ATOM 3232 N N . ARG B 1 173 ? 12.664 -31.422 -10.555 1 98.75 173 ARG B N 1
ATOM 3233 C CA . ARG B 1 173 ? 13.07 -32.5 -9.68 1 98.75 173 ARG B CA 1
ATOM 3234 C C . ARG B 1 173 ? 12.438 -32.375 -8.305 1 98.75 173 ARG B C 1
ATOM 3236 O O . ARG B 1 173 ? 12.008 -33.375 -7.715 1 98.75 173 ARG B O 1
ATOM 3243 N N . MET B 1 174 ? 12.414 -31.172 -7.797 1 98.75 174 MET B N 1
ATOM 3244 C CA . MET B 1 174 ? 11.742 -30.922 -6.527 1 98.75 174 MET B CA 1
ATOM 3245 C C . MET B 1 174 ? 10.273 -31.312 -6.605 1 98.75 174 MET B C 1
ATOM 3247 O O . MET B 1 174 ? 9.727 -31.875 -5.656 1 98.75 174 MET B O 1
ATOM 3251 N N . ALA B 1 175 ? 9.656 -31 -7.719 1 98.81 175 ALA B N 1
ATOM 3252 C CA . ALA B 1 175 ? 8.258 -31.359 -7.922 1 98.81 175 ALA B CA 1
ATOM 3253 C C . ALA B 1 175 ? 8.062 -32.875 -7.926 1 98.81 175 ALA B C 1
ATOM 3255 O O . ALA B 1 175 ? 7.141 -33.375 -7.293 1 98.81 175 ALA B O 1
ATOM 3256 N N . LEU B 1 176 ? 8.945 -33.594 -8.609 1 98.38 176 LEU B N 1
ATOM 3257 C CA . LEU B 1 176 ? 8.891 -35.062 -8.664 1 98.38 176 LEU B CA 1
ATOM 3258 C C . LEU B 1 176 ? 9.031 -35.656 -7.266 1 98.38 176 LEU B C 1
ATOM 3260 O O . LEU B 1 176 ? 8.266 -36.562 -6.887 1 98.38 176 LEU B O 1
ATOM 3264 N N . ASP B 1 177 ? 10.016 -35.125 -6.582 1 98.44 177 ASP B N 1
ATOM 3265 C CA . ASP B 1 177 ? 10.258 -35.594 -5.219 1 98.44 177 ASP B CA 1
ATOM 3266 C C . ASP B 1 177 ? 9.031 -35.344 -4.332 1 98.44 177 ASP B C 1
ATOM 3268 O O . ASP B 1 177 ? 8.664 -36.219 -3.537 1 98.44 177 ASP B O 1
ATOM 3272 N N . GLY B 1 178 ? 8.414 -34.25 -4.438 1 98.62 178 GLY B N 1
ATOM 3273 C CA . GLY B 1 178 ? 7.238 -33.938 -3.65 1 98.62 178 GLY B CA 1
ATOM 3274 C C . GLY B 1 178 ? 6.039 -34.812 -3.979 1 98.62 178 GLY B C 1
ATOM 3275 O O . GLY B 1 178 ? 5.25 -35.156 -3.094 1 98.62 178 GLY B O 1
ATOM 3276 N N . LEU B 1 179 ? 5.945 -35.094 -5.254 1 98.31 179 LEU B N 1
ATOM 3277 C CA . LEU B 1 179 ? 4.824 -35.906 -5.695 1 98.31 179 LEU B CA 1
ATOM 3278 C C . LEU B 1 179 ? 5.07 -37.375 -5.367 1 98.31 179 LEU B C 1
ATOM 3280 O O . LEU B 1 179 ? 4.121 -38.156 -5.27 1 98.31 179 LEU B O 1
ATOM 3284 N N . GLY B 1 180 ? 6.324 -37.719 -5.289 1 98.31 180 GLY B N 1
ATOM 3285 C CA . GLY B 1 180 ? 6.668 -39.094 -5.016 1 98.31 180 GLY B CA 1
ATOM 3286 C C . GLY B 1 180 ? 6.363 -40.031 -6.176 1 98.31 180 GLY B C 1
ATOM 3287 O O . GLY B 1 180 ? 5.883 -41.156 -5.969 1 98.31 180 GLY B O 1
ATOM 3288 N N . LEU B 1 181 ? 6.582 -39.594 -7.387 1 97.62 181 LEU B N 1
ATOM 3289 C CA . LEU B 1 181 ? 6.23 -40.344 -8.586 1 97.62 181 LEU B CA 1
ATOM 3290 C C . LEU B 1 181 ? 7.434 -40.5 -9.508 1 97.62 181 LEU B C 1
ATOM 3292 O O . LEU B 1 181 ? 8.414 -39.75 -9.383 1 97.62 181 LEU B O 1
ATOM 3296 N N . GLU B 1 182 ? 7.375 -41.438 -10.383 1 97 182 GLU B N 1
ATOM 3297 C CA . GLU B 1 182 ? 8.375 -41.594 -11.438 1 97 182 GLU B CA 1
ATOM 3298 C C . GLU B 1 182 ? 8.141 -40.562 -12.547 1 97 182 GLU B C 1
ATOM 3300 O O . GLU B 1 182 ? 7.004 -40.156 -12.805 1 97 182 GLU B O 1
ATOM 3305 N N . PRO B 1 183 ? 9.203 -40.125 -13.188 1 97.94 183 PRO B N 1
ATOM 3306 C CA . PRO B 1 183 ? 9.062 -39.094 -14.227 1 97.94 183 PRO B CA 1
ATOM 3307 C C . PRO B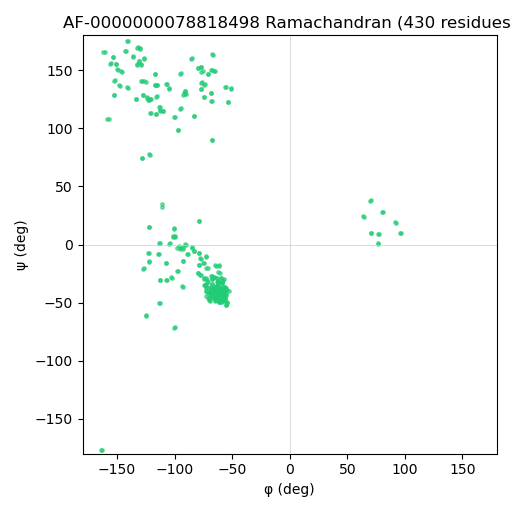 1 183 ? 8.023 -39.469 -15.281 1 97.94 183 PRO B C 1
ATOM 3309 O O . PRO B 1 183 ? 7.219 -38.625 -15.688 1 97.94 183 PRO B O 1
ATOM 3312 N N . TRP B 1 184 ? 7.984 -40.688 -15.664 1 96.5 184 TRP B N 1
ATOM 3313 C CA . TRP B 1 184 ? 7.113 -41.094 -16.766 1 96.5 184 TRP B CA 1
ATOM 3314 C C . TRP B 1 184 ? 5.648 -41.094 -16.328 1 96.5 184 TRP B C 1
ATOM 3316 O O . TRP B 1 184 ? 4.746 -41.156 -17.156 1 96.5 184 TRP B O 1
ATOM 3326 N N . GLU B 1 185 ? 5.398 -40.938 -15.023 1 97.44 185 GLU B N 1
ATOM 3327 C CA . GLU B 1 185 ? 4.047 -40.906 -14.469 1 97.44 185 GLU B CA 1
ATOM 3328 C C . GLU B 1 185 ? 3.527 -39.469 -14.375 1 97.44 185 GLU B C 1
ATOM 3330 O O . GLU B 1 185 ? 2.371 -39.25 -14.016 1 97.44 185 GLU B O 1
ATOM 3335 N N . VAL B 1 186 ? 4.359 -38.531 -14.719 1 98.06 186 VAL B N 1
ATOM 3336 C CA . VAL B 1 186 ? 4.02 -37.156 -14.461 1 98.06 186 VAL B CA 1
ATOM 3337 C C . VAL B 1 186 ? 3.895 -36.375 -15.781 1 98.06 186 VAL B C 1
ATOM 3339 O O . VAL B 1 186 ? 4.684 -36.594 -16.703 1 98.06 186 VAL B O 1
ATOM 3342 N N . LEU B 1 187 ? 2.877 -35.531 -15.891 1 98 187 LEU B N 1
ATOM 3343 C CA . LEU B 1 187 ? 2.664 -34.656 -17.031 1 98 187 LEU B CA 1
ATOM 3344 C C . LEU B 1 187 ? 2.82 -33.188 -16.625 1 98 187 LEU B C 1
ATOM 3346 O O . LEU B 1 187 ? 2.117 -32.719 -15.727 1 98 187 LEU B O 1
ATOM 3350 N N . SER B 1 188 ? 3.754 -32.531 -17.203 1 98.5 188 SER B N 1
ATOM 3351 C CA . SER B 1 188 ? 3.941 -31.094 -17.016 1 98.5 188 SER B CA 1
ATOM 3352 C C . SER B 1 188 ? 3.17 -30.297 -18.047 1 98.5 188 SER B C 1
ATOM 3354 O O . SER B 1 188 ? 3.201 -30.625 -19.234 1 98.5 188 SER B O 1
ATOM 3356 N N . ILE B 1 189 ? 2.436 -29.266 -17.547 1 98.62 189 ILE B N 1
ATOM 3357 C CA . ILE B 1 189 ? 1.605 -28.438 -18.422 1 98.62 189 ILE B CA 1
ATOM 3358 C C . ILE B 1 189 ? 2.004 -26.969 -18.281 1 98.62 189 ILE B C 1
ATOM 3360 O O . ILE B 1 189 ? 2.055 -26.438 -17.156 1 98.62 189 ILE B O 1
ATOM 3364 N N . GLY B 1 190 ? 2.314 -26.281 -19.359 1 98.69 190 GLY B N 1
ATOM 3365 C CA . GLY B 1 190 ? 2.662 -24.875 -19.312 1 98.69 190 GLY B CA 1
ATOM 3366 C C . GLY B 1 190 ? 2.58 -24.203 -20.672 1 98.69 190 GLY B C 1
ATOM 3367 O O . GLY B 1 190 ? 2.137 -24.797 -21.641 1 98.69 190 GLY B O 1
ATOM 3368 N N . ASP B 1 191 ? 2.947 -22.891 -20.766 1 98.44 191 ASP B N 1
ATOM 3369 C CA . ASP B 1 191 ? 2.693 -22.094 -21.953 1 98.44 191 ASP B CA 1
ATOM 3370 C C . ASP B 1 191 ? 3.986 -21.828 -22.734 1 98.44 191 ASP B C 1
ATOM 3372 O O . ASP B 1 191 ? 3.951 -21.422 -23.891 1 98.44 191 ASP B O 1
ATOM 3376 N N . THR B 1 192 ? 5.152 -22.031 -22.125 1 98.38 192 THR B N 1
ATOM 3377 C CA . THR B 1 192 ? 6.434 -21.75 -22.75 1 98.38 192 THR B CA 1
ATOM 3378 C C . THR B 1 192 ? 7.242 -23.031 -22.938 1 98.38 192 THR B C 1
ATOM 3380 O O . THR B 1 192 ? 7.762 -23.578 -21.969 1 98.38 192 THR B O 1
ATOM 3383 N N . PRO B 1 193 ? 7.457 -23.453 -24.141 1 98.12 193 PRO B N 1
ATOM 3384 C CA . PRO B 1 193 ? 8.164 -24.703 -24.375 1 98.12 193 PRO B CA 1
ATOM 3385 C C . PRO B 1 193 ? 9.539 -24.75 -23.719 1 98.12 193 PRO B C 1
ATOM 3387 O O . PRO B 1 193 ? 9.875 -25.719 -23.031 1 98.12 193 PRO B O 1
ATOM 3390 N N . GLU B 1 194 ? 10.289 -23.656 -23.781 1 98.31 194 GLU B N 1
ATOM 3391 C CA . GLU B 1 194 ? 11.648 -23.578 -23.234 1 98.31 194 GLU B CA 1
ATOM 3392 C C . GLU B 1 194 ? 11.641 -23.75 -21.719 1 98.31 194 GLU B C 1
ATOM 3394 O O . GLU B 1 194 ? 12.609 -24.266 -21.156 1 98.31 194 GLU B O 1
ATOM 3399 N N . ASN B 1 195 ? 10.547 -23.344 -21.141 1 98.62 195 ASN B N 1
ATOM 3400 C CA . ASN B 1 195 ? 10.484 -23.359 -19.688 1 98.62 195 ASN B CA 1
ATOM 3401 C C . ASN B 1 195 ? 9.672 -24.547 -19.172 1 98.62 195 ASN B C 1
ATOM 3403 O O . ASN B 1 195 ? 9.938 -25.062 -18.094 1 98.62 195 ASN B O 1
ATOM 3407 N N . ASP B 1 196 ? 8.688 -25.016 -19.984 1 98.5 196 ASP B N 1
ATOM 3408 C CA . ASP B 1 196 ? 7.668 -25.875 -19.375 1 98.5 196 ASP B CA 1
ATOM 3409 C C . ASP B 1 196 ? 7.609 -27.234 -20.062 1 98.5 196 ASP B C 1
ATOM 3411 O O . ASP B 1 196 ? 7 -28.172 -19.531 1 98.5 196 ASP B O 1
ATOM 3415 N N . ILE B 1 197 ? 8.203 -27.375 -21.219 1 98.31 197 ILE B N 1
ATOM 3416 C CA . ILE B 1 197 ? 8.078 -28.609 -21.984 1 98.31 197 ILE B CA 1
ATOM 3417 C C . ILE B 1 197 ? 9.43 -29.312 -22.047 1 98.31 197 ILE B C 1
ATOM 3419 O O . ILE B 1 197 ? 9.57 -30.438 -21.562 1 98.31 197 ILE B O 1
ATOM 3423 N N . TYR B 1 198 ? 10.453 -28.609 -22.422 1 98.62 198 TYR B N 1
ATOM 3424 C CA . TYR B 1 198 ? 11.742 -29.234 -22.688 1 98.62 198 TYR B CA 1
ATOM 3425 C C . TYR B 1 198 ? 12.398 -29.703 -21.391 1 98.62 198 TYR B C 1
ATOM 3427 O O . TYR B 1 198 ? 12.891 -30.828 -21.312 1 98.62 198 TYR B O 1
ATOM 3435 N N . PRO B 1 199 ? 12.406 -28.859 -20.328 1 98.69 199 PRO B N 1
ATOM 3436 C CA . PRO B 1 199 ? 13.086 -29.281 -19.109 1 98.69 199 PRO B CA 1
ATOM 3437 C C . PRO B 1 199 ? 12.453 -30.516 -18.484 1 98.69 199 PRO B C 1
ATOM 3439 O O . PRO B 1 199 ? 13.156 -31.484 -18.188 1 98.69 199 PRO B O 1
ATOM 3442 N N . PRO B 1 200 ? 11.18 -30.594 -18.312 1 98.56 200 PRO B N 1
ATOM 3443 C CA . PRO B 1 200 ? 10.617 -31.828 -17.766 1 98.56 200 PRO B CA 1
ATOM 3444 C C . PRO B 1 200 ? 10.844 -33.031 -18.672 1 98.56 200 PRO B C 1
ATOM 3446 O O . PRO B 1 200 ? 11.086 -34.125 -18.172 1 98.56 200 PRO B O 1
ATOM 3449 N N . GLN B 1 201 ? 10.758 -32.875 -19.953 1 98.44 201 GLN B N 1
ATOM 3450 C CA . GLN B 1 201 ? 11.008 -33.969 -20.875 1 98.44 201 GLN B CA 1
ATOM 3451 C C . GLN B 1 201 ? 12.43 -34.5 -20.719 1 98.44 201 GLN B C 1
ATOM 3453 O O . GLN B 1 201 ? 12.656 -35.719 -20.828 1 98.44 201 GLN B O 1
ATOM 3458 N N . SER B 1 202 ? 13.328 -33.594 -20.484 1 98.56 202 SER B N 1
ATOM 3459 C CA . SER B 1 202 ? 14.719 -34 -20.312 1 98.56 202 SER B CA 1
ATOM 3460 C C . SER B 1 202 ? 14.891 -34.875 -19.078 1 98.56 202 SER B C 1
ATOM 3462 O O . SER B 1 202 ? 15.883 -35.594 -18.953 1 98.56 202 SER B O 1
ATOM 3464 N N . LEU B 1 203 ? 13.969 -34.875 -18.156 1 98.44 203 LEU B N 1
ATOM 3465 C CA . LEU B 1 203 ? 13.992 -35.656 -16.922 1 98.44 203 LEU B CA 1
ATOM 3466 C C . LEU B 1 203 ? 13.172 -36.938 -17.078 1 98.44 203 LEU B C 1
ATOM 3468 O O . LEU B 1 203 ? 13.023 -37.719 -16.125 1 98.44 203 LEU B O 1
ATOM 3472 N N . GLY B 1 204 ? 12.547 -37.062 -18.281 1 98.12 204 GLY B N 1
ATOM 3473 C CA . GLY B 1 204 ? 11.766 -38.281 -18.547 1 98.12 204 GLY B CA 1
ATOM 3474 C C . GLY B 1 204 ? 10.281 -38.094 -18.281 1 98.12 204 GLY B C 1
ATOM 3475 O O . GLY B 1 204 ? 9.516 -39.062 -18.344 1 98.12 204 GLY B O 1
ATOM 3476 N N . MET B 1 205 ? 9.883 -36.875 -18.062 1 98.12 205 MET B N 1
ATOM 3477 C CA . MET B 1 205 ? 8.469 -36.594 -17.828 1 98.12 205 MET B CA 1
ATOM 3478 C C . MET B 1 205 ? 7.727 -36.406 -19.141 1 98.12 205 MET B C 1
ATOM 3480 O O . MET B 1 205 ? 8.352 -36.25 -20.188 1 98.12 205 MET B O 1
ATOM 3484 N N . ASN B 1 206 ? 6.41 -36.562 -19.078 1 97.25 206 ASN B N 1
ATOM 3485 C CA . ASN B 1 206 ? 5.555 -36.062 -20.156 1 97.25 206 ASN B CA 1
ATOM 3486 C C . ASN B 1 206 ? 5.32 -34.562 -20.047 1 97.25 206 ASN B C 1
ATOM 3488 O O . ASN B 1 206 ? 5.43 -34 -18.953 1 97.25 206 ASN B O 1
ATOM 3492 N N . ALA B 1 207 ? 5.098 -33.906 -21.141 1 97.88 207 ALA B N 1
ATOM 3493 C CA . ALA B 1 207 ? 4.82 -32.5 -21.125 1 97.88 207 ALA B CA 1
ATOM 3494 C C . ALA B 1 207 ? 3.824 -32.094 -22.219 1 97.88 207 ALA B C 1
ATOM 3496 O O . ALA B 1 207 ? 3.744 -32.781 -23.25 1 97.88 207 ALA B O 1
ATOM 3497 N N . MET B 1 208 ? 3.064 -31.109 -21.953 1 97.44 208 MET B N 1
ATOM 3498 C CA . MET B 1 208 ? 2.027 -30.656 -22.875 1 97.44 208 MET B CA 1
ATOM 3499 C C . MET B 1 208 ? 1.829 -29.141 -22.781 1 97.44 208 MET B C 1
ATOM 3501 O O . MET B 1 208 ? 1.836 -28.578 -21.688 1 97.44 208 MET B O 1
ATOM 3505 N N . HIS B 1 209 ? 1.703 -28.516 -23.906 1 98.38 209 HIS B N 1
ATOM 3506 C CA . HIS B 1 209 ? 1.356 -27.094 -23.906 1 98.38 209 HIS B CA 1
ATOM 3507 C C . HIS B 1 209 ? -0.061 -26.875 -23.391 1 98.38 209 HIS B C 1
ATOM 3509 O O . HIS B 1 209 ? -0.961 -27.672 -23.688 1 98.38 209 HIS B O 1
ATOM 3515 N N . ILE B 1 210 ? -0.314 -25.766 -22.781 1 98.44 210 ILE B N 1
ATOM 3516 C CA . ILE B 1 210 ? -1.58 -25.516 -22.109 1 98.44 210 ILE B CA 1
ATOM 3517 C C . ILE B 1 210 ? -2.717 -25.484 -23.125 1 98.44 210 ILE B C 1
ATOM 3519 O O . ILE B 1 210 ? -3.834 -25.906 -22.828 1 98.44 210 ILE B O 1
ATOM 3523 N N . ARG B 1 211 ? -2.508 -24.969 -24.281 1 97.44 211 ARG B N 1
ATOM 3524 C CA . ARG B 1 211 ? -3.545 -24.891 -25.312 1 97.44 211 ARG B CA 1
ATOM 3525 C C . ARG B 1 211 ? -4.02 -26.281 -25.703 1 97.44 211 ARG B C 1
ATOM 3527 O O . ARG B 1 211 ? -5.195 -26.484 -26.016 1 97.44 211 ARG B O 1
ATOM 3534 N N . ASP B 1 212 ? -3.088 -27.219 -25.75 1 96.69 212 ASP B N 1
ATOM 3535 C CA . ASP B 1 212 ? -3.441 -28.609 -26.047 1 96.69 212 ASP B CA 1
ATOM 3536 C C . ASP B 1 212 ? -4.16 -29.25 -24.859 1 96.69 212 ASP B C 1
ATOM 3538 O O . ASP B 1 212 ? -5.102 -30.016 -25.047 1 96.69 212 ASP B O 1
ATOM 3542 N N . ALA B 1 213 ? -3.688 -28.938 -23.719 1 96.75 213 ALA B N 1
ATOM 3543 C CA . ALA B 1 213 ? -4.324 -29.484 -22.531 1 96.75 213 ALA B CA 1
ATOM 3544 C C . ALA B 1 213 ? -5.773 -29.016 -22.422 1 96.75 213 ALA B C 1
ATOM 3546 O O . ALA B 1 213 ? -6.637 -29.766 -21.953 1 96.75 213 ALA B O 1
ATOM 3547 N N . TRP B 1 214 ? -6.043 -27.734 -22.812 1 96.75 214 TRP B N 1
ATOM 3548 C CA . TRP B 1 214 ? -7.375 -27.156 -22.703 1 96.75 214 TRP B CA 1
ATOM 3549 C C . TRP B 1 214 ? -8.375 -27.938 -23.547 1 96.75 214 TRP B C 1
ATOM 3551 O O . TRP B 1 214 ? -9.586 -27.891 -23.297 1 96.75 214 TRP B O 1
ATOM 3561 N N . ARG B 1 215 ? -7.855 -28.688 -24.453 1 92.75 215 ARG B N 1
ATOM 3562 C CA . ARG B 1 215 ? -8.727 -29.516 -25.281 1 92.75 215 ARG B CA 1
ATOM 3563 C C . ARG B 1 215 ? -9.312 -30.672 -24.484 1 92.75 215 ARG B C 1
ATOM 3565 O O . ARG B 1 215 ? -10.312 -31.266 -24.891 1 92.75 215 ARG B O 1
ATOM 3572 N N . TYR B 1 216 ? -8.711 -30.984 -23.453 1 87.38 216 TYR B N 1
ATOM 3573 C CA . TYR B 1 216 ? -9.156 -32.094 -22.625 1 87.38 216 TYR B CA 1
ATOM 3574 C C . TYR B 1 216 ? -9.953 -31.594 -21.422 1 87.38 216 TYR B C 1
ATOM 3576 O O . TYR B 1 216 ? -10.266 -32.375 -20.516 1 87.38 216 TYR B O 1
ATOM 3584 N N . ALA B 1 217 ? -10.25 -30.406 -21.328 1 85.31 217 ALA B N 1
ATOM 3585 C CA . ALA B 1 217 ? -10.977 -29.812 -20.219 1 85.31 217 ALA B CA 1
ATOM 3586 C C . ALA B 1 217 ? -12.453 -30.203 -20.234 1 85.31 217 ALA B C 1
ATOM 3588 O O . ALA B 1 217 ? -13.016 -30.453 -21.312 1 85.31 217 ALA B O 1
#

Sequence (434 aa):
MLQNGKIKGLIFDCYKTLVDIKTDEGGRETNERVSKWLLYQGVRIEPDRLREEYRWKVIGRLGNSGQQHPDIRIEEIFAEICAENAFREIDPFWLGIETAKVFRTASLKKLEAYPQSLRLLEKYRNIPKCIVSNAQRVFTEQELRFLGLYDRFNFVIMSSDHRIKKPDTRLFRMALDGLGLEPWEVLSIGDTPENDIYPPQSLGMNAMHIRDAWRYAMLQNGKIKGLIFDCYKTLVDIKTDEGGRETNERVSKWLLYQGVRIEPDRLREEYRWKVIGRLGNSGQQHPDIRIEEIFAEICAENAFREIDPFWLGIETAKVFRTASLKKLEAYPQSLRLLEKYRNIPKCIVSNAQRVFTEQELRFLGLYDRFNFVIMSSDHRIKKPDTRLFRMALDGLGLEPWEVLSIGDTPENDIYPPQSLGMNAMHIRDAWRYA

Organism: Methanosarcina acetivorans (strain ATCC 35395 / DSM 2834 / JCM 12185 / C2A) (NCBI:txid188937)

Radius of gyration: 27.7 Å; Cα contacts (8 Å, |Δi|>4): 816; chains: 2; bounding box: 50×90×54 Å

=== Feature glossary ===
Key to the feature types in this record:

pLDDT. pLDDT is the predicted lDDT-Cα score: AlphaFold's confidence that the local environment of each residue (all inter-atomic distances within 15 Å) is correctly placed. It is a per-residue number between 0 and 100, with higher meaning more reliable.

Radius of gyration, Cα contacts, bounding box. The geometric summary reports three shape descriptors. Rg (radius of gyration) measures how spread out the Cα atoms are about their centre of mass; compact globular proteins have small Rg, elongated or unfolded ones large. Cα contacts (<8 Å, |i−j|>4) count long-range residue pairs in spatial proximity — high for tightly packed folds, near zero for rods or random coil. The bounding-box extents give the protein's footprint along x, y, z in Å.

Backbone torsions (φ/ψ). Backbone dihedral angles. Every residue except chain termini has a φ (preceding-C → N → Cα → C) and a ψ (N → Cα → C → next-N). They are reported in degrees following the IUPAC sign convention. Secondary structure is essentially a statement about which (φ, ψ) basin each residue occupies.

Contact-map, Ramachandran, and PAE plots. Plot images: a contact map (which residues are close in 3D, as an N×N binary image), a Ramachandran scatter (backbone torsion angles, revealing secondary-structure composition at a glance), and — for AlphaFold structures — a PAE heatmap (pairwise prediction confidence).

Predicted aligned error. Predicted Aligned Error (PAE) is an AlphaFold confidence matrix: entry (i, j) is the expected error in the position of residue j, in ångströms, when the prediction is superimposed on the true structure at residue i. Low PAE within a block of residues means that block is internally rigid and well-predicted; high PAE between two blocks means their relative placement is uncertain even if each block individually is confident.

Secondary structure (3-state, P-SEA). Three-state secondary structure (P-SEA) collapses the eight DSSP classes into helix (a), strand (b), and coil (c). P-SEA assigns these from Cα geometry alone — distances and angles — without requiring backbone oxygens, so it works on any Cα trace.

Solvent-accessible surface area. Solvent-accessible surface area (SASA) is the area in Å² traced out by the centre of a 1.4 Å probe sphere (a water molecule) rolled over the protein's van der Waals surface (Shrake–Rupley / Lee–Richards construction). Buried residues have near-zero SASA; fully exposed residues can exceed 200 Å². The total SASA scales roughly with the number of surface residues.

Foldseek 3Di. The Foldseek 3Di string encodes local tertiary geometry as a 20-letter alphabet — one character per residue — derived from the relative positions of nearby Cα atoms. Unlike the amino-acid sequence, 3Di is a direct function of the 3D structure, so two proteins with the same fold have similar 3Di strings even at low sequence identity.

B-factor. For experimental (PDB) structures, the B-factor (temperature factor) quantifies the positional spread of each atom in the crystal — a combination of thermal vibration and static disorder — in units of Å². High B-factors mark flexible loops or poorly resolved regions; low B-factors mark the rigid, well-ordered core.

mmCIF coordinates. The mmCIF block holds the 3D Cartesian coordinates of each backbone atom (N, Cα, C, O) in ångströms. mmCIF is the PDB's canonical archive format — a tagged-loop text representation of the atomic model.

InterPro / GO / CATH / organism. Functional annotations link the protein to curated databases. InterPro entries identify conserved domains and families by matching the sequence against member-database signatures (Pfam, PROSITE, CDD, …). Gene Ontology (GO) terms describe molecular function, biological process, and cellular component in a controlled vocabulary. CATH places the structure in a hierarchical fold classification (Class/Architecture/Topology/Homologous-superfamily). The organism is the source species.

Rendered structure images. Structure images are PyMOL renders from six orthogonal camera directions. Cartoon representation draws helices as coils and strands as arrows; sticks shows the backbone as bonds; surface shows the solvent-excluded envelope. Rainbow coloring maps sequence position to hue (blue→red, N→C); chain coloring assigns a distinct color per polypeptide.

Sequence. This is the polypeptide sequence — one letter per residue, N-terminus first. Length ranges from a few dozen residues for small domains to over a thousand for large multi-domain proteins.

Secondary structure (8-state, DSSP). The SS8 string is DSSP's per-residue secondary-structure call. α-helix (H) means an i→i+4 H-bond ladder; β-strand (E) means the residue participates in a β-sheet; 3₁₀ (G) and π (I) are tighter and wider helices; T/S are turns/bends; '-' is loop.

Nearest PDB structures. Structural nearest neighbors (via Foldseek easy-search vs the PDB). Reported per hit: target PDB id, E-value, and alignment TM-score. A TM-score above ~0.5 is the conventional threshold for 'same fold'.